Protein AF-A0A1Y2B407-F1 (afdb_monomer_lite)

Organism: NCBI:txid329046

Radius of gyration: 23.1 Å; chains: 1; bounding box: 66×38×56 Å

Foldseek 3Di:
DALVVVVVVLVVVVVDDDDDDPFPWEEEEEEAAPAQDCLVVVVVVVVCVVRGYHYHYPHYRDALVNVLVCCVVRVGLEYEYEHAFQVSLVRLQVSQLVCQVVPNQREYEYDYNNDDPCSQVPPRQVNHPHHYYYPVSVVVVCVVVVVVLVVLLVVVLVVCVVVVLWDKFKDKDKFKWAADVLKIFGADNVRPDGPFIQGKFWADDDDPDPPDDTDIPRVLGHHPPDTGMKMKMKMFRLHNLVVVLVVCVVPVSVNSSSVVSRLVVQVVVVVVVVLCCQDPVPPVVHDRDPDPDDPPPDDDPPPDPPDPGAKDWADQCDQNHQALCSVVRVCVVRVCCVRGVWDADPLRQIVVNRMDMTMMGRRRPDDDDGSPDDDPVSLVVSCVVVVHDSVCCVVRTD

Secondary structure (DSSP, 8-state):
--HHHHHHHHHHHTTS-----SSS-EEEEEEBTT----HHHHHHHHHHHHTT-EEEE--SSB-HHHHHHHHHHH--SEEEEE--SHHHHHHHHHHHHHHHHTT----EEEESTT--HHHIIIIIGGG-SS-EEETHHHHTT-HHHHHHHHHHHHHHHHHHHHHT-SEEEEEEEEEEEEEETTEEEEE-TTSSSEEEEEEP----SPPSSTTS----GGGGSPBTTS-EEEEEEEEEEEETHHHHHHHTTT-HHHHHHHHHHHHHHHHHHHHHHHHHIIIIII-TTSPP----------S---TT---S---EEE-TTBTTB--TTHHHHHHHHHTHHHHH--EE-TTS-EESSSEEEEEEE--TT----------HHHHHHHHHHHT--HHHHHHHT-

pLDDT: mean 80.82, std 17.83, range [25.42, 98.0]

Structure (mmCIF, N/CA/C/O backbone):
data_AF-A0A1Y2B407-F1
#
_entry.id   AF-A0A1Y2B407-F1
#
loop_
_atom_site.group_PDB
_atom_site.id
_atom_site.type_symbol
_atom_site.label_atom_id
_atom_site.label_alt_id
_atom_site.label_comp_id
_atom_site.label_asym_id
_atom_site.label_entity_id
_atom_site.label_seq_id
_atom_site.pdbx_PDB_ins_code
_atom_site.Cartn_x
_atom_site.Cartn_y
_atom_site.Cartn_z
_atom_site.occupancy
_atom_site.B_iso_or_equiv
_atom_site.auth_seq_id
_atom_site.auth_comp_id
_atom_site.auth_asym_id
_atom_site.auth_atom_id
_atom_site.pdbx_PDB_model_num
ATOM 1 N N . MET A 1 1 ? -22.560 20.396 6.260 1.00 43.72 1 MET A N 1
ATOM 2 C CA . MET A 1 1 ? -23.002 20.599 7.660 1.00 43.72 1 MET A CA 1
ATOM 3 C C . MET A 1 1 ? -21.784 20.944 8.505 1.00 43.72 1 MET A C 1
ATOM 5 O O . MET A 1 1 ? -20.765 20.286 8.340 1.00 43.72 1 MET A O 1
ATOM 9 N N . SER A 1 2 ? -21.833 21.989 9.338 1.00 39.78 2 SER A N 1
ATOM 10 C CA . SER A 1 2 ? -20.706 22.339 10.222 1.00 39.78 2 SER A CA 1
ATOM 11 C C . SER A 1 2 ? -20.671 21.443 11.470 1.00 39.78 2 SER A C 1
ATOM 13 O O . SER A 1 2 ? -21.697 20.896 11.871 1.00 39.78 2 SER A O 1
ATOM 15 N N . LEU A 1 3 ? -19.504 21.291 12.108 1.00 39.78 3 LEU A N 1
ATOM 16 C CA . LEU A 1 3 ? -19.342 20.466 13.317 1.00 39.78 3 LEU A CA 1
ATOM 17 C C . LEU A 1 3 ? -20.317 20.856 14.457 1.00 39.78 3 LEU A C 1
ATOM 19 O O . LEU A 1 3 ? -20.930 19.958 15.035 1.00 39.78 3 LEU A O 1
ATOM 23 N N . PRO A 1 4 ? -20.574 22.152 14.739 1.00 39.97 4 PRO A N 1
ATOM 24 C CA . PRO A 1 4 ? -21.578 22.544 15.733 1.00 39.97 4 PRO A CA 1
ATOM 25 C C . PRO A 1 4 ? -23.012 22.159 15.346 1.00 39.97 4 PRO A C 1
ATOM 27 O O . PRO A 1 4 ? -23.808 21.799 16.210 1.00 39.97 4 PRO A O 1
ATOM 30 N N . GLN A 1 5 ? -23.352 22.201 14.053 1.00 44.19 5 GLN A N 1
ATOM 31 C CA . GLN A 1 5 ? -24.663 21.761 13.563 1.00 44.19 5 GLN A CA 1
ATOM 32 C C . GLN A 1 5 ? -24.824 20.244 13.681 1.00 44.19 5 GLN A C 1
ATOM 34 O O . GLN A 1 5 ? -25.907 19.780 14.023 1.00 44.19 5 GLN A O 1
ATOM 39 N N . PHE A 1 6 ? -23.751 19.481 13.454 1.00 48.19 6 PHE A N 1
ATOM 40 C CA . PHE A 1 6 ? -23.750 18.034 13.650 1.00 48.19 6 PHE A CA 1
ATOM 41 C C . PHE A 1 6 ? -23.940 17.661 15.119 1.00 48.19 6 PHE A C 1
ATOM 43 O O . PHE A 1 6 ? -24.850 16.904 15.422 1.00 48.19 6 PHE A O 1
ATOM 50 N N . LEU A 1 7 ? -23.151 18.227 16.039 1.00 45.38 7 LEU A N 1
ATOM 51 C CA . LEU A 1 7 ? -23.281 17.933 17.473 1.00 45.38 7 LEU A CA 1
ATOM 52 C C . LEU A 1 7 ? -24.669 18.304 18.011 1.00 45.38 7 LEU A C 1
ATOM 54 O O . LEU A 1 7 ? -25.234 17.594 18.843 1.00 45.38 7 LEU A O 1
ATOM 58 N N . ARG A 1 8 ? -25.250 19.391 17.493 1.00 47.47 8 ARG A N 1
ATOM 59 C CA . ARG A 1 8 ? -26.625 19.786 17.795 1.00 47.47 8 ARG A CA 1
ATOM 60 C C . ARG A 1 8 ? -27.641 18.777 17.254 1.00 47.47 8 ARG A C 1
ATOM 62 O O . ARG A 1 8 ? -28.490 18.333 18.017 1.00 47.47 8 ARG A O 1
ATOM 69 N N . ARG A 1 9 ? -27.513 18.356 15.992 1.00 48.12 9 ARG A N 1
ATOM 70 C CA . ARG A 1 9 ? -28.394 17.356 15.367 1.00 48.12 9 ARG A CA 1
ATOM 71 C C . ARG A 1 9 ? -28.255 15.972 16.013 1.00 48.12 9 ARG A C 1
ATOM 73 O O . ARG A 1 9 ? -29.255 15.298 16.210 1.00 48.12 9 ARG A O 1
ATOM 80 N N . PHE A 1 10 ? -27.047 15.584 16.416 1.00 47.00 10 PHE A N 1
ATOM 81 C CA . PHE A 1 10 ? -26.757 14.365 17.176 1.00 47.00 10 PHE A CA 1
ATOM 82 C C . PHE A 1 10 ? -27.458 14.379 18.544 1.00 47.00 10 PHE A C 1
ATOM 84 O O . PHE A 1 10 ? -28.128 13.424 18.926 1.00 47.00 10 PHE A O 1
ATOM 91 N N . SER A 1 11 ? -27.392 15.511 19.252 1.00 47.62 11 SER A N 1
ATOM 92 C CA . SER A 1 11 ? -28.117 15.721 20.513 1.00 47.62 11 SER A CA 1
ATOM 93 C C . SER A 1 11 ? -29.646 15.748 20.333 1.00 47.62 11 SER A C 1
ATOM 95 O O . SER A 1 11 ? -30.385 15.292 21.206 1.00 47.62 11 SER A O 1
ATOM 97 N N . GLU A 1 12 ? -30.137 16.254 19.198 1.00 46.25 12 GLU A N 1
ATOM 98 C CA . GLU A 1 12 ? -31.564 16.270 18.843 1.00 46.25 12 GLU A CA 1
ATOM 99 C C . GLU A 1 12 ? -32.093 14.865 18.492 1.00 46.25 12 GLU A C 1
ATOM 101 O O . GLU A 1 12 ? -33.176 14.503 18.950 1.00 46.25 12 GLU A O 1
ATOM 106 N N . LEU A 1 13 ? -31.315 14.041 17.778 1.00 46.06 13 LEU A N 1
ATOM 107 C CA . LEU A 1 13 ? -31.648 12.640 17.470 1.00 46.06 13 LEU A CA 1
ATOM 108 C C . LEU A 1 13 ? -31.741 11.778 18.741 1.00 46.06 13 LEU A C 1
ATOM 110 O O . LEU A 1 13 ? -32.674 10.990 18.878 1.00 46.06 13 LEU A O 1
ATOM 114 N N . LYS A 1 14 ? -30.877 12.030 19.736 1.00 45.94 14 LYS A N 1
ATOM 115 C CA . LYS A 1 14 ? -30.904 11.370 21.056 1.00 45.94 14 LYS A CA 1
ATOM 116 C C . LYS A 1 14 ? -32.222 11.560 21.826 1.00 45.94 14 LYS A C 1
ATOM 118 O O . LYS A 1 14 ? -32.530 10.781 22.725 1.00 45.94 14 LYS A O 1
ATOM 123 N N . LYS A 1 15 ? -33.009 12.598 21.513 1.00 46.09 15 LYS A N 1
ATOM 124 C CA . LYS A 1 15 ? -34.277 12.892 22.208 1.00 46.09 15 LYS A CA 1
ATOM 125 C C . LYS A 1 15 ? -35.482 12.125 21.654 1.00 46.09 15 LYS A C 1
ATOM 127 O O . LYS A 1 15 ? -36.491 12.046 22.351 1.00 46.09 15 LYS A O 1
ATOM 132 N N . ASN A 1 16 ? -35.379 11.518 20.470 1.00 41.81 16 ASN A N 1
ATOM 133 C CA . ASN A 1 16 ? -36.501 10.861 19.796 1.00 41.81 16 ASN A CA 1
ATOM 134 C C . ASN A 1 16 ? -36.338 9.329 19.730 1.00 41.81 16 ASN A C 1
ATOM 136 O O . ASN A 1 16 ? -36.239 8.754 18.657 1.00 41.81 16 ASN A O 1
ATOM 140 N N . GLY A 1 17 ? -36.433 8.670 20.890 1.00 41.44 17 GLY A N 1
ATOM 141 C CA . GLY A 1 17 ? -37.076 7.354 20.991 1.00 41.44 17 GLY A CA 1
ATOM 142 C C . GLY A 1 17 ? -36.211 6.081 21.028 1.00 41.44 17 GLY A C 1
ATOM 143 O O . GLY A 1 17 ? -35.655 5.661 20.026 1.00 41.44 17 GLY A O 1
ATOM 144 N N . LYS A 1 18 ? -36.378 5.380 22.164 1.00 39.78 18 LYS A N 1
ATOM 145 C CA . LYS A 1 18 ? -36.292 3.926 22.443 1.00 39.78 18 LYS A CA 1
ATOM 146 C C . LYS A 1 18 ? -34.944 3.330 22.893 1.00 39.78 18 LYS A C 1
ATOM 148 O O . LYS A 1 18 ? -33.978 3.255 22.155 1.00 39.78 18 LYS A O 1
ATOM 153 N N . VAL A 1 19 ? -35.000 2.882 24.158 1.00 44.81 19 VAL A N 1
ATOM 154 C CA . VAL A 1 19 ? -34.139 1.975 24.944 1.00 44.81 19 VAL A CA 1
ATOM 155 C C . VAL A 1 19 ? -32.742 1.733 24.369 1.00 44.81 19 VAL A C 1
ATOM 157 O O . VAL A 1 19 ? -32.548 0.850 23.544 1.00 44.81 19 VAL A O 1
ATOM 160 N N . GLN A 1 20 ? -31.763 2.467 24.897 1.00 48.12 20 GLN A N 1
ATOM 161 C CA . GLN A 1 20 ? -30.343 2.171 24.728 1.00 48.12 20 GLN A CA 1
ATOM 162 C C . GLN A 1 20 ? -29.704 1.789 26.072 1.00 48.12 20 GLN A C 1
ATOM 164 O O . GLN A 1 20 ? -30.208 2.205 27.125 1.00 48.12 20 GLN A O 1
ATOM 169 N N . PRO A 1 21 ? -28.587 1.035 26.054 1.00 44.84 21 PRO A N 1
ATOM 170 C CA . PRO A 1 21 ? -27.733 0.846 27.222 1.00 44.84 21 PRO A CA 1
ATOM 171 C C . PRO A 1 21 ? -27.356 2.212 27.808 1.00 44.84 21 PRO A C 1
ATOM 173 O O . PRO A 1 21 ? -27.216 3.192 27.078 1.00 44.84 21 PRO A O 1
ATOM 176 N N . SER A 1 22 ? -27.198 2.311 29.125 1.00 43.34 22 SER A N 1
ATOM 177 C CA . SER A 1 22 ? -26.793 3.552 29.793 1.00 43.34 22 SER A CA 1
ATOM 178 C C . SER A 1 22 ? -25.435 4.052 29.258 1.00 43.34 22 SER A C 1
ATOM 180 O O . SER A 1 22 ? -24.397 3.575 29.710 1.00 43.34 22 SER A O 1
ATOM 182 N N . GLY A 1 23 ? -25.429 4.985 28.293 1.00 59.94 23 GLY A N 1
ATOM 183 C CA . GLY A 1 23 ? -24.211 5.439 27.605 1.00 59.94 23 GLY A CA 1
ATOM 184 C C . GLY A 1 23 ? -24.365 6.708 26.745 1.00 59.94 23 GLY A C 1
ATOM 185 O O . GLY A 1 23 ? -25.438 7.313 26.633 1.00 59.94 23 GLY A O 1
ATOM 186 N N . ALA A 1 24 ? -23.253 7.163 26.157 1.00 73.69 24 ALA A N 1
ATOM 187 C CA . ALA A 1 24 ? -23.183 8.358 25.309 1.00 73.69 24 ALA A CA 1
ATOM 188 C C . ALA A 1 24 ? -23.918 8.186 23.961 1.00 73.69 24 ALA A C 1
ATOM 190 O O . ALA A 1 24 ? -24.450 9.179 23.452 1.00 73.69 24 ALA A O 1
ATOM 191 N N . GLY A 1 25 ? -24.016 6.946 23.473 1.00 83.75 25 GLY A N 1
ATOM 192 C CA . GLY A 1 25 ? -24.673 6.486 22.243 1.00 83.75 25 GLY A CA 1
ATOM 193 C C . GLY A 1 25 ? -24.047 5.162 21.776 1.00 83.75 25 GLY A C 1
ATOM 194 O O . GLY A 1 25 ? -23.054 4.724 22.363 1.00 83.75 25 GLY A O 1
ATOM 195 N N . THR A 1 26 ? -24.589 4.548 20.728 1.00 87.94 26 THR A N 1
ATOM 196 C CA . THR A 1 26 ? -24.054 3.339 20.079 1.00 87.94 26 THR A CA 1
ATOM 197 C C . THR A 1 26 ? -23.408 3.684 18.739 1.00 87.94 26 THR A C 1
ATOM 199 O O . THR A 1 26 ? -24.015 4.362 17.912 1.00 87.94 26 THR A O 1
ATOM 202 N N . VAL A 1 27 ? -22.185 3.209 18.504 1.00 91.44 27 VAL A N 1
ATOM 203 C CA . VAL A 1 27 ? -21.447 3.408 17.250 1.00 91.44 27 VAL A CA 1
ATOM 204 C C . VAL A 1 27 ? -21.075 2.054 16.667 1.00 91.44 27 VAL A C 1
ATOM 206 O O . VAL A 1 27 ? -20.457 1.243 17.346 1.00 91.44 27 VAL A O 1
ATOM 209 N N . LEU A 1 28 ? -21.419 1.821 15.405 1.00 96.50 28 LEU A N 1
ATOM 210 C CA . LEU A 1 28 ? -21.003 0.634 14.662 1.00 96.50 28 LEU A CA 1
ATOM 211 C C . LEU A 1 28 ? -19.816 0.994 13.773 1.00 96.50 28 LEU A C 1
ATOM 213 O O . LEU A 1 28 ? -19.899 1.972 13.039 1.00 96.50 28 LEU A O 1
ATOM 217 N N . LEU A 1 29 ? -18.725 0.233 13.821 1.00 95.81 29 LEU A N 1
ATOM 218 C CA . LEU A 1 29 ? -17.519 0.456 13.023 1.00 95.81 29 LEU A CA 1
ATOM 219 C C . LEU A 1 29 ? -17.200 -0.776 12.171 1.00 95.81 29 LEU A C 1
ATOM 221 O O . LEU A 1 29 ? -17.302 -1.901 12.647 1.00 95.81 29 LEU A O 1
ATOM 225 N N . ALA A 1 30 ? -16.777 -0.562 10.927 1.00 96.69 30 ALA A N 1
ATOM 226 C CA . ALA A 1 30 ? -16.337 -1.627 10.030 1.00 96.69 30 ALA A CA 1
ATOM 227 C C . ALA A 1 30 ? -15.230 -1.136 9.091 1.00 96.69 30 ALA A C 1
ATOM 229 O O . ALA A 1 30 ? -15.302 -0.020 8.565 1.00 96.69 30 ALA A O 1
ATOM 230 N N . THR A 1 31 ? -14.218 -1.969 8.848 1.00 94.88 31 THR A N 1
ATOM 231 C CA . THR A 1 31 ? -13.343 -1.793 7.682 1.00 94.88 31 THR A CA 1
ATOM 232 C C . THR A 1 31 ? -14.010 -2.489 6.494 1.00 94.88 31 THR A C 1
ATOM 234 O O . THR A 1 31 ? -14.438 -3.639 6.601 1.00 94.88 31 THR A O 1
ATOM 237 N N . VAL A 1 32 ? -14.175 -1.759 5.390 1.00 93.81 32 VAL A N 1
ATOM 238 C CA . VAL A 1 32 ? -14.973 -2.221 4.243 1.00 93.81 32 VAL A CA 1
ATOM 239 C C . VAL A 1 32 ? -14.363 -3.451 3.565 1.00 93.81 32 VAL A C 1
ATOM 241 O O . VAL A 1 32 ? -13.171 -3.720 3.694 1.00 93.81 32 VAL A O 1
ATOM 244 N N . ASN A 1 33 ? -15.199 -4.199 2.847 1.00 90.25 33 ASN A N 1
ATOM 245 C CA . ASN A 1 33 ? -14.817 -5.409 2.122 1.00 90.25 33 ASN A CA 1
ATOM 246 C C . ASN A 1 33 ? -13.521 -5.249 1.303 1.00 90.25 33 ASN A C 1
ATOM 248 O O . ASN A 1 33 ? -13.332 -4.239 0.627 1.00 90.25 33 ASN A O 1
ATOM 252 N N . GLY A 1 34 ? -12.649 -6.256 1.342 1.00 78.44 34 GLY A N 1
ATOM 253 C CA . GLY A 1 34 ? -11.361 -6.272 0.643 1.00 78.44 34 GLY A CA 1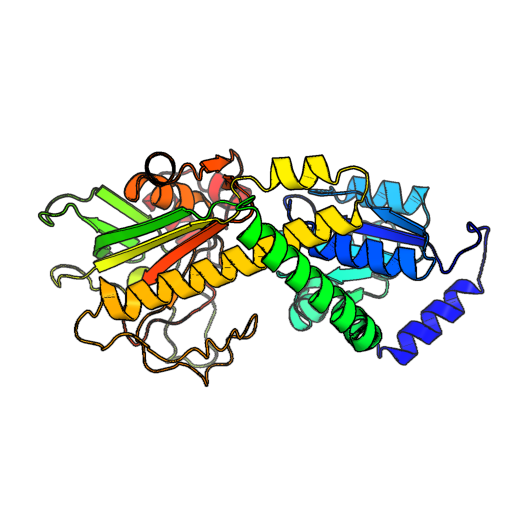
ATOM 254 C C . GLY A 1 34 ? -10.243 -5.482 1.330 1.00 78.44 34 GLY A C 1
ATOM 255 O O . GLY A 1 34 ? -9.112 -5.503 0.852 1.00 78.44 34 GLY A O 1
ATOM 256 N N . ASP A 1 35 ? -10.524 -4.806 2.447 1.00 79.56 35 ASP A N 1
ATOM 257 C CA . ASP A 1 35 ? -9.536 -4.041 3.202 1.00 79.56 35 ASP A CA 1
ATOM 258 C C . ASP A 1 35 ? -9.285 -4.668 4.581 1.00 79.56 35 ASP A C 1
ATOM 260 O O . ASP A 1 35 ? -10.205 -4.929 5.360 1.00 79.56 35 ASP A O 1
ATOM 264 N N . HIS A 1 36 ? -8.009 -4.920 4.875 1.00 80.81 36 HIS A N 1
ATOM 265 C CA . HIS A 1 36 ? -7.549 -5.594 6.090 1.00 80.81 36 HIS A CA 1
ATOM 266 C C . HIS A 1 36 ? -6.851 -4.657 7.084 1.00 80.81 36 HIS A C 1
ATOM 268 O O . HIS A 1 36 ? -6.357 -5.108 8.119 1.00 80.81 36 HIS A O 1
ATOM 274 N N . TYR A 1 37 ? -6.815 -3.354 6.801 1.00 79.12 37 TYR A N 1
ATOM 275 C CA . TYR A 1 37 ? -6.135 -2.370 7.632 1.00 79.12 37 TYR A CA 1
ATOM 276 C C . TYR A 1 37 ? -7.121 -1.698 8.601 1.00 79.12 37 TYR A C 1
ATOM 278 O O . TYR A 1 37 ? -8.022 -0.959 8.204 1.00 79.12 37 TYR A O 1
ATOM 286 N N . ASP A 1 38 ? -6.949 -1.934 9.904 1.00 84.88 38 ASP A N 1
ATOM 287 C CA . ASP A 1 38 ? -7.896 -1.513 10.949 1.00 84.88 38 ASP A CA 1
ATOM 288 C C . ASP A 1 38 ? -7.322 -0.577 12.016 1.00 84.88 38 ASP A C 1
ATOM 290 O O . ASP A 1 38 ? -8.061 -0.127 12.889 1.00 84.88 38 ASP A O 1
ATOM 294 N N . MET A 1 39 ? -6.033 -0.234 11.965 1.00 76.44 39 MET A N 1
ATOM 295 C CA . MET A 1 39 ? -5.388 0.534 13.040 1.00 76.44 39 MET A CA 1
ATOM 296 C C . MET A 1 39 ? -6.094 1.861 13.332 1.00 76.44 39 MET A C 1
ATOM 298 O O . MET A 1 39 ? -6.397 2.168 14.486 1.00 76.44 39 MET A O 1
ATOM 302 N N . GLY A 1 40 ? -6.415 2.627 12.283 1.00 78.31 40 GLY A N 1
ATOM 303 C CA . GLY A 1 40 ? -7.148 3.886 12.422 1.00 78.31 40 GLY A CA 1
ATOM 304 C C . GLY A 1 40 ? -8.560 3.690 12.984 1.00 78.31 40 GLY A C 1
ATOM 305 O O . GLY A 1 40 ? -8.986 4.458 13.846 1.00 78.31 40 GLY A O 1
ATOM 306 N N . LYS A 1 41 ? -9.266 2.637 12.545 1.00 87.56 41 LYS A N 1
ATOM 307 C CA . LYS A 1 41 ? -10.599 2.271 13.049 1.00 87.56 41 LYS A CA 1
ATOM 308 C C . LYS A 1 41 ? -10.550 1.944 14.538 1.00 87.56 41 LYS A C 1
ATOM 310 O O . LYS A 1 41 ? -11.344 2.484 15.302 1.00 87.56 41 LYS A O 1
ATOM 315 N N . ASN A 1 42 ? -9.601 1.116 14.957 1.00 82.81 42 ASN A N 1
ATOM 316 C CA . ASN A 1 42 ? -9.530 0.663 16.340 1.00 82.81 42 ASN A CA 1
ATOM 317 C C . ASN A 1 42 ? -9.114 1.791 17.293 1.00 82.81 42 ASN A C 1
ATOM 319 O O . ASN A 1 42 ? -9.608 1.864 18.414 1.00 82.81 42 ASN A O 1
ATOM 323 N N . LEU A 1 43 ? -8.270 2.727 16.842 1.00 77.19 43 LEU A N 1
ATOM 324 C CA . LEU A 1 43 ? -7.980 3.935 17.615 1.00 77.19 43 LEU A CA 1
ATOM 325 C C . LEU A 1 43 ? -9.250 4.772 17.832 1.00 77.19 43 LEU A C 1
ATOM 327 O O . LEU A 1 43 ? -9.505 5.234 18.945 1.00 77.19 43 LEU A O 1
ATOM 331 N N . VAL A 1 44 ? -10.063 4.952 16.785 1.00 80.12 44 VAL A N 1
ATOM 332 C CA . VAL A 1 44 ? -11.361 5.635 16.895 1.00 80.12 44 VAL A CA 1
ATOM 333 C C . VAL A 1 44 ? -12.289 4.884 17.854 1.00 80.12 44 VAL A C 1
ATOM 335 O O . VAL A 1 44 ? -12.897 5.530 18.707 1.00 80.12 44 VAL A O 1
ATOM 338 N N . ALA A 1 45 ? -12.345 3.551 17.775 1.00 84.12 45 ALA A N 1
ATOM 339 C CA . ALA A 1 45 ? -13.113 2.707 18.690 1.00 84.12 45 ALA A CA 1
ATOM 340 C C . ALA A 1 45 ? -12.720 2.961 20.154 1.00 84.12 45 ALA A C 1
ATOM 342 O O . ALA A 1 45 ? -13.557 3.397 20.942 1.00 84.12 45 ALA A O 1
ATOM 343 N N . SER A 1 46 ? -11.434 2.824 20.495 1.00 74.56 46 SER A N 1
ATOM 344 C CA . SER A 1 46 ? -10.946 3.023 21.867 1.00 74.56 46 SER A CA 1
ATOM 345 C C . SER A 1 46 ? -11.194 4.441 22.393 1.00 74.56 46 SER A C 1
ATOM 347 O O . SER A 1 46 ? -11.510 4.627 23.569 1.00 74.56 46 SER A O 1
ATOM 349 N N . VAL A 1 47 ? -11.085 5.468 21.540 1.00 75.62 47 VAL A N 1
ATOM 350 C CA . VAL A 1 47 ? -11.394 6.855 21.932 1.00 75.62 47 VAL A CA 1
ATOM 351 C C . VAL A 1 47 ? -12.887 7.034 22.212 1.00 75.62 47 VAL A C 1
ATOM 353 O O . VAL A 1 47 ? -13.246 7.715 23.175 1.00 75.62 47 VAL A O 1
ATOM 356 N N . LEU A 1 48 ? -13.762 6.441 21.398 1.00 78.31 48 LEU A N 1
ATOM 357 C CA . LEU A 1 48 ? -15.211 6.497 21.597 1.00 78.31 48 LEU A CA 1
ATOM 358 C C . LEU A 1 48 ? -15.632 5.741 22.867 1.00 78.31 48 LEU A C 1
ATOM 360 O O . LEU A 1 48 ? -16.383 6.290 23.676 1.00 78.31 48 LEU A O 1
ATOM 364 N N . GLU A 1 49 ? -15.087 4.549 23.105 1.00 78.19 49 GLU A N 1
ATOM 365 C CA . GLU A 1 49 ? -15.308 3.772 24.333 1.00 78.19 49 GLU A CA 1
ATOM 366 C C . GLU A 1 49 ? -14.871 4.553 25.578 1.00 78.19 49 GLU A C 1
ATOM 368 O O . GLU A 1 49 ? -15.631 4.679 26.540 1.00 78.19 49 GLU A O 1
ATOM 373 N N . ALA A 1 50 ? -13.696 5.194 25.538 1.00 71.94 50 ALA A N 1
ATOM 374 C CA . ALA A 1 50 ? -13.211 6.050 26.622 1.00 71.94 50 ALA A CA 1
ATOM 375 C C . ALA A 1 50 ? -14.108 7.279 26.884 1.00 71.94 50 ALA A C 1
ATOM 377 O O . ALA A 1 50 ? -14.053 7.876 27.963 1.00 71.94 50 ALA A O 1
ATOM 378 N N . LYS A 1 51 ? -14.944 7.677 25.915 1.00 74.50 51 LYS A N 1
ATOM 379 C CA . LYS A 1 51 ? -15.967 8.728 26.059 1.00 74.50 51 LYS A CA 1
ATOM 380 C C . LYS A 1 51 ? -17.350 8.183 26.439 1.00 74.50 51 LYS A C 1
ATOM 382 O O . LYS A 1 51 ? -18.292 8.968 26.540 1.00 74.50 51 LYS A O 1
ATOM 387 N N . GLY A 1 52 ? -17.468 6.881 26.702 1.00 76.75 52 GLY A N 1
ATOM 388 C CA . GLY A 1 52 ? -18.691 6.226 27.162 1.00 76.75 52 GLY A CA 1
ATOM 389 C C . GLY A 1 52 ? -19.666 5.845 26.047 1.00 76.75 52 GLY A C 1
ATOM 390 O O . GLY A 1 52 ? -20.849 5.649 26.333 1.00 76.75 52 GLY A O 1
ATOM 391 N N . PHE A 1 53 ? -19.215 5.782 24.790 1.00 82.12 53 PHE A N 1
ATOM 392 C CA . PHE A 1 53 ? -19.998 5.190 23.703 1.00 82.12 53 PHE A CA 1
ATOM 393 C C . PHE A 1 53 ? -19.915 3.663 23.762 1.00 82.12 53 PHE A C 1
ATOM 395 O O . PHE A 1 53 ? -18.875 3.108 24.111 1.00 82.12 53 PHE A O 1
ATOM 402 N N . PHE A 1 54 ? -21.000 2.989 23.392 1.00 86.06 54 PHE A N 1
ATOM 403 C CA . PHE A 1 54 ? -20.986 1.555 23.129 1.00 86.06 54 PHE A CA 1
ATOM 404 C C . PHE A 1 54 ? -20.530 1.336 21.685 1.00 86.06 54 PHE A C 1
ATOM 406 O O . PHE A 1 54 ? -21.191 1.812 20.762 1.00 86.06 54 PHE A O 1
ATOM 413 N N . VAL A 1 55 ? -19.387 0.680 21.483 1.00 87.94 55 VAL A N 1
ATOM 414 C CA . VAL A 1 55 ? -18.819 0.462 20.148 1.00 87.94 55 VAL A CA 1
ATOM 415 C C . VAL A 1 55 ? -19.022 -0.989 19.725 1.00 87.94 55 VAL A C 1
ATOM 417 O O . VAL A 1 55 ? -18.615 -1.912 20.424 1.00 87.94 55 VAL A O 1
ATOM 420 N N . VAL A 1 56 ? -19.653 -1.180 18.568 1.00 91.88 56 VAL A N 1
ATOM 421 C CA . VAL A 1 56 ? -19.780 -2.470 17.885 1.00 91.88 56 VAL A CA 1
ATOM 422 C C . VAL A 1 56 ? -18.783 -2.475 16.733 1.00 91.88 56 VAL A C 1
ATOM 424 O O . VAL A 1 56 ? -19.016 -1.835 15.710 1.00 91.88 56 VAL A O 1
ATOM 427 N N . ASP A 1 57 ? -17.658 -3.161 16.903 1.00 94.19 57 ASP A N 1
ATOM 428 C CA . ASP A 1 57 ? -16.641 -3.296 15.860 1.00 94.19 57 ASP A CA 1
ATOM 429 C C . ASP A 1 57 ? -16.823 -4.614 15.096 1.00 94.19 57 ASP A C 1
ATOM 431 O O . ASP A 1 57 ? -16.673 -5.694 15.666 1.00 94.19 57 ASP A O 1
ATOM 435 N N . LEU A 1 58 ? -17.149 -4.524 13.804 1.00 93.19 58 LEU A N 1
ATOM 436 C CA . LEU A 1 58 ? -17.353 -5.678 12.924 1.00 93.19 58 LEU A CA 1
ATOM 437 C C . LEU A 1 58 ? -16.042 -6.260 12.372 1.00 93.19 58 LEU A C 1
ATOM 439 O O . LEU A 1 58 ? -16.060 -7.297 11.715 1.00 93.19 58 LEU A O 1
ATOM 443 N N . GLY A 1 59 ? -14.900 -5.618 12.633 1.00 91.62 59 GLY A N 1
ATOM 444 C CA . GLY A 1 59 ? -13.593 -6.079 12.179 1.00 91.62 59 GLY A CA 1
ATOM 445 C C . GLY A 1 59 ? -13.231 -5.601 10.772 1.00 91.62 59 GLY A C 1
ATOM 446 O O . GLY A 1 59 ? -13.469 -4.443 10.412 1.00 91.62 59 GLY A O 1
ATOM 447 N N . VAL A 1 60 ? -12.570 -6.480 10.013 1.00 90.81 60 VAL A N 1
ATOM 448 C CA . VAL A 1 60 ? -11.973 -6.185 8.702 1.00 90.81 60 VAL A CA 1
ATOM 449 C C . VAL A 1 60 ? -12.606 -6.952 7.561 1.00 90.81 60 VAL A C 1
ATOM 451 O O . VAL A 1 60 ? -13.140 -8.034 7.774 1.00 90.81 60 VAL A O 1
ATOM 454 N N . SER A 1 61 ? -12.490 -6.406 6.348 1.00 89.50 61 SER A N 1
ATOM 455 C CA . SER A 1 61 ? -13.043 -6.983 5.125 1.00 89.50 61 SER A CA 1
ATOM 456 C C . SER A 1 61 ? -14.534 -7.332 5.253 1.00 89.50 61 SER A C 1
ATOM 458 O O . SER A 1 61 ? -14.966 -8.433 4.926 1.00 89.50 61 SER A O 1
ATOM 460 N N . VAL A 1 62 ? -15.333 -6.389 5.766 1.00 93.31 62 VAL A N 1
ATOM 461 C CA . VAL A 1 62 ? -16.751 -6.625 6.071 1.00 93.31 62 VAL A CA 1
ATOM 462 C C . VAL A 1 62 ? -17.631 -6.307 4.858 1.00 93.31 62 VAL A C 1
ATOM 464 O O . VAL A 1 62 ? -17.599 -5.194 4.321 1.00 93.31 62 VAL A O 1
ATOM 467 N N . HIS A 1 63 ? -18.451 -7.273 4.438 1.00 91.81 63 HIS A N 1
ATOM 468 C CA . HIS A 1 63 ? -19.402 -7.107 3.336 1.00 91.81 63 HIS A CA 1
ATOM 469 C C . HIS A 1 63 ? -20.561 -6.161 3.690 1.00 91.81 63 HIS A C 1
ATOM 471 O O . HIS A 1 63 ? -21.019 -6.107 4.831 1.00 91.81 63 HIS A O 1
ATOM 477 N N . ALA A 1 64 ? -21.095 -5.451 2.688 1.00 92.31 64 ALA A N 1
ATOM 478 C CA . ALA A 1 64 ? -22.210 -4.516 2.870 1.00 92.31 64 ALA A CA 1
ATOM 479 C C . ALA A 1 64 ? -23.438 -5.178 3.525 1.00 92.31 64 ALA A C 1
ATOM 481 O O . ALA A 1 64 ? -24.039 -4.593 4.424 1.00 92.31 64 ALA A O 1
ATOM 482 N N . ASP A 1 65 ? -23.758 -6.420 3.150 1.00 88.12 65 ASP A N 1
ATOM 483 C CA . ASP A 1 65 ? -24.872 -7.184 3.728 1.00 88.12 65 ASP A CA 1
ATOM 484 C C . ASP A 1 65 ? -24.687 -7.469 5.225 1.00 88.12 65 ASP A C 1
ATOM 486 O O . ASP A 1 65 ? -25.656 -7.491 5.985 1.00 88.12 65 ASP A O 1
ATOM 490 N N . GLU A 1 66 ? -23.449 -7.694 5.666 1.00 91.06 66 GLU A N 1
ATOM 491 C CA . GLU A 1 66 ? -23.123 -7.909 7.079 1.00 91.06 66 GLU A CA 1
ATOM 492 C C . GLU A 1 66 ? -23.246 -6.607 7.869 1.00 91.06 66 GLU A C 1
ATOM 494 O O . GLU A 1 66 ? -23.845 -6.596 8.945 1.00 91.06 66 GLU A O 1
ATOM 499 N N . ILE A 1 67 ? -22.778 -5.495 7.292 1.00 95.69 67 ILE A N 1
ATOM 500 C CA . ILE A 1 67 ? -22.958 -4.156 7.866 1.00 95.69 67 ILE A CA 1
ATOM 501 C C . ILE A 1 67 ? -24.452 -3.848 8.005 1.00 95.69 67 ILE A C 1
ATOM 503 O O . ILE A 1 67 ? -24.887 -3.424 9.071 1.00 95.69 67 ILE A O 1
ATOM 507 N N . ILE A 1 68 ? -25.260 -4.111 6.974 1.00 92.62 68 ILE A N 1
ATOM 508 C CA . ILE A 1 68 ? -26.717 -3.916 7.000 1.00 92.62 68 ILE A CA 1
ATOM 509 C C . ILE A 1 68 ? -27.364 -4.725 8.127 1.00 92.62 68 ILE A C 1
ATOM 511 O O . ILE A 1 68 ? -28.128 -4.168 8.918 1.00 92.62 68 ILE A O 1
ATOM 515 N N . LYS A 1 69 ? -27.052 -6.024 8.226 1.00 87.69 69 LYS A N 1
ATOM 516 C CA . LYS A 1 69 ? -27.587 -6.895 9.286 1.00 87.69 69 LYS A CA 1
ATOM 517 C C . LYS A 1 69 ? -27.256 -6.345 10.667 1.00 87.69 69 LYS A C 1
ATOM 519 O O . LYS A 1 69 ? -28.149 -6.224 11.499 1.00 87.69 69 LYS A O 1
ATOM 524 N N . ALA A 1 70 ? -26.005 -5.951 10.879 1.00 88.00 70 ALA A N 1
ATOM 525 C CA . ALA A 1 70 ? -25.557 -5.399 12.146 1.00 88.00 70 ALA A CA 1
ATOM 526 C C . ALA A 1 70 ? -26.197 -4.030 12.450 1.00 88.00 70 ALA A C 1
ATOM 528 O O . ALA A 1 70 ? -26.534 -3.754 13.597 1.00 88.00 70 ALA A O 1
ATOM 529 N N . VAL A 1 71 ? -26.444 -3.180 11.448 1.00 92.06 71 VAL A N 1
ATOM 530 C CA . VAL A 1 71 ? -27.176 -1.917 11.651 1.00 92.06 71 VAL A CA 1
ATOM 531 C C . VAL A 1 71 ? -28.616 -2.179 12.093 1.00 92.06 71 VAL A C 1
ATOM 533 O O . VAL A 1 71 ? -29.099 -1.509 13.002 1.00 92.06 71 VAL A O 1
ATOM 536 N N . VAL A 1 72 ? -29.291 -3.166 11.499 1.00 85.69 72 VAL A N 1
ATOM 537 C CA . VAL A 1 72 ? -30.650 -3.560 11.905 1.00 85.69 72 VAL A CA 1
ATOM 538 C C . VAL A 1 72 ? -30.658 -4.178 13.307 1.00 85.69 72 VAL A C 1
ATOM 540 O O . VAL A 1 72 ? -31.557 -3.888 14.094 1.00 85.69 72 VAL A O 1
ATOM 543 N N . GLU A 1 73 ? -29.665 -5.008 13.632 1.00 86.94 73 GLU A N 1
ATOM 544 C CA . GLU A 1 73 ? -29.551 -5.690 14.925 1.00 86.94 73 GLU A CA 1
ATOM 545 C C . GLU A 1 73 ? -29.227 -4.727 16.073 1.00 86.94 73 GLU A C 1
ATOM 547 O O . GLU A 1 73 ? -29.903 -4.733 17.103 1.00 86.94 73 GLU A O 1
ATOM 552 N N . TYR A 1 74 ? -28.205 -3.888 15.899 1.00 85.19 74 TYR A N 1
ATOM 553 C CA . TYR A 1 74 ? -27.686 -3.023 16.960 1.00 85.19 74 TYR A CA 1
ATOM 554 C C . TYR A 1 74 ? -28.318 -1.630 16.982 1.00 85.19 74 TYR A C 1
ATOM 556 O O . TYR A 1 74 ? -28.136 -0.912 17.964 1.00 85.19 74 TYR A O 1
ATOM 564 N N . ASN A 1 75 ? -29.049 -1.245 15.928 1.00 87.81 75 ASN A N 1
ATOM 565 C CA . ASN A 1 75 ? -29.685 0.065 15.767 1.00 87.81 75 ASN A CA 1
ATOM 566 C C . ASN A 1 75 ? -28.764 1.235 16.200 1.00 87.81 75 ASN A C 1
ATOM 568 O O . ASN A 1 75 ? -29.103 1.979 17.128 1.00 87.81 75 ASN A O 1
ATOM 572 N N . PRO A 1 76 ? -27.564 1.366 15.595 1.00 91.19 76 PRO A N 1
ATOM 573 C CA . PRO A 1 76 ? -26.559 2.325 16.034 1.00 91.19 76 PRO A CA 1
ATOM 574 C C . PRO A 1 76 ? -26.992 3.770 15.762 1.00 91.19 76 PRO A C 1
ATOM 576 O O . PRO A 1 76 ? -27.684 4.055 14.785 1.00 91.19 76 PRO A O 1
ATOM 579 N N . ASP A 1 77 ? -26.506 4.707 16.579 1.00 85.94 77 ASP A N 1
ATOM 580 C CA . ASP A 1 77 ? -26.690 6.145 16.342 1.00 85.94 77 ASP A CA 1
ATOM 581 C C . ASP A 1 77 ? -25.791 6.657 15.209 1.00 85.94 77 ASP A C 1
ATOM 583 O O . ASP A 1 77 ? -26.082 7.685 14.594 1.00 85.94 77 ASP A O 1
ATOM 587 N N . VAL A 1 78 ? -24.665 5.974 14.968 1.00 89.94 78 VAL A N 1
ATOM 588 C CA . VA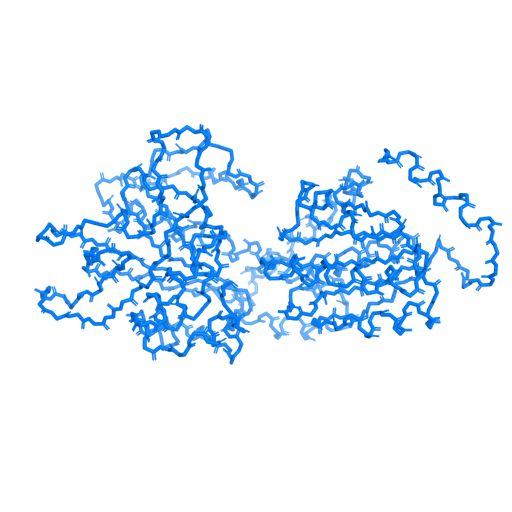L A 1 78 ? -23.668 6.316 13.948 1.00 89.94 78 VAL A CA 1
ATOM 589 C C . VAL A 1 78 ? -23.038 5.049 13.377 1.00 89.94 78 VAL A C 1
ATOM 591 O O . VAL A 1 78 ? -22.692 4.132 14.120 1.00 89.94 78 VAL A O 1
ATOM 594 N N . ILE A 1 79 ? -22.822 5.036 12.064 1.00 94.44 79 ILE A N 1
ATOM 595 C CA . ILE A 1 79 ? -22.048 4.010 11.353 1.00 94.44 79 ILE A CA 1
ATOM 596 C C . ILE A 1 79 ? -20.699 4.617 10.964 1.00 94.44 79 ILE A C 1
ATOM 598 O O . ILE A 1 79 ? -20.657 5.728 10.449 1.00 94.44 79 ILE A O 1
ATOM 602 N N . GLY A 1 80 ? -19.591 3.920 11.183 1.00 94.44 80 GLY A N 1
ATOM 603 C CA . GLY A 1 80 ? -18.260 4.318 10.741 1.00 94.44 80 GLY A CA 1
ATOM 604 C C . GLY A 1 80 ? -17.685 3.316 9.751 1.00 94.44 80 GLY A C 1
ATOM 605 O O . GLY A 1 80 ? -17.566 2.135 10.066 1.00 94.44 80 GLY A O 1
ATOM 606 N N . LEU A 1 81 ? -17.301 3.797 8.570 1.00 95.75 81 LEU A N 1
ATOM 607 C CA . LEU A 1 81 ? -16.640 3.002 7.538 1.00 95.75 81 LEU A CA 1
ATOM 608 C C . LEU A 1 81 ? -15.173 3.421 7.423 1.00 95.75 81 LEU A C 1
ATOM 610 O O . LEU A 1 81 ? -14.866 4.613 7.310 1.00 95.75 81 LEU A O 1
ATOM 614 N N . SER A 1 82 ? -14.275 2.437 7.448 1.00 93.50 82 SER A N 1
ATOM 615 C CA . SER A 1 82 ? -12.828 2.627 7.340 1.00 93.50 82 SER A CA 1
ATOM 616 C C . SER A 1 82 ? -12.258 1.975 6.081 1.00 93.50 82 SER A C 1
ATOM 618 O O . SER A 1 82 ? -12.725 0.911 5.677 1.00 93.50 82 SER A O 1
ATOM 620 N N . GLY A 1 83 ? -11.257 2.612 5.468 1.00 86.00 83 GLY A N 1
ATOM 621 C CA . GLY A 1 83 ? -10.508 2.055 4.341 1.00 86.00 83 GLY A CA 1
ATOM 622 C C . GLY A 1 83 ? -9.169 2.757 4.098 1.00 86.00 83 GLY A C 1
ATOM 623 O O . GLY A 1 83 ? -9.088 3.988 4.082 1.00 86.00 83 GLY A O 1
ATOM 624 N N . LEU A 1 84 ? -8.110 1.972 3.924 1.00 81.44 84 LEU A N 1
ATOM 625 C CA . LEU A 1 84 ? -6.743 2.405 3.659 1.00 81.44 84 LEU A CA 1
ATOM 626 C C . LEU A 1 84 ? -6.419 2.454 2.160 1.00 81.44 84 LEU A C 1
ATOM 628 O O . LEU A 1 84 ? -5.759 3.397 1.731 1.00 81.44 84 LEU A O 1
ATOM 632 N N . ILE A 1 85 ? -6.870 1.469 1.379 1.00 73.00 85 ILE A N 1
ATOM 633 C CA . ILE A 1 85 ? -6.482 1.308 -0.033 1.00 73.00 85 ILE A CA 1
ATOM 634 C C . ILE A 1 85 ? -7.506 1.922 -1.001 1.00 73.00 85 ILE A C 1
ATOM 636 O O . ILE A 1 85 ? -8.672 2.116 -0.665 1.00 73.00 85 ILE A O 1
ATOM 640 N N . VAL A 1 86 ? -7.082 2.249 -2.227 1.00 71.69 86 VAL A N 1
ATOM 641 C CA . VAL A 1 86 ? -7.945 2.904 -3.234 1.00 71.69 86 VAL A CA 1
ATOM 642 C C . VAL A 1 86 ? -9.226 2.102 -3.548 1.00 71.69 86 VAL A C 1
ATOM 644 O O . VAL A 1 86 ? -10.296 2.722 -3.572 1.00 71.69 86 VAL A O 1
ATOM 647 N N . PRO A 1 87 ? -9.192 0.757 -3.700 1.00 75.44 87 PRO A N 1
ATOM 648 C CA . PRO A 1 87 ? -10.406 -0.048 -3.888 1.00 75.44 87 PRO A CA 1
ATOM 649 C C . PRO A 1 87 ? -11.453 0.127 -2.777 1.00 75.44 87 PRO A C 1
ATOM 651 O O . PRO A 1 87 ? -12.657 0.049 -3.037 1.00 75.44 87 PRO A O 1
ATOM 654 N N . SER A 1 88 ? -11.025 0.455 -1.555 1.00 82.38 88 SER A N 1
ATOM 655 C CA . SER A 1 88 ? -11.912 0.679 -0.412 1.00 82.38 88 SER A CA 1
ATOM 656 C C . SER A 1 88 ? -12.868 1.847 -0.640 1.00 82.38 88 SER A C 1
ATOM 658 O O . SER A 1 88 ? -13.987 1.827 -0.132 1.00 82.38 88 SER A O 1
ATOM 660 N N . LEU A 1 89 ? -12.499 2.842 -1.456 1.00 82.19 89 LEU A N 1
ATOM 661 C CA . LEU A 1 89 ? -13.401 3.942 -1.805 1.00 82.19 89 LEU A CA 1
ATOM 662 C C . LEU A 1 89 ? -14.618 3.441 -2.597 1.00 82.19 89 LEU A C 1
ATOM 664 O O . LEU A 1 89 ? -15.747 3.852 -2.324 1.00 82.19 89 LEU A O 1
ATOM 668 N N . HIS A 1 90 ? -14.406 2.523 -3.543 1.00 82.44 90 HIS A N 1
ATOM 669 C CA . HIS A 1 90 ? -15.491 1.910 -4.312 1.00 82.44 90 HIS A CA 1
ATOM 670 C C . HIS A 1 90 ? -16.398 1.066 -3.415 1.00 82.44 90 HIS A C 1
ATOM 672 O O . HIS A 1 90 ? -17.622 1.129 -3.543 1.00 82.44 90 HIS A O 1
ATOM 678 N N . GLN A 1 91 ? -15.811 0.342 -2.460 1.00 88.44 91 GLN A N 1
ATOM 679 C CA . GLN A 1 91 ? -16.560 -0.452 -1.487 1.00 88.44 91 GLN A CA 1
ATOM 680 C C . GLN A 1 91 ? -17.361 0.428 -0.522 1.00 88.44 91 GLN A C 1
ATOM 682 O O . GLN A 1 91 ? -18.520 0.131 -0.253 1.00 88.44 91 GLN A O 1
ATOM 687 N N . MET A 1 92 ? -16.823 1.570 -0.080 1.00 92.94 92 MET A N 1
ATOM 688 C CA . MET A 1 92 ? -17.591 2.557 0.691 1.00 92.94 92 MET A CA 1
ATOM 689 C C . MET A 1 92 ? -18.798 3.070 -0.095 1.00 92.94 92 MET A C 1
ATOM 691 O O . MET A 1 92 ? -19.899 3.108 0.448 1.00 92.94 92 MET A O 1
ATOM 695 N N . VAL A 1 93 ? -18.620 3.425 -1.375 1.00 90.69 93 VAL A N 1
ATOM 696 C CA . VAL A 1 93 ? -19.728 3.849 -2.247 1.00 90.69 93 VAL A CA 1
ATOM 697 C C . VAL A 1 93 ? -20.783 2.751 -2.379 1.00 90.69 93 VAL A C 1
ATOM 699 O O . VAL A 1 93 ? -21.977 3.035 -2.299 1.00 90.69 93 VAL A O 1
ATOM 702 N N . HIS A 1 94 ? -20.359 1.503 -2.571 1.00 90.88 94 HIS A N 1
ATOM 703 C CA . HIS A 1 94 ? -21.263 0.361 -2.653 1.00 90.88 94 HIS A CA 1
ATOM 704 C C . HIS A 1 94 ? -22.065 0.174 -1.355 1.00 90.88 94 HIS A C 1
ATOM 706 O O . HIS A 1 94 ? -23.292 0.110 -1.403 1.00 90.88 94 HIS A O 1
ATOM 712 N N . THR A 1 95 ? -21.397 0.188 -0.200 1.00 94.69 95 THR A N 1
ATOM 713 C CA . THR A 1 95 ? -22.036 0.041 1.114 1.00 94.69 95 THR A CA 1
ATOM 714 C C . THR A 1 95 ? -23.042 1.154 1.395 1.00 94.69 95 THR A C 1
ATOM 716 O O . THR A 1 95 ? -24.155 0.867 1.832 1.00 94.69 95 THR A O 1
ATOM 719 N N . VAL A 1 96 ? -22.710 2.424 1.122 1.00 95.44 96 VAL A N 1
ATOM 720 C CA . VAL A 1 96 ? -23.664 3.519 1.378 1.00 95.44 96 VAL A CA 1
ATOM 721 C C . VAL A 1 96 ? -24.877 3.467 0.447 1.00 95.44 96 VAL A C 1
ATOM 723 O O . VAL A 1 96 ? -25.984 3.750 0.899 1.00 95.44 96 VAL A O 1
ATOM 726 N N . LYS A 1 97 ? -24.709 3.038 -0.815 1.00 92.62 97 LYS A N 1
ATOM 727 C CA . LYS A 1 97 ? -25.842 2.802 -1.728 1.00 92.62 97 LYS A CA 1
ATOM 728 C C . LYS A 1 97 ? -26.766 1.728 -1.177 1.00 92.62 97 LYS A C 1
ATOM 730 O O . LYS A 1 97 ? -27.961 1.972 -1.056 1.00 92.62 97 LYS A O 1
ATOM 735 N N . ALA A 1 98 ? -26.198 0.592 -0.777 1.00 91.19 98 ALA A N 1
ATOM 736 C CA . ALA A 1 98 ? -26.959 -0.529 -0.242 1.00 91.19 98 ALA A CA 1
ATOM 737 C C . ALA A 1 98 ? -27.745 -0.138 1.025 1.00 91.19 98 ALA A C 1
ATOM 739 O O . ALA A 1 98 ? -28.917 -0.480 1.148 1.00 91.19 98 ALA A O 1
ATOM 740 N N . LEU A 1 99 ? -27.144 0.651 1.930 1.00 92.62 99 LEU A N 1
ATOM 741 C CA . LEU A 1 99 ? -27.835 1.205 3.104 1.00 92.62 99 LEU A CA 1
ATOM 742 C C . LEU A 1 99 ? -28.987 2.150 2.708 1.00 92.62 99 LEU A C 1
ATOM 744 O O . LEU A 1 99 ? -30.069 2.086 3.293 1.00 92.62 99 LEU A O 1
ATOM 748 N N . SER A 1 100 ? -28.780 3.015 1.708 1.00 90.81 100 SER A N 1
ATOM 749 C CA . SER A 1 100 ? -29.801 3.967 1.250 1.00 90.81 100 SER A CA 1
ATOM 750 C C . SER A 1 100 ? -30.983 3.281 0.562 1.00 90.81 100 SER A C 1
ATOM 752 O O . SER A 1 100 ? -32.128 3.665 0.792 1.00 90.81 100 SER A O 1
ATOM 754 N N . GLU A 1 101 ? -30.725 2.246 -0.242 1.00 91.19 101 GLU A N 1
ATOM 755 C CA . GLU A 1 101 ? -31.746 1.480 -0.974 1.00 91.19 101 GLU A CA 1
ATOM 756 C C . GLU A 1 101 ? -32.767 0.813 -0.045 1.00 91.19 101 GLU A C 1
ATOM 758 O O . GLU A 1 101 ? -33.942 0.700 -0.392 1.00 91.19 101 GLU A O 1
ATOM 763 N N . ILE A 1 102 ? -32.342 0.428 1.160 1.00 89.19 102 ILE A N 1
ATOM 764 C CA . ILE A 1 102 ? -33.212 -0.161 2.187 1.00 89.19 102 ILE A CA 1
ATOM 765 C C . ILE A 1 102 ? -33.747 0.868 3.195 1.00 89.19 102 ILE A C 1
ATOM 767 O O . ILE A 1 102 ? -34.372 0.494 4.187 1.00 89.19 102 ILE A O 1
ATOM 771 N N . GLY A 1 103 ? -33.524 2.162 2.949 1.00 87.69 103 GLY A N 1
ATOM 772 C CA . GLY A 1 103 ? -34.081 3.256 3.743 1.00 87.69 103 GLY A CA 1
ATOM 773 C C . GLY A 1 103 ? -33.373 3.524 5.072 1.00 87.69 103 GLY A C 1
ATOM 774 O O . GLY A 1 103 ? -33.966 4.147 5.952 1.00 87.69 103 GLY A O 1
ATOM 775 N N . ILE A 1 104 ? -32.126 3.076 5.248 1.00 87.88 104 ILE A N 1
ATOM 776 C CA . ILE A 1 104 ? -31.327 3.459 6.418 1.00 87.88 104 ILE A CA 1
ATOM 777 C C . ILE A 1 104 ? -30.820 4.890 6.215 1.00 87.88 104 ILE A C 1
ATOM 779 O O . ILE A 1 104 ? -30.212 5.215 5.199 1.00 87.88 104 ILE A O 1
ATOM 783 N N . GLU A 1 105 ? -31.076 5.750 7.203 1.00 89.00 105 GLU A N 1
ATOM 784 C CA . GLU A 1 105 ? -30.656 7.161 7.206 1.00 89.00 105 GLU A CA 1
ATOM 785 C C . GLU A 1 105 ? -29.698 7.497 8.360 1.00 89.00 105 GLU A C 1
ATOM 787 O O . GLU A 1 105 ? -29.353 8.665 8.577 1.00 89.00 105 GLU A O 1
ATOM 792 N N . THR A 1 106 ? -29.256 6.481 9.110 1.00 87.69 106 THR A N 1
ATOM 793 C CA . THR A 1 106 ? -28.304 6.625 10.215 1.00 87.69 106 THR A CA 1
ATOM 794 C C . THR A 1 106 ? -27.061 7.389 9.745 1.00 87.69 106 THR A C 1
ATOM 796 O O . THR A 1 106 ? -26.504 7.046 8.702 1.00 87.69 106 THR A O 1
ATOM 799 N N . PRO A 1 107 ? -26.598 8.425 10.464 1.00 87.69 107 PRO A N 1
ATOM 800 C CA . PRO A 1 107 ? -25.402 9.170 10.082 1.00 87.69 107 PRO A CA 1
ATOM 801 C C . PRO A 1 107 ? -24.176 8.271 9.864 1.00 87.69 107 PRO A C 1
ATOM 803 O O . PRO A 1 107 ? -23.876 7.413 10.695 1.00 87.69 107 PRO A O 1
ATOM 806 N N . ILE A 1 108 ? -23.440 8.513 8.775 1.00 92.38 108 ILE A N 1
ATOM 807 C CA . ILE A 1 108 ? -22.229 7.773 8.408 1.00 92.38 108 ILE A CA 1
ATOM 808 C C . ILE A 1 108 ? -20.988 8.652 8.581 1.00 92.38 108 ILE A C 1
ATOM 810 O O . ILE A 1 108 ? -20.906 9.767 8.061 1.00 92.38 108 ILE A O 1
ATOM 814 N N . LEU A 1 109 ? -19.995 8.120 9.286 1.00 89.56 109 LEU A N 1
ATOM 815 C CA . LEU A 1 109 ? -18.634 8.625 9.363 1.00 89.56 109 LEU A CA 1
ATOM 816 C C . LEU A 1 109 ? -17.744 7.856 8.382 1.00 89.56 109 LEU A C 1
ATOM 818 O O . LEU A 1 109 ? -17.700 6.630 8.400 1.00 89.56 109 LEU A O 1
ATOM 822 N N . ILE A 1 110 ? -17.005 8.581 7.550 1.00 89.56 110 ILE A N 1
ATOM 823 C CA . ILE A 1 110 ? -16.055 8.029 6.582 1.00 89.56 110 ILE A CA 1
ATOM 824 C C . ILE A 1 110 ? -14.635 8.374 7.026 1.00 89.56 110 ILE A C 1
ATOM 826 O O . ILE A 1 110 ? -14.330 9.545 7.275 1.00 89.56 110 ILE A O 1
ATOM 830 N N . GLY A 1 111 ? -13.762 7.375 7.124 1.00 86.31 111 GLY A N 1
ATOM 831 C CA . GLY A 1 111 ? -12.360 7.571 7.481 1.00 86.31 111 GLY A CA 1
ATOM 832 C C . GLY A 1 111 ? -11.419 6.533 6.874 1.00 86.31 111 GLY A C 1
ATOM 833 O O . GLY A 1 111 ? -11.837 5.605 6.190 1.00 86.31 111 GLY A O 1
ATOM 834 N N . GLY A 1 112 ? -10.128 6.683 7.169 1.00 80.19 112 GLY A N 1
ATOM 835 C CA . GLY A 1 112 ? -9.045 5.860 6.617 1.00 80.19 112 GLY A CA 1
ATOM 836 C C . GLY A 1 112 ? -8.248 6.587 5.526 1.00 80.19 112 GLY A C 1
ATOM 837 O O . GLY A 1 112 ? -8.699 7.608 5.003 1.00 80.19 112 GLY A O 1
ATOM 838 N N . ALA A 1 113 ? -7.032 6.114 5.234 1.00 75.38 113 ALA A N 1
ATOM 839 C CA . ALA A 1 113 ? -6.054 6.863 4.432 1.00 75.38 113 ALA A CA 1
ATOM 840 C C . ALA A 1 113 ? -6.477 7.091 2.972 1.00 75.38 113 ALA A C 1
ATOM 842 O O . ALA A 1 113 ? -6.102 8.103 2.386 1.00 75.38 113 ALA A O 1
ATOM 843 N N . ALA A 1 114 ? -7.307 6.210 2.403 1.00 68.50 114 ALA A N 1
ATOM 844 C CA . ALA A 1 114 ? -7.856 6.395 1.057 1.00 68.50 114 ALA A CA 1
ATOM 845 C C . ALA A 1 114 ? -8.903 7.521 0.983 1.00 68.50 114 ALA A C 1
ATOM 847 O O . ALA A 1 114 ? -9.299 7.956 -0.105 1.00 68.50 114 ALA A O 1
ATOM 848 N N . THR A 1 115 ? -9.394 7.992 2.133 1.00 75.50 115 THR A N 1
ATOM 849 C CA . THR A 1 115 ? -10.497 8.948 2.204 1.00 75.50 115 THR A CA 1
ATOM 850 C C . THR A 1 115 ? -9.983 10.371 2.370 1.00 75.50 115 THR A C 1
ATOM 852 O O . THR A 1 115 ? -9.195 10.690 3.255 1.00 75.50 115 THR A O 1
ATOM 855 N N . THR A 1 116 ? -10.475 11.269 1.520 1.00 72.75 116 THR A N 1
ATOM 856 C CA . THR A 1 116 ? -10.249 12.712 1.645 1.00 72.75 116 THR A CA 1
ATOM 857 C C . THR A 1 116 ? -11.580 13.420 1.847 1.00 72.75 116 THR A C 1
ATOM 859 O O . THR A 1 116 ? -12.651 12.881 1.543 1.00 72.75 116 THR A O 1
ATOM 862 N N . LYS A 1 117 ? -11.534 14.672 2.316 1.00 70.62 117 LYS A N 1
ATOM 863 C CA . LYS A 1 117 ? -12.724 15.534 2.379 1.00 70.62 117 LYS A CA 1
ATOM 864 C C . LYS A 1 117 ? -13.415 15.620 1.015 1.00 70.62 117 LYS A C 1
ATOM 866 O O . LYS A 1 117 ? -14.637 15.524 0.948 1.00 70.62 117 LYS A O 1
ATOM 871 N N . GLN A 1 118 ? -12.631 15.770 -0.052 1.00 71.81 118 GLN A N 1
ATOM 872 C CA . GLN A 1 118 ? -13.153 15.893 -1.407 1.00 71.81 118 GLN A CA 1
ATOM 873 C C . GLN A 1 118 ? -13.831 14.597 -1.860 1.00 71.81 118 GLN A C 1
ATOM 875 O O . GLN A 1 118 ? -14.993 14.634 -2.251 1.00 71.81 118 GLN A O 1
ATOM 880 N N . ASN A 1 119 ? -13.163 13.448 -1.718 1.00 73.06 119 ASN A N 1
ATOM 881 C CA . ASN A 1 119 ? -13.724 12.158 -2.130 1.00 73.06 119 ASN A CA 1
ATOM 882 C C . ASN A 1 119 ? -14.971 11.792 -1.314 1.00 73.06 119 ASN A C 1
ATOM 884 O O . ASN A 1 119 ? -15.940 11.282 -1.867 1.00 73.06 119 ASN A O 1
ATOM 888 N N . THR A 1 120 ? -14.997 12.121 -0.021 1.00 78.06 120 THR A N 1
ATOM 889 C CA . THR A 1 120 ? -16.176 11.890 0.827 1.00 78.06 120 THR A CA 1
ATOM 890 C C . THR A 1 120 ? -17.382 12.694 0.343 1.00 78.06 120 THR A C 1
ATOM 892 O O . THR A 1 120 ? -18.481 12.157 0.238 1.00 78.06 120 THR A O 1
ATOM 895 N N . ILE A 1 121 ? -17.189 13.976 0.022 1.00 75.38 121 ILE A N 1
ATOM 896 C CA . ILE A 1 121 ? -18.280 14.877 -0.377 1.00 75.38 121 ILE A CA 1
ATOM 897 C C . ILE A 1 121 ? -18.738 14.616 -1.814 1.00 75.38 121 ILE A C 1
ATOM 899 O O . ILE A 1 121 ? -19.932 14.687 -2.087 1.00 75.38 121 ILE A O 1
ATOM 903 N N . VAL A 1 122 ? -17.806 14.349 -2.728 1.00 73.44 122 VAL A N 1
ATOM 904 C CA . VAL A 1 122 ? -18.101 14.243 -4.163 1.00 73.44 122 VAL A CA 1
ATOM 905 C C . VAL A 1 122 ? -18.473 12.820 -4.563 1.00 73.44 122 VAL A C 1
ATOM 907 O O . VAL A 1 122 ? -19.391 12.648 -5.356 1.00 73.44 122 VAL A O 1
ATOM 910 N N . ASN A 1 123 ? -17.800 11.807 -4.012 1.00 79.19 123 ASN A N 1
ATOM 911 C CA . ASN A 1 123 ? -17.943 10.431 -4.490 1.00 79.19 123 ASN A CA 1
ATOM 912 C C . ASN A 1 123 ? -18.817 9.563 -3.581 1.00 79.19 123 ASN A C 1
ATOM 914 O O . ASN A 1 123 ? -19.434 8.637 -4.085 1.00 79.19 123 ASN A O 1
ATOM 918 N N . ILE A 1 124 ? -18.888 9.829 -2.269 1.00 85.88 124 ILE A N 1
ATOM 919 C CA . ILE A 1 124 ? -19.653 8.987 -1.325 1.00 85.88 124 ILE A CA 1
ATOM 920 C C . ILE A 1 124 ? -20.999 9.624 -0.970 1.00 85.88 124 ILE A C 1
ATOM 922 O O . ILE A 1 124 ? -22.045 9.009 -1.162 1.00 85.88 124 ILE A O 1
ATOM 926 N N . ALA A 1 125 ? -20.989 10.860 -0.465 1.00 84.38 125 ALA A N 1
ATOM 927 C CA . ALA A 1 125 ? -22.182 11.521 0.067 1.00 84.38 125 ALA A CA 1
ATOM 928 C C . ALA A 1 125 ? -23.395 11.582 -0.890 1.00 84.38 125 ALA A C 1
ATOM 930 O O . ALA A 1 125 ? -24.508 11.405 -0.402 1.00 84.38 125 ALA A O 1
ATOM 931 N N . PRO A 1 126 ? -23.249 11.771 -2.221 1.00 89.56 126 PRO A N 1
ATOM 932 C CA . PRO A 1 126 ? -24.398 11.820 -3.135 1.00 89.56 126 PRO A CA 1
ATOM 933 C C . PRO A 1 126 ? -25.163 10.499 -3.267 1.00 89.56 126 PRO A C 1
ATOM 935 O O . PRO A 1 126 ? -26.239 10.468 -3.859 1.00 89.56 126 PRO A O 1
ATOM 938 N N . HIS A 1 127 ? -24.597 9.404 -2.765 1.00 89.88 127 HIS A N 1
ATOM 939 C CA . HIS A 1 127 ? -25.160 8.065 -2.868 1.00 89.88 127 HIS A CA 1
ATOM 940 C C . HIS A 1 127 ? -25.862 7.593 -1.590 1.00 89.88 127 HIS A C 1
ATOM 942 O O . HIS A 1 127 ? -26.242 6.428 -1.511 1.00 89.88 127 HIS A O 1
ATOM 948 N N . TYR A 1 128 ? -26.029 8.477 -0.605 1.00 92.25 128 TYR A N 1
ATOM 949 C CA . TYR A 1 128 ? -26.686 8.171 0.659 1.00 92.25 128 TYR A CA 1
ATOM 950 C C . TYR A 1 128 ? -27.754 9.213 0.993 1.00 92.25 128 TYR A C 1
ATOM 952 O O . TYR A 1 128 ? -27.529 10.413 0.846 1.00 92.25 128 TYR A O 1
ATOM 960 N N . SER A 1 129 ? -28.916 8.757 1.461 1.00 82.19 129 SER A N 1
ATOM 961 C CA . SER A 1 129 ? -30.036 9.616 1.869 1.00 82.19 129 SER A CA 1
ATOM 962 C C . SER A 1 129 ? -29.790 10.328 3.206 1.00 82.19 129 SER A C 1
ATOM 964 O O . SER A 1 129 ? -30.277 11.440 3.417 1.00 82.19 129 SER A O 1
ATOM 966 N N . GLY A 1 130 ? -29.017 9.712 4.105 1.00 79.44 130 GLY A N 1
ATOM 967 C CA . GLY A 1 130 ? -28.658 10.275 5.406 1.00 79.44 130 GLY A CA 1
ATOM 968 C C . GLY A 1 130 ? -27.400 11.163 5.393 1.00 79.44 130 GLY A C 1
ATOM 969 O O . GLY A 1 130 ? -26.762 11.379 4.361 1.00 79.44 130 GLY A O 1
ATOM 970 N N . PRO A 1 131 ? -26.990 11.706 6.555 1.00 82.25 131 PRO A N 1
ATOM 971 C CA . PRO A 1 131 ? -25.770 12.504 6.658 1.00 82.25 131 PRO A CA 1
ATOM 972 C C . PRO A 1 131 ? -24.501 11.656 6.477 1.00 82.25 131 PRO A C 1
ATOM 974 O O . PRO A 1 131 ? -24.322 10.678 7.195 1.00 82.25 131 PRO A O 1
ATOM 977 N N . VAL A 1 132 ? -23.577 12.087 5.610 1.00 84.19 132 VAL A N 1
ATOM 978 C CA . VAL A 1 132 ? -22.222 11.512 5.472 1.00 84.19 132 VAL A CA 1
ATOM 979 C C . VAL A 1 132 ? -21.174 12.556 5.854 1.00 84.19 132 VAL A C 1
ATOM 981 O O . VAL A 1 132 ? -21.223 13.695 5.379 1.00 84.19 132 VAL A O 1
ATOM 984 N N . LEU A 1 133 ? -20.228 12.196 6.724 1.00 79.50 133 LEU A N 1
ATOM 985 C CA . LEU A 1 133 ? -19.217 13.111 7.259 1.00 79.50 133 LEU A CA 1
ATOM 986 C C . LEU A 1 133 ? -17.817 12.482 7.289 1.00 79.50 133 LEU A C 1
ATOM 988 O O . LEU A 1 133 ? -17.681 11.323 7.665 1.00 79.50 133 LEU A O 1
ATOM 992 N N . PRO A 1 134 ? -16.755 13.245 6.979 1.00 77.69 134 PRO A N 1
ATOM 993 C CA . PRO A 1 134 ? -15.386 12.772 7.144 1.00 77.69 134 PRO A CA 1
ATOM 994 C C . PRO A 1 134 ? -14.948 12.783 8.622 1.00 77.69 134 PRO A C 1
ATOM 996 O O . PRO A 1 134 ? -15.177 13.756 9.347 1.00 77.69 134 PRO A O 1
ATOM 999 N N . VAL A 1 135 ? -14.233 11.736 9.049 1.00 71.12 135 VAL A N 1
ATOM 1000 C CA . VAL A 1 135 ? -13.742 11.535 10.429 1.00 71.12 135 VAL A CA 1
ATOM 1001 C C . VAL A 1 135 ? -12.788 12.639 10.900 1.00 71.12 135 VAL A C 1
ATOM 1003 O O . VAL A 1 135 ? -12.734 12.915 12.095 1.00 71.12 135 VAL A O 1
ATOM 1006 N N . TRP A 1 136 ? -12.088 13.360 10.014 1.00 63.66 136 TRP A N 1
ATOM 1007 C CA . TRP A 1 136 ? -11.172 14.440 10.434 1.00 63.66 136 TRP A CA 1
ATOM 1008 C C . TRP A 1 136 ? -11.881 15.563 11.221 1.00 63.66 136 TRP A C 1
ATOM 1010 O O . TRP A 1 136 ? -11.272 16.229 12.057 1.00 63.66 136 TRP A O 1
ATOM 1020 N N . MET A 1 137 ? -13.200 15.727 11.064 1.00 54.00 137 MET A N 1
ATOM 1021 C CA . MET A 1 137 ? -13.981 16.658 11.891 1.00 54.00 137 MET A CA 1
ATOM 1022 C C . MET A 1 137 ? -13.981 16.298 13.390 1.00 54.00 137 MET A C 1
ATOM 1024 O O . MET A 1 137 ? -14.237 17.168 14.219 1.00 54.00 137 MET A O 1
ATOM 1028 N N . LEU A 1 138 ? -13.657 15.051 13.746 1.00 57.22 138 LEU A N 1
ATOM 1029 C CA . LEU A 1 138 ? -13.514 14.587 15.125 1.00 57.22 138 LEU A CA 1
ATOM 1030 C C . LEU A 1 138 ? -12.120 14.886 15.705 1.00 57.22 138 LEU A C 1
ATOM 1032 O O . LEU A 1 138 ? -12.014 15.219 16.882 1.00 57.22 138 LEU A O 1
ATOM 1036 N N . LEU A 1 139 ? -11.052 14.852 14.896 1.00 55.50 139 LEU A N 1
ATOM 1037 C CA . LEU A 1 139 ? -9.661 15.022 15.362 1.00 55.50 139 LEU A CA 1
ATOM 1038 C C . LEU A 1 139 ? -9.390 16.398 15.998 1.00 55.50 139 LEU A C 1
ATOM 1040 O O . LEU A 1 139 ? -8.618 16.494 16.953 1.00 55.50 139 LEU A O 1
ATOM 1044 N N . VAL A 1 140 ? -10.077 17.453 15.543 1.00 51.88 140 VAL A N 1
ATOM 1045 C CA . VAL A 1 140 ? -9.967 18.813 16.114 1.00 51.88 140 VAL A CA 1
ATOM 1046 C C . VAL A 1 140 ? -10.416 18.858 17.585 1.00 51.88 140 VAL A C 1
ATOM 1048 O O . VAL A 1 140 ? -9.934 19.687 18.356 1.00 51.88 140 VAL A O 1
ATOM 1051 N N . LEU A 1 141 ? -11.281 17.934 18.017 1.00 51.25 141 LEU A N 1
ATOM 1052 C CA . LEU A 1 141 ? -11.772 17.849 19.397 1.00 51.25 141 LEU A CA 1
ATOM 1053 C C . LEU A 1 141 ? -10.812 17.100 20.339 1.00 51.25 141 LEU A C 1
ATOM 1055 O O . LEU A 1 141 ? -10.957 17.194 21.558 1.00 51.25 141 LEU A O 1
ATOM 1059 N N . PHE A 1 142 ? -9.817 16.383 19.807 1.00 61.25 142 PHE A N 1
ATOM 1060 C CA . PHE A 1 142 ? -8.994 15.443 20.578 1.00 61.25 142 PHE A CA 1
ATOM 1061 C C . PHE A 1 142 ? -7.536 15.868 20.762 1.00 61.25 142 PHE A C 1
ATOM 1063 O O . PHE A 1 142 ? -6.736 15.084 21.264 1.00 61.25 142 PHE A O 1
ATOM 1070 N N . GLY A 1 143 ? -7.164 17.111 20.438 1.00 61.47 143 GLY A N 1
ATOM 1071 C CA . GLY A 1 143 ? -5.762 17.554 20.460 1.00 61.47 143 GLY A CA 1
ATOM 1072 C C . GLY A 1 143 ? -5.018 17.349 21.793 1.00 61.47 143 GLY A C 1
ATOM 1073 O O . GLY A 1 143 ? -3.807 17.130 21.789 1.00 61.47 143 GLY A O 1
ATOM 1074 N N . GLN A 1 144 ? -5.705 17.387 22.943 1.00 67.25 144 GLN A N 1
ATOM 1075 C CA . GLN A 1 144 ? -5.085 17.048 24.234 1.00 67.25 144 GLN A CA 1
ATOM 1076 C C . GLN A 1 144 ? -4.867 15.539 24.417 1.00 67.25 144 GLN A C 1
ATOM 1078 O O . GLN A 1 144 ? -3.809 15.150 24.907 1.00 67.25 144 GLN A O 1
ATOM 1083 N N . GLU A 1 145 ? -5.825 14.704 24.013 1.00 68.69 145 GLU A N 1
ATOM 1084 C CA . GLU A 1 145 ? -5.707 13.243 24.107 1.00 68.69 145 GLU A CA 1
ATOM 1085 C C . GLU A 1 145 ? -4.685 12.706 23.097 1.00 68.69 145 GLU A C 1
ATOM 1087 O O . GLU A 1 145 ? -3.826 11.912 23.466 1.00 68.69 145 GLU A O 1
ATOM 1092 N N . ALA A 1 146 ? -4.655 13.250 21.876 1.00 66.00 146 ALA A N 1
ATOM 1093 C CA . ALA A 1 146 ? -3.651 12.922 20.863 1.00 66.00 146 ALA A CA 1
ATOM 1094 C C . ALA A 1 146 ? -2.215 13.142 21.375 1.00 66.00 146 ALA A C 1
ATOM 1096 O O . ALA A 1 146 ? -1.336 12.307 21.168 1.00 66.00 146 ALA A O 1
ATOM 1097 N N . ARG A 1 147 ? -1.972 14.228 22.128 1.00 70.94 147 ARG A N 1
ATOM 1098 C CA . ARG A 1 147 ? -0.664 14.478 22.758 1.00 70.94 147 ARG A CA 1
ATOM 1099 C C . ARG A 1 147 ? -0.302 13.456 23.835 1.00 70.94 147 ARG A C 1
ATOM 1101 O O . ARG A 1 147 ? 0.887 13.212 24.034 1.00 70.94 147 ARG A O 1
ATOM 1108 N N . LYS A 1 148 ? -1.277 12.895 24.557 1.00 78.50 148 LYS A N 1
ATOM 1109 C CA . LYS A 1 148 ? -1.016 11.839 25.549 1.00 78.50 148 LYS A CA 1
ATOM 1110 C C . LYS A 1 148 ? -0.654 10.533 24.851 1.00 78.50 148 LYS A C 1
ATOM 1112 O O . LYS A 1 148 ? 0.404 9.991 25.150 1.00 78.50 148 LYS A O 1
ATOM 1117 N N . VAL A 1 149 ? -1.452 10.123 23.863 1.00 77.25 149 VAL A N 1
ATOM 1118 C CA . VAL A 1 149 ? -1.196 8.922 23.052 1.00 77.25 149 VAL A CA 1
ATOM 1119 C C . VAL A 1 149 ? 0.186 9.002 22.403 1.00 77.25 149 VAL A C 1
ATOM 1121 O O . VAL A 1 149 ? 0.978 8.076 22.527 1.00 77.25 149 VAL A O 1
ATOM 1124 N N . MET A 1 150 ? 0.549 10.147 21.813 1.00 72.56 150 MET A N 1
ATOM 1125 C CA . MET A 1 150 ? 1.880 10.348 21.227 1.00 72.56 150 MET A CA 1
ATOM 1126 C C . MET A 1 150 ? 3.012 10.115 22.240 1.00 72.56 150 MET A C 1
ATOM 1128 O O . MET A 1 150 ? 3.996 9.451 21.924 1.00 72.56 150 MET A O 1
ATOM 1132 N N . LYS A 1 151 ? 2.884 10.620 23.476 1.00 82.50 151 LYS A N 1
ATOM 1133 C CA . LYS A 1 151 ? 3.887 10.376 24.528 1.00 82.50 151 LYS A CA 1
ATOM 1134 C C . LYS A 1 151 ? 3.993 8.896 24.893 1.00 82.50 151 LYS A C 1
ATOM 1136 O O . LYS A 1 151 ? 5.077 8.447 25.248 1.00 82.50 151 LYS A O 1
ATOM 1141 N N . GLU A 1 152 ? 2.894 8.154 24.845 1.00 87.00 152 GLU A N 1
ATOM 1142 C CA . GLU A 1 152 ? 2.883 6.719 25.135 1.00 87.00 152 GLU A CA 1
ATOM 1143 C C . GLU A 1 152 ? 3.478 5.898 23.993 1.00 87.00 152 GLU A C 1
ATOM 1145 O O . GLU A 1 152 ? 4.308 5.032 24.258 1.00 87.00 152 GLU A O 1
ATOM 1150 N N . VAL A 1 153 ? 3.172 6.237 22.737 1.00 82.25 153 VAL A N 1
ATOM 1151 C CA . VAL A 1 153 ? 3.821 5.634 21.562 1.00 82.25 153 VAL A CA 1
ATOM 1152 C C . VAL A 1 153 ? 5.335 5.849 21.616 1.00 82.25 153 VAL A C 1
ATOM 1154 O O . VAL A 1 153 ? 6.088 4.902 21.421 1.00 82.25 153 VAL A O 1
ATOM 1157 N N . LEU A 1 154 ? 5.806 7.052 21.967 1.00 80.19 154 LEU A N 1
ATOM 1158 C CA . LEU A 1 154 ? 7.243 7.320 22.117 1.00 80.19 154 LEU A CA 1
ATOM 1159 C C . LEU A 1 154 ? 7.900 6.467 23.215 1.00 80.19 154 LEU A C 1
ATOM 1161 O O . LEU A 1 154 ? 9.024 6.002 23.039 1.00 80.19 154 LEU A O 1
ATOM 1165 N N . LYS A 1 155 ? 7.208 6.223 24.336 1.00 91.81 155 LYS A N 1
ATOM 1166 C CA . LYS A 1 155 ? 7.702 5.305 25.378 1.00 91.81 155 LYS A CA 1
ATOM 1167 C C . LYS A 1 155 ? 7.797 3.873 24.859 1.00 91.81 155 LYS A C 1
ATOM 1169 O O . LYS A 1 155 ? 8.801 3.216 25.104 1.00 91.81 155 LYS A O 1
ATOM 1174 N N . VAL A 1 156 ? 6.779 3.416 24.132 1.00 91.94 156 VAL A N 1
ATOM 1175 C CA . VAL A 1 156 ? 6.757 2.082 23.520 1.00 91.94 156 VAL A CA 1
ATOM 1176 C C . VAL A 1 156 ? 7.867 1.928 22.478 1.00 91.94 156 VAL A C 1
ATOM 1178 O O . VAL A 1 156 ? 8.522 0.894 22.447 1.00 91.94 156 VAL A O 1
ATOM 1181 N N . ILE A 1 157 ? 8.147 2.959 21.677 1.00 87.81 157 ILE A N 1
ATOM 1182 C CA . ILE A 1 157 ? 9.289 2.962 20.750 1.00 87.81 157 ILE A CA 1
ATOM 1183 C C . ILE A 1 157 ? 10.607 2.778 21.515 1.00 87.81 157 ILE A C 1
ATOM 1185 O O . ILE A 1 157 ? 11.415 1.938 21.125 1.00 87.81 157 ILE A O 1
ATOM 1189 N N . ASN A 1 158 ? 10.816 3.504 22.618 1.00 92.38 158 ASN A N 1
ATOM 1190 C CA . ASN A 1 158 ? 12.022 3.340 23.437 1.00 92.38 158 ASN A CA 1
ATOM 1191 C C . ASN A 1 158 ? 12.131 1.924 24.018 1.00 92.38 158 ASN A C 1
ATOM 1193 O O . ASN A 1 158 ? 13.191 1.313 23.931 1.00 92.38 158 ASN A O 1
ATOM 1197 N N . GLU A 1 159 ? 11.031 1.370 24.532 1.00 94.75 159 GLU A N 1
ATOM 1198 C CA . GLU A 1 159 ? 10.975 -0.012 25.022 1.00 94.75 159 GLU A CA 1
ATOM 1199 C C . GLU A 1 159 ? 11.332 -1.016 23.916 1.00 94.75 159 GLU A C 1
ATOM 1201 O O . GLU A 1 159 ? 12.129 -1.928 24.140 1.00 94.75 159 GLU A O 1
ATOM 1206 N N . ILE A 1 160 ? 10.799 -0.838 22.702 1.00 94.00 160 ILE A N 1
ATOM 1207 C CA . ILE A 1 160 ? 11.121 -1.678 21.541 1.00 94.00 160 ILE A CA 1
ATOM 1208 C C . ILE A 1 160 ? 12.620 -1.624 21.227 1.00 94.00 160 ILE A C 1
ATOM 1210 O O . ILE A 1 160 ? 13.231 -2.666 20.985 1.00 94.00 160 ILE A O 1
ATOM 1214 N N . ILE A 1 161 ? 13.218 -0.430 21.255 1.00 91.19 161 ILE A N 1
ATOM 1215 C CA . ILE A 1 161 ? 14.647 -0.226 20.987 1.00 91.19 161 ILE A CA 1
ATOM 1216 C C . ILE A 1 161 ? 15.508 -0.891 22.068 1.00 91.19 161 ILE A C 1
ATOM 1218 O O . ILE A 1 161 ? 16.456 -1.606 21.741 1.00 91.19 161 ILE A O 1
ATOM 1222 N N . GLU A 1 162 ? 15.177 -0.689 23.345 1.00 95.19 162 GLU A N 1
ATOM 1223 C CA . GLU A 1 162 ? 15.913 -1.249 24.486 1.00 95.19 162 GLU A CA 1
ATOM 1224 C C . GLU A 1 162 ? 15.855 -2.780 24.505 1.00 95.19 162 GLU A C 1
ATOM 1226 O O . GLU A 1 162 ? 16.873 -3.452 24.681 1.00 95.19 162 GLU A O 1
ATOM 1231 N N . THR A 1 163 ? 14.664 -3.337 24.283 1.00 95.62 163 THR A N 1
ATOM 1232 C CA . THR A 1 163 ? 14.426 -4.788 24.307 1.00 95.62 163 THR A CA 1
ATOM 1233 C C . THR A 1 163 ? 14.811 -5.486 23.007 1.00 95.62 163 THR A C 1
ATOM 1235 O O . THR A 1 163 ? 14.935 -6.710 22.990 1.00 95.62 163 THR A O 1
ATOM 1238 N N . LYS A 1 164 ? 14.995 -4.730 21.916 1.00 94.94 164 LYS A N 1
ATOM 1239 C CA . LYS A 1 164 ? 15.169 -5.246 20.547 1.00 94.94 164 LYS A CA 1
ATOM 1240 C C . LYS A 1 164 ? 14.047 -6.205 20.133 1.00 94.94 164 LYS A C 1
ATOM 1242 O O . LYS A 1 164 ? 14.282 -7.173 19.408 1.00 94.94 164 LYS A O 1
ATOM 1247 N N . SER A 1 165 ? 12.831 -5.942 20.612 1.00 95.12 165 SER A N 1
ATOM 1248 C CA . SER A 1 165 ? 11.664 -6.810 20.406 1.00 95.12 165 SER A CA 1
ATOM 1249 C C . SER A 1 165 ? 11.152 -6.817 18.965 1.00 95.12 165 SER A C 1
ATOM 1251 O O . SER A 1 165 ? 10.521 -7.791 18.562 1.00 95.12 165 SER A O 1
ATOM 1253 N N . LEU A 1 166 ? 11.465 -5.781 18.179 1.00 95.81 166 LEU A N 1
ATOM 1254 C CA . LEU A 1 166 ? 11.222 -5.739 16.738 1.00 95.81 166 LEU A CA 1
ATOM 1255 C C . LEU A 1 166 ? 12.538 -5.751 15.961 1.00 95.81 166 LEU A C 1
ATOM 1257 O O . LEU A 1 166 ? 13.527 -5.146 16.382 1.00 95.81 166 LEU A O 1
ATOM 1261 N N . GLN A 1 167 ? 12.540 -6.417 14.807 1.00 95.12 167 GLN A N 1
ATOM 1262 C CA . GLN A 1 167 ? 13.686 -6.473 13.902 1.00 95.12 167 GLN A CA 1
ATOM 1263 C C . GLN A 1 167 ? 13.368 -5.774 12.580 1.00 95.12 167 GLN A C 1
ATOM 1265 O O . GLN A 1 167 ? 12.392 -6.093 11.902 1.00 95.12 167 GLN A O 1
ATOM 1270 N N . ALA A 1 168 ? 14.231 -4.830 12.209 1.00 95.19 168 ALA A N 1
ATOM 1271 C CA . ALA A 1 168 ? 14.169 -4.132 10.936 1.00 95.19 168 ALA A CA 1
ATOM 1272 C C . ALA A 1 168 ? 14.890 -4.932 9.846 1.00 95.19 168 ALA A C 1
ATOM 1274 O O . ALA A 1 168 ? 16.016 -5.392 10.046 1.00 95.19 168 ALA A O 1
ATOM 1275 N N . ARG A 1 169 ? 14.267 -5.065 8.676 1.00 97.50 169 ARG A N 1
ATOM 1276 C CA . ARG A 1 169 ? 14.875 -5.643 7.473 1.00 97.50 169 ARG A CA 1
ATOM 1277 C C . ARG A 1 169 ? 14.587 -4.751 6.279 1.00 97.50 169 ARG A C 1
ATOM 1279 O O . AR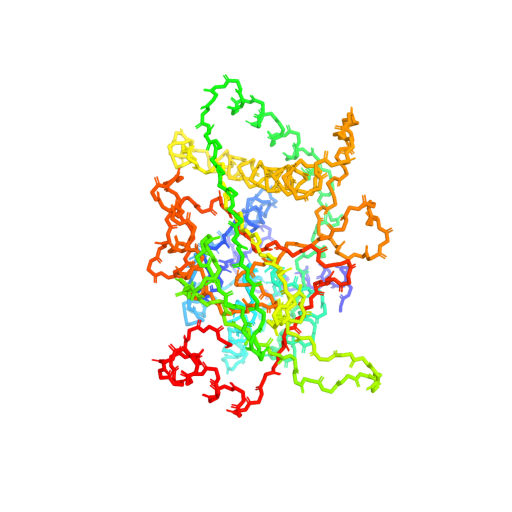G A 1 169 ? 13.513 -4.164 6.180 1.00 97.50 169 ARG A O 1
ATOM 1286 N N . ALA A 1 170 ? 15.558 -4.650 5.385 1.00 96.25 170 ALA A N 1
ATOM 1287 C CA . ALA A 1 170 ? 15.461 -3.845 4.182 1.00 96.25 170 ALA A CA 1
ATOM 1288 C C . ALA A 1 170 ? 16.263 -4.497 3.058 1.00 96.25 170 ALA A C 1
ATOM 1290 O O . ALA A 1 170 ? 17.345 -5.036 3.296 1.00 96.25 170 ALA A O 1
ATOM 1291 N N . ILE A 1 171 ? 15.746 -4.400 1.841 1.00 96.62 171 ILE A N 1
ATOM 1292 C CA . ILE A 1 171 ? 16.487 -4.652 0.611 1.00 96.62 171 ILE A CA 1
ATOM 1293 C C . ILE A 1 171 ? 16.407 -3.412 -0.267 1.00 96.62 171 ILE A C 1
ATOM 1295 O O . ILE A 1 171 ? 15.354 -2.787 -0.387 1.00 96.62 171 ILE A O 1
ATOM 1299 N N . VAL A 1 172 ? 17.538 -3.082 -0.878 1.00 95.62 172 VAL A N 1
ATOM 1300 C CA . VAL A 1 172 ? 17.644 -2.129 -1.977 1.00 95.62 172 VAL A CA 1
ATOM 1301 C C . VAL A 1 172 ? 18.210 -2.891 -3.163 1.00 95.62 172 VAL A C 1
ATOM 1303 O O . VAL A 1 172 ? 19.148 -3.676 -3.014 1.00 95.62 172 VAL A O 1
ATOM 1306 N N . TRP A 1 173 ? 17.632 -2.666 -4.330 1.00 94.81 173 TRP A N 1
ATOM 1307 C CA . TRP A 1 173 ? 17.993 -3.322 -5.573 1.00 94.81 173 TRP A CA 1
ATOM 1308 C C . TRP A 1 173 ? 18.109 -2.279 -6.678 1.00 94.81 173 TRP A C 1
ATOM 1310 O O . TRP A 1 173 ? 17.344 -1.319 -6.705 1.00 94.81 173 TRP A O 1
ATOM 1320 N N . PHE A 1 174 ? 19.055 -2.481 -7.588 1.00 93.81 174 PHE A N 1
ATOM 1321 C CA . PHE A 1 174 ? 19.213 -1.671 -8.789 1.00 93.81 174 PHE A CA 1
ATOM 1322 C C . PHE A 1 174 ? 19.416 -2.594 -9.974 1.00 93.81 174 PHE A C 1
ATOM 1324 O O . PHE A 1 174 ? 20.126 -3.596 -9.867 1.00 93.81 174 PHE A O 1
ATOM 1331 N N . SER A 1 175 ? 18.850 -2.220 -11.112 1.00 94.69 175 SER A N 1
ATOM 1332 C CA . SER A 1 175 ? 19.123 -2.898 -12.368 1.00 94.69 175 SER A CA 1
ATOM 1333 C C . SER A 1 175 ? 19.150 -1.922 -13.525 1.00 94.69 175 SER A C 1
ATOM 1335 O O . SER A 1 175 ? 18.552 -0.845 -13.471 1.00 94.69 175 SER A O 1
ATOM 1337 N N . ARG A 1 176 ? 19.845 -2.323 -14.590 1.00 95.44 176 ARG A N 1
ATOM 1338 C CA . ARG A 1 176 ? 19.720 -1.657 -15.885 1.00 95.44 176 ARG A CA 1
ATOM 1339 C C . ARG A 1 176 ? 18.280 -1.794 -16.355 1.00 95.44 176 ARG A C 1
ATOM 1341 O O . ARG A 1 176 ? 17.699 -2.878 -16.241 1.00 95.44 176 ARG A O 1
ATOM 1348 N N . ALA A 1 177 ? 17.728 -0.707 -16.870 1.00 96.88 177 ALA A N 1
ATOM 1349 C CA . ALA A 1 177 ? 16.381 -0.703 -17.398 1.00 96.88 177 ALA A CA 1
ATOM 1350 C C . ALA A 1 177 ? 16.228 0.292 -18.539 1.00 96.88 177 ALA A C 1
ATOM 1352 O O . ALA A 1 177 ? 16.911 1.312 -18.591 1.00 96.88 177 ALA A O 1
ATOM 1353 N N . ASN A 1 178 ? 15.300 -0.016 -19.435 1.00 97.25 178 ASN A N 1
ATOM 1354 C CA . ASN A 1 178 ? 14.899 0.874 -20.509 1.00 97.25 178 ASN A CA 1
ATOM 1355 C C . ASN A 1 178 ? 13.385 0.880 -20.652 1.00 97.25 178 ASN A C 1
ATOM 1357 O O . ASN A 1 178 ? 12.736 -0.144 -20.432 1.00 97.25 178 ASN A O 1
ATOM 1361 N N . SER A 1 179 ? 12.834 2.021 -21.055 1.00 97.69 179 SER A N 1
ATOM 1362 C CA . SER A 1 179 ? 11.427 2.088 -21.426 1.00 97.69 179 SER A CA 1
ATOM 1363 C C . SER A 1 179 ? 11.188 1.478 -22.808 1.00 97.69 179 SER A C 1
ATOM 1365 O O . SER A 1 179 ? 12.008 1.600 -23.725 1.00 97.69 179 SER A O 1
ATOM 1367 N N . HIS A 1 180 ? 10.048 0.810 -22.951 1.00 96.62 180 HIS A N 1
ATOM 1368 C CA . HIS A 1 180 ? 9.529 0.311 -24.217 1.00 96.62 180 HIS A CA 1
ATOM 1369 C C . HIS A 1 180 ? 8.023 0.580 -24.266 1.00 96.62 180 HIS A C 1
ATOM 1371 O O . HIS A 1 180 ? 7.229 -0.144 -23.671 1.00 96.62 180 HIS A O 1
ATOM 1377 N N . GLY A 1 181 ? 7.630 1.665 -24.938 1.00 96.75 181 GLY A N 1
ATOM 1378 C CA . GLY A 1 181 ? 6.254 2.159 -24.864 1.00 96.75 181 GLY A CA 1
ATOM 1379 C C . GLY A 1 181 ? 5.884 2.530 -23.425 1.00 96.75 181 GLY A C 1
ATOM 1380 O O . GLY A 1 181 ? 6.570 3.331 -22.786 1.00 96.75 181 GLY A O 1
ATOM 1381 N N . ASP A 1 182 ? 4.822 1.917 -22.909 1.00 97.56 182 ASP A N 1
ATOM 1382 C CA . ASP A 1 182 ? 4.337 2.154 -21.546 1.00 97.56 182 ASP A CA 1
ATOM 1383 C C . ASP A 1 182 ? 5.026 1.269 -20.489 1.00 97.56 182 ASP A C 1
ATOM 1385 O O . ASP A 1 182 ? 4.713 1.381 -19.309 1.00 97.56 182 ASP A O 1
ATOM 1389 N N . ASP A 1 183 ? 5.998 0.439 -20.882 1.00 97.81 183 ASP A N 1
ATOM 1390 C CA . ASP A 1 183 ? 6.652 -0.532 -19.998 1.00 97.81 183 ASP A CA 1
ATOM 1391 C C . ASP A 1 183 ? 8.091 -0.188 -19.658 1.00 97.81 183 ASP A C 1
ATOM 1393 O O . ASP A 1 183 ? 8.773 0.550 -20.373 1.00 97.81 183 ASP A O 1
ATOM 1397 N N . ILE A 1 184 ? 8.572 -0.786 -18.568 1.00 98.00 184 ILE A N 1
ATOM 1398 C CA . ILE A 1 184 ? 9.967 -0.726 -18.142 1.00 98.00 184 ILE A CA 1
ATOM 1399 C C . ILE A 1 184 ? 10.549 -2.134 -18.211 1.00 98.00 184 ILE A C 1
ATOM 1401 O O . ILE A 1 184 ? 10.211 -3.010 -17.413 1.00 98.00 184 ILE A O 1
ATOM 1405 N N . HIS A 1 185 ? 11.453 -2.348 -19.163 1.00 97.62 185 HIS A N 1
ATOM 1406 C CA . HIS A 1 185 ? 12.168 -3.607 -19.323 1.00 97.62 185 HIS A CA 1
ATOM 1407 C C . HIS A 1 185 ? 13.371 -3.634 -18.390 1.00 97.62 185 HIS A C 1
ATOM 1409 O O . HIS A 1 185 ? 14.247 -2.773 -18.463 1.00 97.62 185 HIS A O 1
ATOM 1415 N N . ILE A 1 186 ? 13.427 -4.649 -17.535 1.00 97.31 186 ILE A N 1
ATOM 1416 C CA . ILE A 1 186 ? 14.556 -4.909 -16.648 1.00 97.31 186 ILE A CA 1
ATOM 1417 C C . ILE A 1 186 ? 15.550 -5.766 -17.413 1.00 97.31 186 ILE A C 1
ATOM 1419 O O . ILE A 1 186 ? 15.189 -6.808 -17.959 1.00 97.31 186 ILE A O 1
ATOM 1423 N N . LEU A 1 187 ? 16.802 -5.331 -17.440 1.00 95.31 187 LEU A N 1
ATOM 1424 C CA . LEU A 1 187 ? 17.865 -5.992 -18.179 1.00 95.31 187 LEU A CA 1
ATOM 1425 C C . LEU A 1 187 ? 18.816 -6.718 -17.227 1.00 95.31 187 LEU A C 1
ATOM 1427 O O . LEU A 1 187 ? 19.011 -6.318 -16.079 1.00 95.31 187 LEU A O 1
ATOM 1431 N N . SER A 1 188 ? 19.442 -7.779 -17.720 1.00 90.44 188 SER A N 1
ATOM 1432 C CA . SER A 1 188 ? 20.559 -8.454 -17.070 1.00 90.44 188 SER A CA 1
ATOM 1433 C C . SER A 1 188 ? 21.751 -7.500 -16.881 1.00 90.44 188 SER A C 1
ATOM 1435 O O . SER A 1 188 ? 21.837 -6.466 -17.550 1.00 90.44 188 SER A O 1
ATOM 1437 N N . PRO A 1 189 ? 22.714 -7.820 -15.996 1.00 85.12 189 PRO A N 1
ATOM 1438 C CA . PRO A 1 189 ? 23.863 -6.945 -15.737 1.00 85.12 189 PRO A CA 1
ATOM 1439 C C . PRO A 1 189 ? 24.699 -6.600 -16.979 1.00 85.12 189 PRO A C 1
ATOM 1441 O O . PRO A 1 189 ? 25.274 -5.515 -17.052 1.00 85.12 189 PRO A O 1
ATOM 1444 N N . ASP A 1 190 ? 24.750 -7.502 -17.963 1.00 85.94 190 ASP A N 1
ATOM 1445 C CA . ASP A 1 190 ? 25.411 -7.282 -19.255 1.00 85.94 190 ASP A CA 1
ATOM 1446 C C . ASP A 1 190 ? 24.585 -6.409 -20.224 1.00 85.94 190 ASP A C 1
ATOM 1448 O O . ASP A 1 190 ? 25.115 -5.945 -21.228 1.00 85.94 190 ASP A O 1
ATOM 1452 N N . GLY A 1 191 ? 23.316 -6.136 -19.904 1.00 82.12 191 GLY A N 1
ATOM 1453 C CA . GLY A 1 191 ? 22.392 -5.305 -20.678 1.00 82.12 191 GLY A CA 1
ATOM 1454 C C . GLY A 1 191 ? 21.730 -6.006 -21.865 1.00 82.12 191 GLY A C 1
ATOM 1455 O O . GLY A 1 191 ? 20.997 -5.353 -22.599 1.00 82.12 191 GLY A O 1
ATOM 1456 N N . ASN A 1 192 ? 21.975 -7.304 -22.069 1.00 83.38 192 ASN A N 1
ATOM 1457 C CA . ASN A 1 192 ? 21.593 -7.986 -23.312 1.00 83.38 192 ASN A CA 1
ATOM 1458 C C . ASN A 1 192 ? 20.304 -8.806 -23.210 1.00 83.38 192 ASN A C 1
ATOM 1460 O O . ASN A 1 192 ? 19.703 -9.122 -24.234 1.00 83.38 192 ASN A O 1
ATOM 1464 N N . THR A 1 193 ? 19.890 -9.186 -22.000 1.00 91.00 193 THR A N 1
ATOM 1465 C CA . THR A 1 193 ? 18.738 -10.069 -21.782 1.00 91.00 193 THR A CA 1
ATOM 1466 C C . THR A 1 193 ? 17.709 -9.380 -20.906 1.00 91.00 193 THR A C 1
ATOM 1468 O O . THR A 1 193 ? 18.038 -8.879 -19.836 1.00 91.00 193 THR A O 1
ATOM 1471 N N . GLN A 1 194 ? 16.448 -9.390 -21.324 1.00 94.06 194 GLN A N 1
ATOM 1472 C CA . GLN A 1 194 ? 15.344 -8.934 -20.488 1.00 94.06 194 GLN A CA 1
ATOM 1473 C C . GLN A 1 194 ? 15.035 -9.987 -19.414 1.00 94.06 194 GLN A C 1
ATOM 1475 O O . GLN A 1 194 ? 14.749 -11.140 -19.731 1.00 94.06 194 GLN A O 1
ATOM 1480 N N . THR A 1 195 ? 15.115 -9.602 -18.143 1.00 94.25 195 THR A N 1
ATOM 1481 C CA . THR A 1 195 ? 14.911 -10.480 -16.975 1.00 94.25 195 THR A CA 1
ATOM 1482 C C . THR A 1 195 ? 13.559 -10.263 -16.294 1.00 94.25 195 THR A C 1
ATOM 1484 O O . THR A 1 195 ? 13.126 -11.087 -15.488 1.00 94.25 195 THR A O 1
ATOM 1487 N N . GLY A 1 196 ? 12.864 -9.178 -16.634 1.00 95.44 196 GLY A N 1
ATOM 1488 C CA . GLY A 1 196 ? 11.516 -8.876 -16.169 1.00 95.44 196 GLY A CA 1
ATOM 1489 C C . GLY A 1 196 ? 10.965 -7.609 -16.815 1.00 95.44 196 GLY A C 1
ATOM 1490 O O . GLY A 1 196 ? 11.686 -6.896 -17.514 1.00 95.44 196 GLY A O 1
ATOM 1491 N N . THR A 1 197 ? 9.691 -7.330 -16.557 1.00 97.12 197 THR A N 1
ATOM 1492 C CA . THR A 1 197 ? 8.993 -6.139 -17.050 1.00 97.12 197 THR A CA 1
ATOM 1493 C C . THR A 1 197 ? 8.106 -5.597 -15.949 1.00 97.12 197 THR A C 1
ATOM 1495 O O . THR A 1 197 ? 7.336 -6.370 -15.381 1.00 97.12 197 THR A O 1
ATOM 1498 N N . PHE A 1 198 ? 8.205 -4.298 -15.675 1.00 97.06 198 PHE A N 1
ATOM 1499 C CA . PHE A 1 198 ? 7.148 -3.577 -14.974 1.00 97.06 198 PHE A CA 1
ATOM 1500 C C . PHE A 1 198 ? 6.204 -2.970 -15.998 1.00 97.06 198 PHE A C 1
ATOM 1502 O O . PHE A 1 198 ? 6.653 -2.240 -16.888 1.00 97.06 198 PHE A O 1
ATOM 1509 N N . TYR A 1 199 ? 4.922 -3.286 -15.861 1.00 96.06 199 TYR A N 1
ATOM 1510 C CA . TYR A 1 199 ? 3.905 -2.881 -16.811 1.00 96.06 199 TYR A CA 1
ATOM 1511 C C . TYR A 1 199 ? 3.241 -1.579 -16.389 1.00 96.06 199 TYR A C 1
ATOM 1513 O O . TYR A 1 199 ? 2.585 -1.514 -15.345 1.00 96.06 199 TYR A O 1
ATOM 1521 N N . GLY A 1 200 ? 3.391 -0.543 -17.210 1.00 94.62 200 GLY A N 1
ATOM 1522 C CA . GLY A 1 200 ? 2.834 0.773 -16.927 1.00 94.62 200 GLY A CA 1
ATOM 1523 C C . GLY A 1 200 ? 1.451 0.995 -17.533 1.00 94.62 200 GLY A C 1
ATOM 1524 O O . GLY A 1 200 ? 1.058 0.381 -18.533 1.00 94.62 200 GLY A O 1
ATOM 1525 N N . LEU A 1 201 ? 0.729 1.917 -16.899 1.00 94.62 201 LEU A N 1
ATOM 1526 C CA . LEU A 1 201 ? -0.526 2.483 -17.372 1.00 94.62 201 LEU A CA 1
ATOM 1527 C C . LEU A 1 201 ? -0.348 3.986 -17.555 1.00 94.62 201 LEU A C 1
ATOM 1529 O O . LEU A 1 201 ? 0.239 4.675 -16.714 1.00 94.62 201 LEU A O 1
ATOM 1533 N N . ARG A 1 202 ? -0.901 4.497 -18.645 1.00 96.00 202 ARG A N 1
ATOM 1534 C CA . ARG A 1 202 ? -0.864 5.893 -19.039 1.00 96.00 202 ARG A CA 1
ATOM 1535 C C . ARG A 1 202 ? -2.177 6.586 -18.714 1.00 96.00 202 ARG A C 1
ATOM 1537 O O . ARG A 1 202 ? -3.269 6.066 -18.952 1.00 96.00 202 ARG A O 1
ATOM 1544 N N . GLN A 1 203 ? -2.067 7.813 -18.216 1.00 94.62 203 GLN A N 1
ATOM 1545 C CA . GLN A 1 203 ? -3.219 8.694 -18.038 1.00 94.62 203 GLN A CA 1
ATOM 1546 C C . GLN A 1 203 ? -3.981 8.869 -19.361 1.00 94.62 203 GLN A C 1
ATOM 1548 O O . GLN A 1 203 ? -3.378 9.130 -20.396 1.00 94.62 203 GLN A O 1
ATOM 1553 N N . GLN A 1 204 ? -5.313 8.801 -19.323 1.00 93.38 204 GLN A N 1
ATOM 1554 C CA . GLN A 1 204 ? -6.172 9.064 -20.493 1.00 93.38 204 GLN A CA 1
ATOM 1555 C C . GLN A 1 204 ? -7.253 10.126 -20.227 1.00 93.38 204 GLN A C 1
ATOM 1557 O O . GLN A 1 204 ? -8.040 10.461 -21.112 1.00 93.38 204 GLN A O 1
ATOM 1562 N N . GLN A 1 205 ? -7.290 10.704 -19.022 1.00 89.06 205 GLN A N 1
ATOM 1563 C CA . GLN A 1 205 ? -8.217 11.787 -18.698 1.00 89.06 205 GLN A CA 1
ATOM 1564 C C . GLN A 1 205 ? -7.759 13.123 -19.276 1.00 89.06 205 GLN A C 1
ATOM 1566 O O . GLN A 1 205 ? -6.649 13.570 -18.986 1.00 89.06 205 GLN A O 1
ATOM 1571 N N . LEU A 1 206 ? -8.656 13.786 -20.015 1.00 88.75 206 LEU A N 1
ATOM 1572 C CA . LEU A 1 206 ? -8.430 15.114 -20.585 1.00 88.75 206 LEU A CA 1
ATOM 1573 C C . LEU A 1 206 ? -7.848 16.081 -19.551 1.00 88.75 206 LEU A C 1
ATOM 1575 O O . LEU A 1 206 ? -8.448 16.343 -18.505 1.00 88.75 206 LEU A O 1
ATOM 1579 N N . LYS A 1 207 ? -6.676 16.626 -19.874 1.00 86.69 207 LYS A N 1
ATOM 1580 C CA . LYS A 1 207 ? -6.003 17.617 -19.040 1.00 86.69 207 LYS A CA 1
ATOM 1581 C C . LYS A 1 207 ? -6.660 18.991 -19.195 1.00 86.69 207 LYS A C 1
ATOM 1583 O O . LYS A 1 207 ? -7.027 19.361 -20.312 1.00 86.69 207 LYS A O 1
ATOM 1588 N N . PRO A 1 208 ? -6.776 19.781 -18.109 1.00 84.19 208 PRO A N 1
ATOM 1589 C CA . PRO A 1 208 ? -7.252 21.161 -18.198 1.00 84.19 208 PRO A CA 1
ATOM 1590 C C . PRO A 1 208 ? -6.382 22.022 -19.117 1.00 84.19 208 PRO A C 1
ATOM 1592 O O . PRO A 1 208 ? -6.897 22.876 -19.835 1.00 84.19 208 PRO A O 1
ATOM 1595 N N . ASN A 1 209 ? -5.069 21.785 -19.098 1.00 87.75 209 ASN A N 1
ATOM 1596 C CA . ASN A 1 209 ? -4.120 22.443 -19.974 1.00 87.75 209 ASN A CA 1
ATOM 1597 C C . ASN A 1 209 ? -3.654 21.467 -21.075 1.00 87.75 209 ASN A C 1
ATOM 1599 O O . ASN A 1 209 ? -3.061 20.437 -20.756 1.00 87.75 209 ASN A O 1
ATOM 1603 N N . PRO A 1 210 ? -3.884 21.770 -22.367 1.00 86.81 210 PRO A N 1
ATOM 1604 C CA . PRO A 1 210 ? -3.535 20.879 -23.477 1.00 86.81 210 PRO A CA 1
ATOM 1605 C C . PRO A 1 210 ? -2.045 20.546 -23.613 1.00 86.81 210 PRO A C 1
ATOM 1607 O O . PRO A 1 210 ? -1.704 19.592 -24.305 1.00 86.81 210 PRO A O 1
ATOM 1610 N N . THR A 1 211 ? -1.157 21.342 -23.010 1.00 91.06 211 THR A N 1
ATOM 1611 C CA . THR A 1 211 ? 0.292 21.091 -23.039 1.00 91.06 211 THR A CA 1
ATOM 1612 C C . THR A 1 211 ? 0.761 20.139 -21.946 1.00 91.06 211 THR A C 1
ATOM 1614 O O . THR A 1 211 ? 1.921 19.732 -21.968 1.00 91.06 211 THR A O 1
ATOM 1617 N N . ASP A 1 212 ? -0.093 19.831 -20.968 1.00 89.12 212 ASP A N 1
ATOM 1618 C CA . ASP A 1 212 ? 0.283 18.948 -19.871 1.00 89.12 212 ASP A CA 1
ATOM 1619 C C . ASP A 1 212 ? 0.442 17.514 -20.398 1.00 89.12 212 ASP A C 1
ATOM 1621 O O . ASP A 1 212 ? -0.431 17.018 -21.121 1.00 89.12 212 ASP A O 1
ATOM 1625 N N . PRO A 1 213 ? 1.538 16.823 -20.047 1.00 92.44 213 PRO A N 1
ATOM 1626 C CA . PRO A 1 213 ? 1.754 15.456 -20.487 1.00 92.44 213 PRO A CA 1
ATOM 1627 C C . PRO A 1 213 ? 0.767 14.488 -19.819 1.00 92.44 213 PRO A C 1
ATOM 1629 O O . PRO A 1 213 ? 0.289 14.687 -18.697 1.00 92.44 213 PRO A O 1
ATOM 1632 N N . TYR A 1 214 ? 0.491 13.395 -20.524 1.00 95.25 214 TYR A N 1
ATOM 1633 C CA . TYR A 1 214 ? -0.221 12.240 -19.992 1.00 95.25 214 TYR A CA 1
ATOM 1634 C C . TYR A 1 214 ? 0.807 11.240 -19.487 1.00 95.25 214 TYR A C 1
ATOM 1636 O O . TYR A 1 214 ? 1.407 10.520 -20.284 1.00 95.25 214 TYR A O 1
ATOM 1644 N N . TYR A 1 215 ? 1.028 11.226 -18.178 1.00 94.88 215 TYR A N 1
ATOM 1645 C CA . TYR A 1 215 ? 2.117 10.462 -17.586 1.00 94.88 215 TYR A CA 1
ATOM 1646 C C . TYR A 1 215 ? 1.876 8.953 -17.611 1.00 94.88 215 TYR A C 1
ATOM 1648 O O . TYR A 1 215 ? 0.755 8.483 -17.389 1.00 94.88 215 TYR A O 1
ATOM 1656 N N . CYS A 1 216 ? 2.969 8.225 -17.818 1.00 95.94 216 CYS A N 1
ATOM 1657 C CA . CYS A 1 216 ? 3.175 6.824 -17.479 1.00 95.94 216 CYS A CA 1
ATOM 1658 C C . CYS A 1 216 ? 4.480 6.699 -16.671 1.00 95.94 216 CYS A C 1
ATOM 1660 O O . CYS A 1 216 ? 5.390 7.514 -16.820 1.00 95.94 216 CYS A O 1
ATOM 1662 N N . ILE A 1 217 ? 4.610 5.665 -15.835 1.00 94.81 217 ILE A N 1
ATOM 1663 C CA . ILE A 1 217 ? 5.838 5.420 -15.058 1.00 94.81 217 ILE A CA 1
ATOM 1664 C C . ILE A 1 217 ? 7.068 5.209 -15.957 1.00 94.81 217 ILE A C 1
ATOM 1666 O O . ILE A 1 217 ? 8.181 5.560 -15.566 1.00 94.81 217 ILE A O 1
ATOM 1670 N N . SER A 1 218 ? 6.874 4.672 -17.169 1.00 96.88 218 SER A N 1
ATOM 1671 C CA . SER A 1 218 ? 7.951 4.420 -18.129 1.00 96.88 218 SER A CA 1
ATOM 1672 C C . SER A 1 218 ? 8.578 5.703 -18.674 1.00 96.88 218 SER A C 1
ATOM 1674 O O . SER A 1 218 ? 9.744 5.683 -19.058 1.00 96.88 218 SER A O 1
ATOM 1676 N N . ASP A 1 219 ? 7.861 6.833 -18.638 1.00 96.62 219 ASP A N 1
ATOM 1677 C CA . ASP A 1 219 ? 8.336 8.122 -19.161 1.00 96.62 219 ASP A CA 1
ATOM 1678 C C . ASP A 1 219 ? 9.562 8.653 -18.395 1.00 96.62 219 ASP A C 1
ATOM 1680 O O . ASP A 1 219 ? 10.296 9.509 -18.889 1.00 96.62 219 ASP A O 1
ATOM 1684 N N . PHE A 1 220 ? 9.790 8.150 -17.178 1.00 95.00 220 PHE A N 1
ATOM 1685 C CA . PHE A 1 220 ? 10.913 8.526 -16.320 1.00 95.00 220 PHE A CA 1
ATOM 1686 C C . PHE A 1 220 ? 12.130 7.602 -16.453 1.00 95.00 220 PHE A C 1
ATOM 1688 O O . PHE A 1 220 ? 13.074 7.748 -15.677 1.00 95.00 220 PHE A O 1
ATOM 1695 N N . ILE A 1 221 ? 12.111 6.675 -17.415 1.00 96.25 221 ILE A N 1
ATOM 1696 C CA . ILE A 1 221 ? 13.224 5.791 -17.770 1.00 96.25 221 ILE A CA 1
ATOM 1697 C C . ILE A 1 221 ? 13.548 6.000 -19.250 1.00 96.25 221 ILE A C 1
ATOM 1699 O O . ILE A 1 221 ? 12.659 5.996 -20.105 1.00 96.25 221 ILE A O 1
ATOM 1703 N N . ALA A 1 222 ? 14.824 6.169 -19.585 1.00 96.31 222 ALA A N 1
ATOM 1704 C CA . ALA A 1 222 ? 15.235 6.403 -20.958 1.00 96.31 222 ALA A CA 1
ATOM 1705 C C . ALA A 1 222 ? 14.932 5.185 -21.854 1.00 96.31 222 ALA A C 1
ATOM 1707 O O . ALA A 1 222 ? 15.131 4.035 -21.440 1.00 96.31 222 ALA A O 1
ATOM 1708 N N . PRO A 1 223 ? 14.490 5.400 -23.102 1.00 96.19 223 PRO A N 1
ATOM 1709 C CA . PRO A 1 223 ? 14.355 4.319 -24.066 1.00 96.19 223 PRO A CA 1
ATOM 1710 C C . PRO A 1 223 ? 15.733 3.854 -24.554 1.00 96.19 223 PRO A C 1
ATOM 1712 O O . PRO A 1 223 ? 16.703 4.620 -24.591 1.00 96.19 223 PRO A O 1
ATOM 1715 N N . ALA A 1 224 ? 15.817 2.596 -24.989 1.00 89.88 224 ALA A N 1
ATOM 1716 C CA . ALA A 1 224 ? 17.023 2.088 -25.636 1.00 89.88 224 ALA A CA 1
ATOM 1717 C C . ALA A 1 224 ? 17.366 2.934 -26.888 1.00 89.88 224 ALA A C 1
ATOM 1719 O O . ALA A 1 224 ? 16.457 3.365 -27.603 1.00 89.88 224 ALA A O 1
ATOM 1720 N N . PRO A 1 225 ? 18.657 3.178 -27.193 1.00 91.69 225 PRO A N 1
ATOM 1721 C CA . PRO A 1 225 ? 19.851 2.574 -26.592 1.00 91.69 225 PRO A CA 1
ATOM 1722 C C . PRO A 1 225 ? 20.470 3.385 -25.436 1.00 91.69 225 PRO A C 1
ATOM 1724 O O . PRO A 1 225 ? 21.608 3.113 -25.052 1.00 91.69 225 PRO A O 1
ATOM 1727 N N . ILE A 1 226 ? 19.786 4.406 -24.904 1.00 93.56 226 ILE A N 1
ATOM 1728 C CA . ILE A 1 226 ? 20.330 5.220 -23.807 1.00 93.56 226 ILE A CA 1
ATOM 1729 C C . ILE A 1 226 ? 20.356 4.363 -22.546 1.00 93.56 226 ILE A C 1
ATOM 1731 O O . ILE A 1 226 ? 19.320 3.887 -22.105 1.00 93.56 226 ILE A O 1
ATOM 1735 N N . GLN A 1 227 ? 21.530 4.151 -21.959 1.00 91.50 227 GLN A N 1
ATOM 1736 C CA . GLN A 1 227 ? 21.634 3.354 -20.741 1.00 91.50 227 GLN A CA 1
ATOM 1737 C C . GLN A 1 227 ? 21.000 4.097 -19.559 1.00 91.50 227 GLN A C 1
ATOM 1739 O O . GLN A 1 227 ? 21.445 5.190 -19.212 1.00 91.50 227 GLN A O 1
ATOM 1744 N N . ASP A 1 228 ? 20.015 3.467 -18.924 1.00 94.44 228 ASP A N 1
ATOM 1745 C CA . ASP A 1 228 ? 19.340 3.977 -17.733 1.00 94.44 228 ASP A CA 1
ATOM 1746 C C . ASP A 1 228 ? 19.122 2.851 -16.707 1.00 94.44 228 ASP A C 1
ATOM 1748 O O . ASP A 1 228 ? 19.503 1.690 -16.922 1.00 94.44 228 ASP A O 1
ATOM 1752 N N . TYR A 1 229 ? 18.574 3.209 -15.551 1.00 93.81 229 TYR A N 1
ATOM 1753 C CA . TYR A 1 229 ? 18.444 2.340 -14.397 1.00 93.81 229 TYR A CA 1
ATOM 1754 C C . TYR A 1 229 ? 17.125 2.557 -13.674 1.00 93.81 229 TYR A C 1
ATOM 1756 O O . TYR A 1 229 ? 16.614 3.669 -13.566 1.00 93.81 229 TYR A O 1
ATOM 1764 N N . ILE A 1 230 ? 16.647 1.480 -13.069 1.00 95.12 230 ILE A N 1
ATOM 1765 C CA . ILE A 1 230 ? 15.568 1.508 -12.091 1.00 95.12 230 ILE A CA 1
ATOM 1766 C C . ILE A 1 230 ? 16.085 0.947 -10.770 1.00 95.12 230 ILE A C 1
ATOM 1768 O O . ILE A 1 230 ? 16.916 0.033 -10.748 1.00 95.12 230 ILE A O 1
ATOM 1772 N N . GLY A 1 231 ? 15.602 1.504 -9.664 1.00 94.31 231 GLY A N 1
ATOM 1773 C CA . GLY A 1 231 ? 15.818 0.934 -8.343 1.00 94.31 231 GLY A CA 1
ATOM 1774 C C . GLY A 1 231 ? 14.535 0.368 -7.755 1.00 94.31 231 GLY A C 1
ATOM 1775 O O . GLY A 1 231 ? 13.432 0.673 -8.199 1.00 94.31 231 GLY A O 1
ATOM 1776 N N . GLY A 1 232 ? 14.684 -0.431 -6.713 1.00 94.81 232 GLY A N 1
ATOM 1777 C CA . GLY A 1 232 ? 13.587 -0.942 -5.912 1.00 94.81 232 GLY A CA 1
ATOM 1778 C C . GLY A 1 232 ? 14.001 -1.029 -4.452 1.00 94.81 232 GLY A C 1
ATOM 1779 O O . GLY A 1 232 ? 15.164 -1.282 -4.138 1.00 94.81 232 GLY A O 1
ATOM 1780 N N . MET A 1 233 ? 13.049 -0.828 -3.552 1.00 95.31 233 MET A N 1
ATOM 1781 C CA . MET A 1 233 ? 13.231 -1.039 -2.124 1.00 95.31 233 MET A CA 1
ATOM 1782 C C . MET A 1 233 ? 12.034 -1.758 -1.517 1.00 95.31 233 MET A C 1
ATOM 1784 O O . MET A 1 233 ? 10.892 -1.480 -1.873 1.00 95.31 233 MET A O 1
ATOM 1788 N N . VAL A 1 234 ? 12.303 -2.652 -0.570 1.00 97.06 234 VAL A N 1
ATOM 1789 C CA . VAL A 1 234 ? 11.287 -3.223 0.322 1.00 97.06 234 VAL A CA 1
ATOM 1790 C C . VAL A 1 234 ? 11.843 -3.209 1.736 1.00 97.06 234 VAL A C 1
ATOM 1792 O O . VAL A 1 234 ? 12.975 -3.637 1.963 1.00 97.06 234 VAL A O 1
ATOM 1795 N N . VAL A 1 235 ? 11.069 -2.689 2.684 1.00 96.25 235 VAL A N 1
ATOM 1796 C CA . VAL A 1 235 ? 11.473 -2.539 4.085 1.00 96.25 235 VAL A CA 1
ATOM 1797 C C . VAL A 1 235 ? 10.374 -3.019 5.018 1.00 96.25 235 VAL A C 1
ATOM 1799 O O . VAL A 1 235 ? 9.196 -2.931 4.688 1.00 96.25 235 VAL A O 1
ATOM 1802 N N . SER A 1 236 ? 10.746 -3.493 6.203 1.00 96.75 236 SER A N 1
ATOM 1803 C CA . SER A 1 236 ? 9.804 -3.862 7.258 1.00 96.75 236 SER A CA 1
ATOM 1804 C C . SER A 1 236 ? 10.448 -3.743 8.636 1.00 96.75 236 SER A C 1
ATOM 1806 O O . SER A 1 236 ? 11.611 -4.106 8.810 1.00 96.75 236 SER A O 1
ATOM 1808 N N . VAL A 1 237 ? 9.680 -3.282 9.627 1.00 93.88 237 VAL A N 1
ATOM 1809 C CA . VAL A 1 237 ? 10.009 -3.388 11.066 1.00 93.88 237 VAL A CA 1
ATOM 1810 C C . VAL A 1 237 ? 9.057 -4.375 11.767 1.00 93.88 237 VAL A C 1
ATOM 1812 O O . VAL A 1 237 ? 9.017 -4.483 12.988 1.00 93.88 237 VAL A O 1
ATOM 1815 N N . GLY A 1 238 ? 8.267 -5.133 11.001 1.00 91.38 238 GLY A N 1
ATOM 1816 C CA . GLY A 1 238 ? 7.203 -5.985 11.533 1.00 91.38 238 GLY A CA 1
ATOM 1817 C C . GLY A 1 238 ? 7.657 -7.320 12.125 1.00 91.38 238 GLY A C 1
ATOM 1818 O O . GLY A 1 238 ? 6.853 -7.999 12.761 1.00 91.38 238 GLY A O 1
ATOM 1819 N N . PHE A 1 239 ? 8.921 -7.722 11.961 1.00 96.44 239 PHE A N 1
ATOM 1820 C CA . PHE A 1 239 ? 9.408 -8.997 12.497 1.00 96.44 239 PHE A CA 1
ATOM 1821 C C . PHE A 1 239 ? 9.442 -8.960 14.031 1.00 96.44 239 PHE A C 1
ATOM 1823 O O . PHE A 1 239 ? 10.212 -8.199 14.615 1.00 96.44 239 PHE A O 1
ATOM 1830 N N . GLY A 1 240 ? 8.617 -9.797 14.669 1.00 95.19 240 GLY A N 1
ATOM 1831 C CA . GLY A 1 240 ? 8.422 -9.837 16.126 1.00 95.19 240 GLY A CA 1
ATOM 1832 C C . GLY A 1 240 ? 7.148 -9.133 16.612 1.00 95.19 240 GLY A C 1
ATOM 1833 O O . GLY A 1 240 ? 6.751 -9.319 17.763 1.00 95.19 240 GLY A O 1
ATOM 1834 N N . LEU A 1 241 ? 6.456 -8.385 15.741 1.00 94.81 241 LEU A N 1
ATOM 1835 C CA . LEU A 1 241 ? 5.267 -7.617 16.123 1.00 94.81 241 LEU A CA 1
ATOM 1836 C C . LEU A 1 241 ? 4.117 -8.506 16.595 1.00 94.81 241 LEU A C 1
ATOM 1838 O O . LEU A 1 241 ? 3.458 -8.172 17.577 1.00 94.81 241 LEU A O 1
ATOM 1842 N N . GLU A 1 242 ? 3.886 -9.638 15.933 1.00 92.69 242 GLU A N 1
ATOM 1843 C CA . GLU A 1 242 ? 2.835 -10.577 16.330 1.00 92.69 242 GLU A CA 1
ATOM 1844 C C . GLU A 1 242 ? 3.072 -11.108 17.751 1.00 92.69 242 GLU A C 1
ATOM 1846 O O . GLU A 1 242 ? 2.182 -11.026 18.597 1.00 92.69 242 GLU A O 1
ATOM 1851 N N . GLN A 1 243 ? 4.297 -11.551 18.057 1.00 94.25 243 GLN A N 1
ATOM 1852 C CA . GLN A 1 243 ? 4.670 -12.020 19.394 1.00 94.25 243 GLN A CA 1
ATOM 1853 C C . GLN A 1 243 ? 4.503 -10.916 20.450 1.00 94.25 243 GLN A C 1
ATOM 1855 O O . GLN A 1 243 ? 3.991 -11.169 21.544 1.00 94.25 243 GLN A O 1
ATOM 1860 N N . LEU A 1 244 ? 4.890 -9.683 20.116 1.00 93.81 244 LEU A N 1
ATOM 1861 C CA . LEU A 1 244 ? 4.742 -8.530 20.997 1.00 93.81 244 LEU A CA 1
ATOM 1862 C C . LEU A 1 244 ? 3.261 -8.225 21.276 1.00 93.81 244 LEU A C 1
ATOM 1864 O O . LEU A 1 244 ? 2.871 -8.067 22.434 1.00 93.81 244 LEU A O 1
ATOM 1868 N N . CYS A 1 245 ? 2.413 -8.253 20.245 1.00 92.75 245 CYS A N 1
ATOM 1869 C CA . CYS A 1 245 ? 0.966 -8.088 20.387 1.00 92.75 245 CYS A CA 1
ATOM 1870 C C . CYS A 1 245 ? 0.347 -9.221 21.218 1.00 92.75 245 CYS A C 1
ATOM 1872 O O . CYS A 1 245 ? -0.469 -8.958 22.098 1.00 92.75 245 CYS A O 1
ATOM 1874 N N . MET A 1 246 ? 0.768 -10.472 21.004 1.00 93.06 246 MET A N 1
ATOM 1875 C CA . MET A 1 246 ? 0.305 -11.615 21.797 1.00 93.06 246 MET A CA 1
ATOM 1876 C C . MET A 1 246 ? 0.675 -11.482 23.277 1.00 93.06 246 MET A C 1
ATOM 1878 O O . MET A 1 246 ? -0.122 -11.856 24.141 1.00 93.06 246 MET A O 1
ATOM 1882 N N . SER A 1 247 ? 1.846 -10.918 23.591 1.00 92.94 247 SER A N 1
ATOM 1883 C CA . SER A 1 247 ? 2.256 -10.678 24.980 1.00 92.94 247 SER A CA 1
ATOM 1884 C C . SER A 1 247 ? 1.363 -9.654 25.696 1.00 92.94 247 SER A C 1
ATOM 1886 O O . SER A 1 247 ? 1.165 -9.745 26.906 1.00 92.94 247 SER A O 1
ATOM 1888 N N . ALA A 1 248 ? 0.758 -8.733 24.937 1.00 92.31 248 ALA A N 1
ATOM 1889 C CA . ALA A 1 248 ? -0.172 -7.719 25.419 1.00 92.31 248 ALA A CA 1
ATOM 1890 C C . ALA A 1 248 ? -1.644 -8.045 25.116 1.00 92.31 248 ALA A C 1
ATOM 1892 O O . ALA A 1 248 ? -2.486 -7.159 25.181 1.00 92.31 248 ALA A O 1
ATOM 1893 N N . LYS A 1 249 ? -2.002 -9.305 24.829 1.00 87.56 249 LYS A N 1
ATOM 18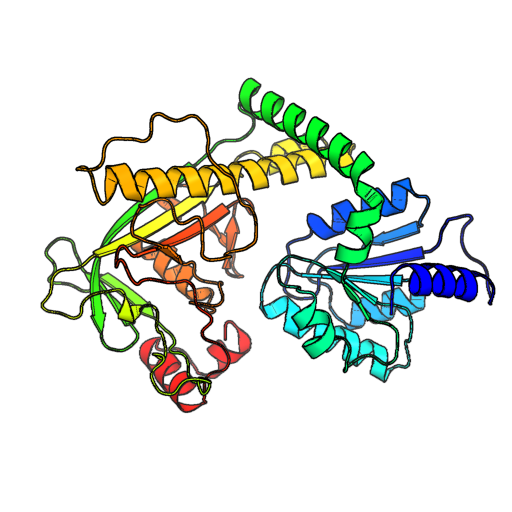94 C CA . LYS A 1 249 ? -3.376 -9.679 24.426 1.00 87.56 249 LYS A CA 1
ATOM 1895 C C . LYS A 1 249 ? -4.484 -9.265 25.409 1.00 87.56 249 LYS A C 1
ATOM 1897 O O . LYS A 1 249 ? -5.624 -9.089 25.001 1.00 87.56 249 LYS A O 1
ATOM 1902 N N . ASN A 1 250 ? -4.151 -9.128 26.695 1.00 89.19 250 ASN A N 1
ATOM 1903 C CA . ASN A 1 250 ? -5.085 -8.708 27.748 1.00 89.19 250 ASN A CA 1
ATOM 1904 C C . ASN A 1 250 ? -5.162 -7.177 27.910 1.00 89.19 250 ASN A C 1
ATOM 1906 O O . ASN A 1 250 ? -5.915 -6.692 28.749 1.00 89.19 250 ASN A O 1
ATOM 1910 N N . ASP A 1 251 ? -4.379 -6.426 27.136 1.00 88.81 251 ASP A N 1
ATOM 1911 C CA . ASP A 1 251 ? -4.359 -4.967 27.086 1.00 88.81 251 ASP A CA 1
ATOM 1912 C C . ASP A 1 251 ? -4.487 -4.519 25.616 1.00 88.81 251 ASP A C 1
ATOM 1914 O O . ASP A 1 251 ? -3.485 -4.260 24.935 1.00 88.81 251 ASP A O 1
ATOM 1918 N N . PRO A 1 252 ? -5.728 -4.445 25.092 1.00 82.38 252 PRO A N 1
ATOM 1919 C CA . PRO A 1 252 ? -5.973 -4.063 23.706 1.00 82.38 252 PRO A CA 1
ATOM 1920 C C . PRO A 1 252 ? -5.382 -2.696 23.363 1.00 82.38 252 PRO A C 1
ATOM 1922 O O . PRO A 1 252 ? -4.903 -2.492 22.251 1.00 82.38 252 PRO A O 1
ATOM 1925 N N . TYR A 1 253 ? -5.361 -1.757 24.310 1.00 82.25 253 TYR A N 1
ATOM 1926 C CA . TYR A 1 253 ? -4.783 -0.437 24.089 1.00 82.25 253 TYR A CA 1
ATOM 1927 C C . TYR A 1 253 ? -3.273 -0.527 23.830 1.00 82.25 253 TYR A C 1
ATOM 1929 O O . TYR A 1 253 ? -2.766 0.051 22.867 1.00 82.25 253 TYR A O 1
ATOM 1937 N N . ARG A 1 254 ? -2.553 -1.336 24.612 1.00 89.69 254 ARG A N 1
ATOM 1938 C CA . ARG A 1 254 ? -1.116 -1.564 24.417 1.00 89.69 254 ARG A CA 1
ATOM 1939 C C . ARG A 1 254 ? -0.796 -2.262 23.093 1.00 89.69 254 ARG A C 1
ATOM 1941 O O . ARG A 1 254 ? 0.197 -1.908 22.459 1.00 89.69 254 ARG A O 1
ATOM 1948 N N . VAL A 1 255 ? -1.653 -3.171 22.618 1.00 88.00 255 VAL A N 1
ATOM 1949 C CA . VAL A 1 255 ? -1.538 -3.749 21.262 1.00 88.00 255 VAL A CA 1
ATOM 1950 C C . VAL A 1 255 ? -1.578 -2.652 20.188 1.00 88.00 255 VAL A C 1
ATOM 1952 O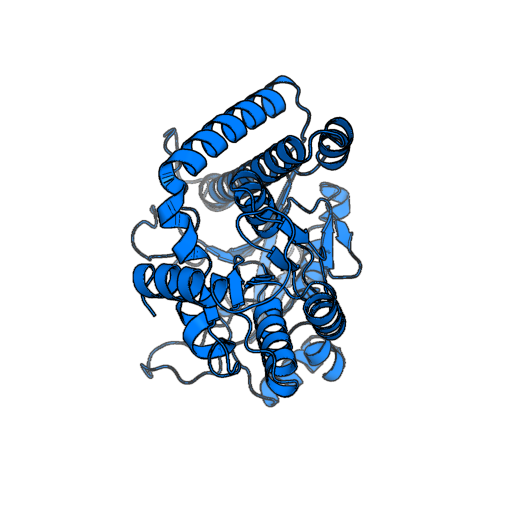 O . VAL A 1 255 ? -0.745 -2.653 19.280 1.00 88.00 255 VAL A O 1
ATOM 1955 N N . HIS A 1 256 ? -2.480 -1.673 20.308 1.00 81.69 256 HIS A N 1
ATOM 1956 C CA . HIS A 1 256 ? -2.550 -0.540 19.376 1.00 81.69 256 HIS A CA 1
ATOM 1957 C C . HIS A 1 256 ? -1.323 0.366 19.443 1.00 81.69 256 HIS A C 1
ATOM 1959 O O . HIS A 1 256 ? -0.878 0.853 18.402 1.00 81.69 256 HIS A O 1
ATOM 1965 N N . LEU A 1 257 ? -0.740 0.559 20.630 1.00 85.19 257 LEU A N 1
ATOM 1966 C CA . LEU A 1 257 ? 0.512 1.302 20.767 1.00 85.19 257 LEU A CA 1
ATOM 1967 C C . LEU A 1 257 ? 1.675 0.583 20.071 1.00 85.19 257 LEU A C 1
ATOM 1969 O O . LEU A 1 257 ? 2.443 1.238 19.372 1.00 85.19 257 LEU A O 1
ATOM 1973 N N . TYR A 1 258 ? 1.786 -0.746 20.201 1.00 92.19 258 TYR A N 1
ATOM 1974 C CA . TYR A 1 258 ? 2.820 -1.523 19.507 1.00 92.19 258 TYR A CA 1
ATOM 1975 C C . TYR A 1 258 ? 2.664 -1.471 17.986 1.00 92.19 258 TYR A C 1
ATOM 1977 O O . TYR A 1 258 ? 3.646 -1.225 17.285 1.00 92.19 258 TYR A O 1
ATOM 1985 N N . LYS A 1 259 ? 1.439 -1.643 17.473 1.00 86.31 259 LYS A N 1
ATOM 1986 C CA . LYS A 1 259 ? 1.155 -1.529 16.034 1.00 86.31 259 LYS A CA 1
ATOM 1987 C C . LYS A 1 259 ? 1.475 -0.125 15.502 1.00 86.31 259 LYS A C 1
ATOM 1989 O O . LYS A 1 259 ? 2.222 -0.007 14.538 1.00 86.31 259 LYS A O 1
ATOM 1994 N N . SER A 1 260 ? 1.014 0.924 16.191 1.00 81.19 260 SER A N 1
ATOM 1995 C CA . SER A 1 260 ? 1.307 2.326 15.838 1.00 81.19 260 SER A CA 1
ATOM 1996 C C . SER A 1 260 ? 2.810 2.628 15.859 1.00 81.19 260 SER A C 1
ATOM 1998 O O . SER A 1 260 ? 3.334 3.301 14.975 1.00 81.19 260 SER A O 1
ATOM 2000 N N . ALA A 1 261 ? 3.532 2.124 16.865 1.00 85.00 261 ALA A N 1
ATOM 2001 C CA . ALA A 1 261 ? 4.979 2.281 16.953 1.00 85.00 261 ALA A CA 1
ATOM 2002 C C . ALA A 1 261 ? 5.694 1.592 15.780 1.00 85.00 261 ALA A C 1
ATOM 2004 O O . ALA A 1 261 ? 6.581 2.189 15.170 1.00 85.00 261 ALA A O 1
ATOM 2005 N N . ALA A 1 262 ? 5.295 0.363 15.440 1.00 88.44 262 ALA A N 1
ATOM 2006 C CA . ALA A 1 262 ? 5.867 -0.388 14.327 1.00 88.44 262 ALA A CA 1
ATOM 2007 C C . ALA A 1 262 ? 5.592 0.274 12.966 1.00 88.44 262 ALA A C 1
ATOM 2009 O O . ALA A 1 262 ? 6.487 0.305 12.121 1.00 88.44 262 ALA A O 1
ATOM 2010 N N . GLU A 1 263 ? 4.405 0.849 12.765 1.00 81.62 263 GLU A N 1
ATOM 2011 C CA . GLU A 1 263 ? 4.064 1.618 11.563 1.00 81.62 263 GLU A CA 1
ATOM 2012 C C . GLU A 1 263 ? 4.955 2.860 11.426 1.00 81.62 263 GLU A C 1
ATOM 2014 O O . GLU A 1 263 ? 5.619 3.035 10.403 1.00 81.62 263 GLU A O 1
ATOM 2019 N N . CYS A 1 264 ? 5.071 3.666 12.489 1.00 77.25 264 CYS A N 1
ATOM 2020 C CA . CYS A 1 264 ? 5.958 4.832 12.520 1.00 77.25 264 CYS A CA 1
ATOM 2021 C C . CYS A 1 264 ? 7.417 4.458 12.224 1.00 77.25 264 CYS A C 1
ATOM 2023 O O . CYS A 1 264 ? 8.085 5.126 11.435 1.00 77.25 264 CYS A O 1
ATOM 2025 N N . LEU A 1 265 ? 7.920 3.381 12.839 1.00 83.38 265 LEU A N 1
ATOM 2026 C CA . LEU A 1 265 ? 9.282 2.896 12.610 1.00 83.38 265 LEU A CA 1
ATOM 2027 C C . LEU A 1 265 ? 9.476 2.372 11.181 1.00 83.38 265 LEU A C 1
ATOM 2029 O O . LEU A 1 265 ? 10.535 2.590 10.598 1.00 83.38 265 LEU A O 1
ATOM 2033 N N . THR A 1 266 ? 8.467 1.720 10.601 1.00 85.25 266 THR A N 1
ATOM 2034 C CA . THR A 1 266 ? 8.509 1.235 9.213 1.00 85.25 266 THR A CA 1
ATOM 2035 C C . THR A 1 266 ? 8.537 2.399 8.225 1.00 85.25 266 THR A C 1
ATOM 2037 O O . THR A 1 266 ? 9.374 2.403 7.322 1.00 85.25 266 THR A O 1
ATOM 2040 N N . GLY A 1 267 ? 7.701 3.422 8.428 1.00 73.88 267 GLY A N 1
ATOM 2041 C CA . GLY A 1 267 ? 7.737 4.653 7.635 1.00 73.88 267 GLY A CA 1
ATOM 2042 C C . GLY A 1 267 ? 9.078 5.384 7.759 1.00 73.88 267 GLY A C 1
ATOM 2043 O O . GLY A 1 267 ? 9.684 5.748 6.753 1.00 73.88 267 GLY A O 1
ATOM 2044 N N . ALA A 1 268 ? 9.606 5.513 8.980 1.00 76.69 268 ALA A N 1
ATOM 2045 C CA . ALA A 1 268 ? 10.918 6.114 9.218 1.00 76.69 268 ALA A CA 1
ATOM 2046 C C . ALA A 1 268 ? 12.060 5.327 8.549 1.00 76.69 268 ALA A C 1
ATOM 2048 O O . ALA A 1 268 ? 12.981 5.929 7.996 1.00 76.69 268 ALA A O 1
ATOM 2049 N N . LEU A 1 269 ? 12.002 3.990 8.561 1.00 87.06 269 LEU A N 1
ATOM 2050 C CA . LEU A 1 269 ? 12.962 3.144 7.853 1.00 87.06 269 LEU A CA 1
ATOM 2051 C C . LEU A 1 269 ? 12.860 3.335 6.337 1.00 87.06 269 LEU A C 1
ATOM 2053 O O . LEU A 1 269 ? 13.892 3.409 5.674 1.00 87.06 269 LEU A O 1
ATOM 2057 N N . ALA A 1 270 ? 11.647 3.447 5.790 1.00 82.62 270 ALA A N 1
ATOM 2058 C CA . ALA A 1 270 ? 11.445 3.678 4.364 1.00 82.62 270 ALA A CA 1
ATOM 2059 C C . ALA A 1 270 ? 12.064 5.009 3.909 1.00 82.62 270 ALA A C 1
ATOM 2061 O O . ALA A 1 270 ? 12.787 5.042 2.912 1.00 82.62 270 ALA A O 1
ATOM 2062 N N . GLU A 1 271 ? 11.853 6.088 4.665 1.00 76.50 271 GLU A N 1
ATOM 2063 C CA . GLU A 1 271 ? 12.506 7.375 4.401 1.00 76.50 271 GLU A CA 1
ATOM 2064 C C . GLU A 1 271 ? 14.023 7.278 4.541 1.00 76.50 271 GLU A C 1
ATOM 2066 O O . GLU A 1 271 ? 14.759 7.690 3.647 1.00 76.50 271 GLU A O 1
ATOM 2071 N N . LYS A 1 272 ? 14.516 6.635 5.606 1.00 82.00 272 LYS A N 1
ATOM 2072 C CA . LYS A 1 272 ? 15.958 6.493 5.823 1.00 82.00 272 LYS A CA 1
ATOM 2073 C C . LYS A 1 272 ? 16.650 5.710 4.705 1.00 82.00 272 LYS A C 1
ATOM 2075 O O . LYS A 1 272 ? 17.750 6.079 4.295 1.00 82.00 272 LYS A O 1
ATOM 2080 N N . VAL A 1 273 ? 16.030 4.631 4.231 1.00 87.62 273 VAL A N 1
ATOM 2081 C CA . VAL A 1 273 ? 16.537 3.825 3.113 1.00 87.62 273 VAL A CA 1
ATOM 2082 C C . VAL A 1 273 ? 16.492 4.628 1.817 1.00 87.62 273 VAL A C 1
ATOM 2084 O O . VAL A 1 273 ? 17.470 4.622 1.075 1.00 87.62 273 VAL A O 1
ATOM 2087 N N . HIS A 1 274 ? 15.415 5.371 1.561 1.00 83.00 274 HIS A N 1
ATOM 2088 C CA . HIS A 1 274 ? 15.314 6.220 0.375 1.00 83.00 274 HIS A CA 1
ATOM 2089 C C . HIS A 1 274 ? 16.370 7.337 0.370 1.00 83.00 274 HIS A C 1
ATOM 2091 O O . HIS A 1 274 ? 17.024 7.545 -0.651 1.00 83.00 274 HIS A O 1
ATOM 2097 N N . ASP A 1 275 ? 16.628 7.976 1.513 1.00 80.94 275 ASP A N 1
ATOM 2098 C CA . ASP A 1 275 ? 17.729 8.931 1.677 1.00 80.94 275 ASP A CA 1
ATOM 2099 C C . ASP A 1 275 ? 19.089 8.283 1.376 1.00 80.94 275 ASP A C 1
ATOM 2101 O O . ASP A 1 275 ? 19.909 8.849 0.651 1.00 80.94 275 ASP A O 1
ATOM 2105 N N . GLN A 1 276 ? 19.342 7.071 1.886 1.00 84.19 276 GLN A N 1
ATOM 2106 C CA . GLN A 1 276 ? 20.570 6.339 1.559 1.00 84.19 276 GLN A CA 1
ATOM 2107 C C . GLN A 1 276 ? 20.672 6.034 0.063 1.00 84.19 276 GLN A C 1
ATOM 2109 O O . GLN A 1 276 ? 21.758 6.136 -0.506 1.00 84.19 276 GLN A O 1
ATOM 2114 N N . VAL A 1 277 ? 19.561 5.717 -0.602 1.00 85.69 277 VAL A N 1
ATOM 2115 C CA . VAL A 1 277 ? 19.557 5.553 -2.057 1.00 85.69 277 VAL A CA 1
ATOM 2116 C C . VAL A 1 277 ? 19.963 6.842 -2.750 1.00 85.69 277 VAL A C 1
ATOM 2118 O O . VAL A 1 277 ? 20.909 6.816 -3.531 1.00 85.69 277 VAL A O 1
ATOM 2121 N N . LYS A 1 278 ? 19.321 7.967 -2.436 1.00 79.31 278 LYS A N 1
ATOM 2122 C CA . LYS A 1 278 ? 19.605 9.247 -3.098 1.00 79.31 278 LYS A CA 1
ATOM 2123 C C . LYS A 1 278 ? 21.059 9.680 -2.932 1.00 79.31 278 LYS A C 1
ATOM 2125 O O . LYS A 1 278 ? 21.707 10.031 -3.913 1.00 79.31 278 LYS A O 1
ATOM 2130 N N . TYR A 1 279 ? 21.570 9.635 -1.705 1.00 74.44 279 TYR A N 1
ATOM 2131 C CA . TYR A 1 279 ? 22.838 10.280 -1.357 1.00 74.44 279 TYR A CA 1
ATOM 2132 C C . TYR A 1 279 ? 24.041 9.336 -1.310 1.00 74.44 279 TYR A C 1
ATOM 2134 O O . TYR A 1 279 ? 25.173 9.805 -1.337 1.00 74.44 279 TYR A O 1
ATOM 2142 N N . VAL A 1 280 ? 23.828 8.020 -1.225 1.00 77.56 280 VAL A N 1
ATOM 2143 C CA . VAL A 1 280 ? 24.924 7.044 -1.099 1.00 77.56 280 VAL A CA 1
ATOM 2144 C C . VAL A 1 280 ? 24.966 6.101 -2.292 1.00 77.56 280 VAL A C 1
ATOM 2146 O O . VAL A 1 280 ? 26.026 5.936 -2.888 1.00 77.56 280 VAL A O 1
ATOM 2149 N N . PHE A 1 281 ? 23.841 5.480 -2.654 1.00 79.75 281 PHE A N 1
ATOM 2150 C CA . PHE A 1 281 ? 23.846 4.434 -3.682 1.00 79.75 281 PHE A CA 1
ATOM 2151 C C . PHE A 1 281 ? 23.721 4.979 -5.111 1.00 79.75 281 PHE A C 1
ATOM 2153 O O . PHE A 1 281 ? 24.450 4.529 -5.991 1.00 79.75 281 PHE A O 1
ATOM 2160 N N . TRP A 1 282 ? 22.827 5.942 -5.348 1.00 77.62 282 TRP A N 1
ATOM 2161 C CA . TRP A 1 282 ? 22.542 6.478 -6.684 1.00 77.62 282 TRP A CA 1
ATOM 2162 C C . TRP A 1 282 ? 23.468 7.634 -7.057 1.00 77.62 282 TRP A C 1
ATOM 2164 O O . TRP A 1 282 ? 23.935 7.717 -8.191 1.00 77.62 282 TRP A O 1
ATOM 2174 N N . ASN A 1 283 ? 23.752 8.526 -6.104 1.00 68.25 283 ASN A N 1
ATOM 2175 C CA . ASN A 1 283 ? 24.618 9.679 -6.322 1.00 68.25 283 ASN A CA 1
ATOM 2176 C C . ASN A 1 283 ? 25.717 9.786 -5.246 1.00 68.25 283 ASN A C 1
ATOM 2178 O O . ASN A 1 283 ? 25.679 10.696 -4.411 1.00 68.25 283 ASN A O 1
ATOM 2182 N N . PRO A 1 284 ? 26.722 8.885 -5.268 1.00 52.38 284 PRO A N 1
ATOM 2183 C CA . PRO A 1 284 ? 27.791 8.823 -4.264 1.00 52.38 284 PRO A CA 1
ATOM 2184 C C . PRO A 1 284 ? 28.680 10.079 -4.208 1.00 52.38 284 PRO A C 1
ATOM 2186 O O . PRO A 1 284 ? 29.516 10.203 -3.317 1.00 52.38 284 PRO A O 1
ATOM 2189 N N . SER A 1 285 ? 28.532 11.014 -5.153 1.00 49.00 285 SER A N 1
ATOM 2190 C CA . SER A 1 285 ? 29.244 12.297 -5.167 1.00 49.00 285 SER A CA 1
ATOM 2191 C C . SER A 1 285 ? 28.615 13.360 -4.255 1.00 49.00 285 SER A C 1
ATOM 2193 O O . SER A 1 285 ? 29.185 14.441 -4.109 1.00 49.00 285 SER A O 1
ATOM 2195 N N . THR A 1 286 ? 27.471 13.070 -3.625 1.00 49.81 286 THR A N 1
ATOM 2196 C CA . THR A 1 286 ? 26.794 13.986 -2.694 1.00 49.81 286 THR A CA 1
ATOM 2197 C C . THR A 1 286 ? 27.206 13.662 -1.253 1.00 49.81 286 THR A C 1
ATOM 2199 O O . THR A 1 286 ? 27.102 12.505 -0.847 1.00 49.81 286 THR A O 1
ATOM 2202 N N . PRO A 1 287 ? 27.693 14.625 -0.446 1.00 41.22 287 PRO A N 1
ATOM 2203 C CA . PRO A 1 287 ? 28.108 14.337 0.924 1.00 41.22 287 PRO A CA 1
ATOM 2204 C C . PRO A 1 287 ? 26.921 13.836 1.771 1.00 41.22 287 PRO A C 1
ATOM 2206 O O . PRO A 1 287 ? 25.811 14.357 1.634 1.00 41.22 287 PRO A O 1
ATOM 2209 N N . PRO A 1 288 ? 27.128 12.850 2.666 1.00 45.09 288 PRO A N 1
ATOM 2210 C CA . PRO A 1 288 ? 26.061 12.326 3.509 1.00 45.09 288 PRO A CA 1
ATOM 2211 C C . PRO A 1 288 ? 25.521 13.416 4.442 1.00 45.09 288 PRO A C 1
ATOM 2213 O O . PRO A 1 288 ? 26.282 14.176 5.044 1.00 45.09 288 PRO A O 1
ATOM 2216 N N . ILE A 1 289 ? 24.197 13.469 4.591 1.00 46.03 289 ILE A N 1
ATOM 2217 C CA . ILE A 1 289 ? 23.515 14.409 5.487 1.00 46.03 289 ILE A CA 1
ATOM 2218 C C . ILE A 1 289 ? 23.942 14.120 6.937 1.00 46.03 289 ILE A C 1
ATOM 2220 O O . ILE A 1 289 ? 23.637 13.064 7.492 1.00 46.03 289 ILE A O 1
ATOM 2224 N N . THR A 1 290 ? 24.635 15.075 7.562 1.00 36.56 290 THR A N 1
ATOM 2225 C CA . THR A 1 290 ? 25.068 15.048 8.975 1.00 36.56 290 THR A CA 1
ATOM 2226 C C . THR A 1 290 ? 24.073 15.720 9.930 1.00 36.56 290 THR A C 1
ATOM 2228 O O . THR A 1 290 ? 24.315 15.783 11.134 1.00 36.56 290 THR A O 1
ATOM 2231 N N . SER A 1 291 ? 22.949 16.228 9.420 1.00 39.81 291 SER A N 1
ATOM 2232 C CA . SER A 1 291 ? 21.954 16.955 10.210 1.00 39.81 291 SER A CA 1
ATOM 2233 C C . SER A 1 291 ? 20.876 16.022 10.770 1.00 39.81 291 SER A C 1
ATOM 2235 O O . SER A 1 291 ? 20.207 15.302 10.033 1.00 39.81 291 SER A O 1
ATOM 2237 N N . SER A 1 292 ? 20.696 16.057 12.090 1.00 32.69 292 SER A N 1
ATOM 2238 C CA . SER A 1 292 ? 19.722 15.288 12.875 1.00 32.69 292 SER A CA 1
ATOM 2239 C C . SER A 1 292 ? 18.261 15.744 12.722 1.00 32.69 292 SER A C 1
ATOM 2241 O O . SER A 1 292 ? 17.393 15.255 13.442 1.00 32.69 292 SER A O 1
ATOM 2243 N N . THR A 1 293 ? 17.951 16.647 11.789 1.00 32.22 293 THR A N 1
ATOM 2244 C CA . THR A 1 293 ? 16.585 17.107 11.495 1.00 32.22 293 THR A CA 1
ATOM 2245 C C . THR A 1 293 ? 16.044 16.471 10.211 1.00 32.22 293 THR A C 1
ATOM 2247 O O . THR A 1 293 ? 15.994 17.083 9.138 1.00 32.22 293 THR A O 1
ATOM 2250 N N . LEU A 1 294 ? 15.601 15.217 10.355 1.00 33.81 294 LEU A N 1
ATOM 2251 C CA . LEU A 1 294 ? 14.590 14.600 9.491 1.00 33.81 294 LEU A CA 1
ATOM 2252 C C . LEU A 1 294 ? 13.263 15.339 9.723 1.00 33.81 294 LEU A C 1
ATOM 2254 O O . LEU A 1 294 ? 12.635 15.185 10.770 1.00 33.81 294 LEU A O 1
ATOM 2258 N N . SER A 1 295 ? 12.855 16.180 8.777 1.00 29.36 295 SER A N 1
ATOM 2259 C CA . SER A 1 295 ? 11.498 16.726 8.729 1.00 29.36 295 SER A CA 1
ATOM 2260 C C . SER A 1 295 ? 10.572 15.634 8.197 1.00 29.36 295 SER A C 1
ATOM 2262 O O . SER A 1 295 ? 10.487 15.409 6.995 1.00 29.36 295 SER A O 1
ATOM 2264 N N . LEU A 1 296 ? 9.942 14.906 9.119 1.00 33.97 296 LEU A N 1
ATOM 2265 C CA . LEU A 1 296 ? 8.872 13.950 8.841 1.00 33.97 296 LEU A CA 1
ATOM 2266 C C . LEU A 1 296 ? 7.588 14.727 8.525 1.00 33.97 296 LEU A C 1
ATOM 2268 O O . LEU A 1 296 ? 6.785 14.982 9.421 1.00 33.97 296 LEU A O 1
ATOM 2272 N N . GLU A 1 297 ? 7.383 15.111 7.269 1.00 28.03 297 GLU A N 1
ATOM 2273 C CA . GLU A 1 297 ? 6.048 15.497 6.805 1.00 28.03 297 GLU A CA 1
ATOM 2274 C C . GLU A 1 297 ? 5.302 14.236 6.365 1.00 28.03 297 GLU A C 1
ATOM 2276 O O . GLU A 1 297 ? 5.366 13.781 5.225 1.00 28.03 297 GLU A O 1
ATOM 2281 N N . LEU A 1 298 ? 4.621 13.623 7.335 1.00 30.70 298 LEU A N 1
ATOM 2282 C CA . LEU A 1 298 ? 3.604 12.612 7.080 1.00 30.70 298 LEU A CA 1
ATOM 2283 C C . LEU A 1 298 ? 2.382 13.306 6.472 1.00 30.70 298 LEU A C 1
ATOM 2285 O O . LEU A 1 298 ? 1.644 13.988 7.176 1.00 30.70 298 LEU A O 1
ATOM 2289 N N . GLY A 1 299 ? 2.156 13.074 5.181 1.00 30.94 299 GLY A N 1
ATOM 2290 C CA . GLY A 1 299 ? 0.852 13.283 4.561 1.00 30.94 299 GLY A CA 1
ATOM 2291 C C . GLY A 1 299 ? 0.528 14.727 4.205 1.00 30.94 299 GLY A C 1
ATOM 2292 O O . GLY A 1 299 ? -0.384 15.305 4.769 1.00 30.94 299 GLY A O 1
ATOM 2293 N N . GLU A 1 300 ? 1.229 15.270 3.219 1.00 26.06 300 GLU A N 1
ATOM 2294 C CA . GLU A 1 300 ? 0.679 16.121 2.160 1.00 26.06 300 GLU A CA 1
ATOM 2295 C C . GLU A 1 300 ? 1.852 16.401 1.219 1.00 26.06 300 GLU A C 1
ATOM 2297 O O . GLU A 1 300 ? 2.784 17.117 1.563 1.00 26.06 300 GLU A O 1
ATOM 2302 N N . HIS A 1 301 ? 1.852 15.809 0.023 1.00 33.69 301 HIS A N 1
ATOM 2303 C CA . HIS A 1 301 ? 2.730 16.284 -1.044 1.00 33.69 301 HIS A CA 1
ATOM 2304 C C . HIS A 1 301 ? 2.201 17.645 -1.517 1.00 33.69 301 HIS A C 1
ATOM 2306 O O . HIS A 1 301 ? 1.610 17.760 -2.587 1.00 33.69 301 HIS A O 1
ATOM 2312 N N . THR A 1 302 ? 2.377 18.680 -0.697 1.00 25.42 302 THR A N 1
ATOM 2313 C CA . THR A 1 302 ? 2.395 20.058 -1.166 1.00 25.42 302 THR A CA 1
ATOM 2314 C C . THR A 1 302 ? 3.826 20.373 -1.567 1.00 25.42 302 THR A C 1
ATOM 2316 O O . THR A 1 302 ? 4.766 20.349 -0.779 1.00 25.42 302 THR A O 1
ATOM 2319 N N . SER A 1 303 ? 3.969 20.581 -2.862 1.00 33.62 303 SER A N 1
ATOM 2320 C CA . SER A 1 303 ? 5.169 20.779 -3.660 1.00 33.62 303 SER A CA 1
ATOM 2321 C C . SER A 1 303 ? 6.004 22.021 -3.298 1.00 33.62 303 SER A C 1
ATOM 2323 O O . SER A 1 303 ? 6.175 22.895 -4.147 1.00 33.62 303 SER A O 1
ATOM 2325 N N . SER A 1 304 ? 6.551 22.134 -2.086 1.00 27.58 304 SER A N 1
ATOM 2326 C CA . SER A 1 304 ? 7.471 23.247 -1.780 1.00 27.58 304 SER A CA 1
ATOM 2327 C C . SER A 1 304 ? 8.726 22.903 -0.984 1.00 27.58 304 SER A C 1
ATOM 2329 O O . SER A 1 304 ? 9.716 23.606 -1.158 1.00 27.58 304 SER A O 1
ATOM 2331 N N . ASP A 1 305 ? 8.765 21.796 -0.237 1.00 28.72 305 ASP A N 1
ATOM 2332 C CA . ASP A 1 305 ? 9.930 21.456 0.602 1.00 28.72 305 ASP A CA 1
ATOM 2333 C C . ASP A 1 305 ? 10.701 20.227 0.082 1.00 28.72 305 ASP A C 1
ATOM 2335 O O . ASP A 1 305 ? 11.241 19.411 0.832 1.00 28.72 305 ASP A O 1
ATOM 2339 N N . LEU A 1 306 ? 10.797 20.116 -1.250 1.00 37.88 306 LEU A N 1
ATOM 2340 C CA . LEU A 1 306 ? 11.751 19.239 -1.933 1.00 37.88 306 LEU A CA 1
ATOM 2341 C C . LEU A 1 306 ? 13.174 19.725 -1.627 1.00 37.88 306 LEU A C 1
ATOM 2343 O O . LEU A 1 306 ? 13.758 20.506 -2.378 1.00 37.88 306 LEU A O 1
ATOM 2347 N N . ARG A 1 307 ? 13.747 19.255 -0.514 1.00 38.72 307 ARG A N 1
ATOM 2348 C CA . ARG A 1 307 ? 15.197 19.305 -0.302 1.00 38.72 307 ARG A CA 1
ATOM 2349 C C . ARG A 1 307 ? 15.873 18.720 -1.543 1.00 38.72 307 ARG A C 1
ATOM 2351 O O . ARG A 1 307 ? 15.528 17.623 -1.980 1.00 38.72 307 ARG A O 1
ATOM 2358 N N . GLU A 1 308 ? 16.803 19.485 -2.109 1.00 40.12 308 GLU A N 1
ATOM 2359 C CA . GLU A 1 308 ? 17.573 19.171 -3.313 1.00 40.12 308 GLU A CA 1
ATOM 2360 C C . GLU A 1 308 ? 18.164 17.750 -3.230 1.00 40.12 308 GLU A C 1
ATOM 2362 O O . GLU A 1 308 ? 19.136 17.466 -2.529 1.00 40.12 308 GLU A O 1
ATOM 2367 N N . GLY A 1 309 ? 17.498 16.823 -3.909 1.00 48.75 309 GLY A N 1
ATOM 2368 C CA . GLY A 1 309 ? 17.776 15.394 -3.901 1.00 48.75 309 GLY A CA 1
ATOM 2369 C C . GLY A 1 309 ? 16.871 14.740 -4.933 1.00 48.75 309 GLY A C 1
ATOM 2370 O O . GLY A 1 309 ? 15.769 14.292 -4.611 1.00 48.75 309 GLY A O 1
ATOM 2371 N N . THR A 1 310 ? 17.311 14.778 -6.192 1.00 62.31 310 THR A N 1
ATOM 2372 C CA . THR A 1 310 ? 16.563 14.304 -7.364 1.00 62.31 310 THR A CA 1
ATOM 2373 C C . THR A 1 310 ? 16.119 12.854 -7.185 1.00 62.31 310 THR A C 1
ATOM 2375 O O . THR A 1 310 ? 16.923 12.002 -6.808 1.00 62.31 310 THR A O 1
ATOM 2378 N N . GLY A 1 311 ? 14.847 12.579 -7.466 1.00 70.56 311 GLY A N 1
ATOM 2379 C CA . GLY A 1 311 ? 14.290 11.231 -7.526 1.00 70.56 311 GLY A CA 1
ATOM 2380 C C . GLY A 1 311 ? 13.071 11.006 -6.631 1.00 70.56 311 GLY A C 1
ATOM 2381 O O . GLY A 1 311 ? 12.933 11.610 -5.560 1.00 70.56 311 GLY A O 1
ATOM 2382 N N . ILE A 1 312 ? 12.185 10.124 -7.088 1.00 81.50 312 ILE A N 1
ATOM 2383 C CA . ILE A 1 312 ? 10.919 9.771 -6.438 1.00 81.50 312 ILE A CA 1
ATOM 2384 C C . ILE A 1 312 ? 10.856 8.275 -6.138 1.00 81.50 312 ILE A C 1
ATOM 2386 O O . ILE A 1 312 ? 11.528 7.462 -6.778 1.00 81.50 312 ILE A O 1
ATOM 2390 N N . ARG A 1 313 ? 9.987 7.925 -5.190 1.00 85.69 313 ARG A N 1
ATOM 2391 C CA . ARG A 1 313 ? 9.621 6.549 -4.860 1.00 85.69 313 ARG A CA 1
ATOM 2392 C C . ARG A 1 313 ? 8.155 6.341 -5.216 1.00 85.69 313 ARG A C 1
ATOM 2394 O O . ARG A 1 313 ? 7.288 6.913 -4.560 1.00 85.69 313 ARG A O 1
ATOM 2401 N N . LEU A 1 314 ? 7.896 5.542 -6.243 1.00 86.31 314 LEU A N 1
ATOM 2402 C CA . LEU A 1 314 ? 6.553 5.105 -6.624 1.00 86.31 314 LEU A CA 1
ATOM 2403 C C . LEU A 1 314 ? 6.368 3.666 -6.174 1.00 86.31 314 LEU A C 1
ATOM 2405 O O . LEU A 1 314 ? 7.328 2.914 -6.179 1.00 86.31 314 LEU A O 1
ATOM 2409 N N . ALA A 1 315 ? 5.169 3.254 -5.798 1.00 81.81 315 ALA A N 1
ATOM 2410 C CA . ALA A 1 315 ? 4.931 1.884 -5.363 1.00 81.81 315 ALA A CA 1
ATOM 2411 C C . ALA A 1 315 ? 3.828 1.247 -6.213 1.00 81.81 315 ALA A C 1
ATOM 2413 O O . ALA A 1 315 ? 2.827 1.911 -6.496 1.00 81.81 315 ALA A O 1
ATOM 2414 N N . PRO A 1 316 ? 3.965 -0.032 -6.598 1.00 83.88 316 PRO A N 1
ATOM 2415 C CA . PRO A 1 316 ? 2.804 -0.837 -6.946 1.00 83.88 316 PRO A CA 1
ATOM 2416 C C . PRO A 1 316 ? 1.704 -0.686 -5.883 1.00 83.88 316 PRO A C 1
ATOM 2418 O O . PRO A 1 316 ? 2.005 -0.521 -4.698 1.00 83.88 316 PRO A O 1
ATOM 2421 N N . CYS A 1 317 ? 0.438 -0.769 -6.295 1.00 77.69 317 CYS A N 1
ATOM 2422 C CA . CYS A 1 317 ? -0.764 -0.535 -5.472 1.00 77.69 317 CYS A CA 1
ATOM 2423 C C . CYS A 1 317 ? -1.088 0.941 -5.174 1.00 77.69 317 CYS A C 1
ATOM 2425 O O . CYS A 1 317 ? -2.113 1.228 -4.552 1.00 77.69 317 CYS A O 1
ATOM 2427 N N . PHE A 1 318 ? -0.248 1.890 -5.598 1.00 79.69 318 PHE A N 1
ATOM 2428 C CA . PHE A 1 318 ? -0.531 3.324 -5.480 1.00 79.69 318 PHE A CA 1
ATOM 2429 C C . PHE A 1 318 ? -1.147 3.883 -6.769 1.00 79.69 318 PHE A C 1
ATOM 2431 O O . PHE A 1 318 ? -1.073 3.244 -7.816 1.00 79.69 318 PHE A O 1
ATOM 2438 N N . PRO A 1 319 ? -1.736 5.095 -6.748 1.00 76.12 319 PRO A N 1
ATOM 2439 C CA . PRO A 1 319 ? -2.425 5.653 -7.914 1.00 76.12 319 PRO A CA 1
ATOM 2440 C C . PRO A 1 319 ? -1.596 5.747 -9.208 1.00 76.12 319 PRO A C 1
ATOM 2442 O O . PRO A 1 319 ? -2.189 5.832 -10.282 1.00 76.12 319 PRO A O 1
ATOM 2445 N N . GLN A 1 320 ? -0.259 5.759 -9.135 1.00 84.69 320 GLN A N 1
ATOM 2446 C CA . GLN A 1 320 ? 0.635 5.741 -10.305 1.00 84.69 320 GLN A CA 1
ATOM 2447 C C . GLN A 1 320 ? 0.729 4.361 -10.968 1.00 84.69 320 GLN A C 1
ATOM 2449 O O . GLN A 1 320 ? 1.026 4.272 -12.154 1.00 84.69 320 GLN A O 1
ATOM 2454 N N . GLN A 1 321 ? 0.520 3.300 -10.191 1.00 85.06 321 GLN A N 1
ATOM 2455 C CA . GLN A 1 321 ? 0.642 1.906 -10.602 1.00 85.06 321 GLN A CA 1
ATOM 2456 C C . GLN A 1 321 ? -0.387 1.076 -9.810 1.00 85.06 321 GLN A C 1
ATOM 2458 O O . GLN A 1 321 ? -0.019 0.345 -8.887 1.00 85.06 321 GLN A O 1
ATOM 2463 N N . PRO A 1 322 ? -1.693 1.247 -10.110 1.00 83.06 322 PRO A N 1
ATOM 2464 C CA . PRO A 1 322 ? -2.788 0.689 -9.311 1.00 83.06 322 PRO A CA 1
ATOM 2465 C C . PRO A 1 322 ? -2.823 -0.843 -9.315 1.00 83.06 322 PRO A C 1
ATOM 2467 O O . PRO A 1 322 ? -3.346 -1.442 -8.375 1.00 83.06 322 PRO A O 1
ATOM 2470 N N . ASP A 1 323 ? -2.214 -1.477 -10.318 1.00 86.00 323 ASP A N 1
ATOM 2471 C CA . ASP A 1 323 ? -2.120 -2.926 -10.400 1.00 86.00 323 ASP A CA 1
ATOM 2472 C C . ASP A 1 323 ? -1.174 -3.489 -9.322 1.00 86.00 323 ASP A C 1
ATOM 2474 O O . ASP A 1 323 ? 0.051 -3.369 -9.396 1.00 86.00 323 ASP A O 1
ATOM 2478 N N . HIS A 1 324 ? -1.755 -4.135 -8.311 1.00 85.00 324 HIS A N 1
ATOM 2479 C CA . HIS A 1 324 ? -1.028 -4.773 -7.213 1.00 85.00 324 HIS A CA 1
ATOM 2480 C C . HIS A 1 324 ? -0.224 -6.014 -7.653 1.00 85.00 324 HIS A C 1
ATOM 2482 O O . HIS A 1 324 ? 0.747 -6.358 -6.983 1.00 85.00 324 HIS A O 1
ATOM 2488 N N . THR A 1 325 ? -0.545 -6.688 -8.769 1.00 88.00 325 THR A N 1
ATOM 2489 C CA . THR A 1 325 ? 0.232 -7.866 -9.226 1.00 88.00 325 THR A CA 1
ATOM 2490 C C . THR A 1 325 ? 1.614 -7.490 -9.719 1.00 88.00 325 THR A C 1
ATOM 2492 O O . THR A 1 325 ? 2.498 -8.338 -9.789 1.00 88.00 325 THR A O 1
ATOM 2495 N N . GLU A 1 326 ? 1.871 -6.210 -9.965 1.00 92.06 326 GLU A N 1
ATOM 2496 C CA . GLU A 1 326 ? 3.227 -5.744 -10.216 1.00 92.06 326 GLU A CA 1
ATOM 2497 C C . GLU A 1 326 ? 4.152 -5.938 -8.999 1.00 92.06 326 GLU A C 1
ATOM 2499 O O . GLU A 1 326 ? 5.376 -5.996 -9.158 1.00 92.06 326 GLU A O 1
ATOM 2504 N N . MET A 1 327 ? 3.602 -6.142 -7.792 1.00 92.44 327 MET A N 1
ATOM 2505 C CA . MET A 1 327 ? 4.391 -6.615 -6.652 1.00 92.44 327 MET A CA 1
ATOM 2506 C C . MET A 1 327 ? 4.957 -8.016 -6.874 1.00 92.44 327 MET A C 1
ATOM 2508 O O . MET A 1 327 ? 6.062 -8.277 -6.417 1.00 92.44 327 MET A O 1
ATOM 2512 N N . GLU A 1 328 ? 4.291 -8.906 -7.611 1.00 93.56 328 GLU A N 1
ATOM 2513 C CA . GLU A 1 328 ? 4.847 -10.229 -7.925 1.00 93.56 328 GLU A CA 1
ATOM 2514 C C . GLU A 1 328 ? 6.113 -10.098 -8.778 1.00 93.56 328 GLU A C 1
ATOM 2516 O O . GLU A 1 328 ? 7.133 -10.735 -8.497 1.00 93.56 328 GLU A O 1
ATOM 2521 N N . THR A 1 329 ? 6.079 -9.216 -9.787 1.00 94.19 329 THR A N 1
ATOM 2522 C CA . THR A 1 329 ? 7.270 -8.857 -10.567 1.00 94.19 329 THR A CA 1
ATOM 2523 C C . THR A 1 329 ? 8.348 -8.310 -9.641 1.00 94.19 329 THR A C 1
ATOM 2525 O O . THR A 1 329 ? 9.477 -8.795 -9.694 1.00 94.19 329 THR A O 1
ATOM 2528 N N . MET A 1 330 ? 8.008 -7.356 -8.768 1.00 95.94 330 MET A N 1
ATOM 2529 C CA . MET A 1 330 ? 8.952 -6.754 -7.825 1.00 95.94 330 MET A CA 1
ATOM 2530 C C . MET A 1 330 ? 9.599 -7.802 -6.906 1.00 95.94 330 MET A C 1
ATOM 2532 O O . MET A 1 330 ? 10.822 -7.832 -6.775 1.00 95.94 330 MET A O 1
ATOM 2536 N N . TRP A 1 331 ? 8.807 -8.712 -6.335 1.00 97.19 331 TRP A N 1
ATOM 2537 C CA . TRP A 1 331 ? 9.289 -9.785 -5.463 1.00 97.19 331 TRP A CA 1
ATOM 2538 C C . TRP A 1 331 ? 10.217 -10.746 -6.195 1.00 97.19 331 TRP A C 1
ATOM 2540 O O . TRP A 1 331 ? 11.253 -11.123 -5.645 1.00 97.19 331 TRP A O 1
ATOM 2550 N N . ARG A 1 332 ? 9.880 -11.106 -7.439 1.00 96.19 332 ARG A N 1
ATOM 2551 C CA . ARG A 1 332 ? 10.677 -12.013 -8.271 1.00 96.19 332 ARG A CA 1
ATOM 2552 C C . ARG A 1 332 ? 12.014 -11.399 -8.678 1.00 96.19 332 ARG A C 1
ATOM 2554 O O . ARG A 1 332 ? 13.043 -12.049 -8.536 1.00 96.19 332 ARG A O 1
ATOM 2561 N N . VAL A 1 333 ? 12.014 -10.172 -9.200 1.00 95.31 333 VAL A N 1
ATOM 2562 C CA . VAL A 1 333 ? 13.227 -9.553 -9.777 1.00 95.31 333 VAL A CA 1
ATOM 2563 C C . VAL A 1 333 ? 14.204 -9.072 -8.706 1.00 95.31 333 VAL A C 1
ATOM 2565 O O . VAL A 1 333 ? 15.411 -9.055 -8.943 1.00 95.31 333 VAL A O 1
ATOM 2568 N N . MET A 1 334 ? 13.695 -8.724 -7.521 1.00 96.12 334 MET A N 1
ATOM 2569 C CA . MET A 1 334 ? 14.507 -8.318 -6.371 1.00 96.12 334 MET A CA 1
ATOM 2570 C C . MET A 1 334 ? 14.816 -9.472 -5.407 1.00 96.12 334 MET A C 1
ATOM 2572 O O . MET A 1 334 ? 15.616 -9.292 -4.492 1.00 96.12 334 MET A O 1
ATOM 2576 N N . ASP A 1 335 ? 14.192 -10.640 -5.587 1.00 96.31 335 ASP A N 1
ATOM 2577 C CA . ASP A 1 335 ? 14.342 -11.810 -4.711 1.00 96.31 335 ASP A CA 1
ATOM 2578 C C . ASP A 1 335 ? 14.001 -11.507 -3.234 1.00 96.31 335 ASP A C 1
ATOM 2580 O O . ASP A 1 335 ? 14.707 -11.886 -2.294 1.00 96.31 335 ASP A O 1
ATOM 2584 N N . VAL A 1 336 ? 12.921 -10.744 -3.025 1.00 97.75 336 VAL A N 1
ATOM 2585 C CA . VAL A 1 336 ? 12.602 -10.097 -1.737 1.00 97.75 336 VAL A CA 1
ATOM 2586 C C . VAL A 1 336 ? 12.433 -11.115 -0.614 1.00 97.75 336 VAL A C 1
ATOM 2588 O O . VAL A 1 336 ? 13.022 -10.945 0.457 1.00 97.75 336 VAL A O 1
ATOM 2591 N N . GLU A 1 337 ? 11.666 -12.181 -0.850 1.00 97.38 337 GLU A N 1
ATOM 2592 C CA . GLU A 1 337 ? 11.370 -13.184 0.176 1.00 97.38 337 GLU A CA 1
ATOM 2593 C C . GLU A 1 337 ? 12.640 -13.895 0.648 1.00 97.38 337 GLU A C 1
ATOM 2595 O O . GLU A 1 337 ? 12.868 -13.997 1.853 1.00 97.38 337 GLU A O 1
ATOM 2600 N N . ARG A 1 338 ? 13.520 -14.325 -0.264 1.00 97.50 338 ARG A N 1
ATOM 2601 C CA . ARG A 1 338 ? 14.766 -14.996 0.129 1.00 97.50 338 ARG A CA 1
ATOM 2602 C C . ARG A 1 338 ? 15.690 -14.060 0.901 1.00 97.50 338 ARG A C 1
ATOM 2604 O O . ARG A 1 338 ? 16.331 -14.480 1.861 1.00 97.50 338 ARG A O 1
ATOM 2611 N N . MET A 1 339 ? 15.787 -12.806 0.465 1.00 97.38 339 MET A N 1
ATOM 2612 C CA . MET A 1 339 ? 16.756 -11.849 1.000 1.00 97.38 339 MET A CA 1
ATOM 2613 C C . MET A 1 339 ? 16.313 -11.224 2.326 1.00 97.38 339 MET A C 1
ATOM 2615 O O . MET A 1 339 ? 17.152 -10.894 3.162 1.00 97.38 339 MET A O 1
ATOM 2619 N N . THR A 1 340 ? 15.006 -11.049 2.529 1.00 97.38 340 THR A N 1
ATOM 2620 C CA . THR A 1 340 ? 14.461 -10.322 3.687 1.00 97.38 340 THR A CA 1
ATOM 2621 C C . THR A 1 340 ? 13.503 -11.149 4.535 1.00 97.38 340 THR A C 1
ATOM 2623 O O . THR A 1 340 ? 13.289 -10.827 5.701 1.00 97.38 340 THR A O 1
ATOM 2626 N N . GLY A 1 341 ? 12.920 -12.216 3.995 1.00 97.19 341 GLY A N 1
ATOM 2627 C CA . GLY A 1 341 ? 11.819 -12.945 4.620 1.00 97.19 341 GLY A CA 1
ATOM 2628 C C . GLY A 1 341 ? 10.472 -12.220 4.573 1.00 97.19 341 GLY A C 1
ATOM 2629 O O . GLY A 1 341 ? 9.543 -12.706 5.207 1.00 97.19 341 GLY A O 1
ATOM 2630 N N . ILE A 1 342 ? 10.364 -11.076 3.883 1.00 97.38 342 ILE A N 1
ATOM 2631 C CA . ILE A 1 342 ? 9.088 -10.386 3.652 1.00 97.38 342 ILE A CA 1
ATOM 2632 C C . ILE A 1 342 ? 8.381 -11.082 2.486 1.00 97.38 342 ILE A C 1
ATOM 2634 O O . ILE A 1 342 ? 8.940 -11.190 1.391 1.00 97.38 342 ILE A O 1
ATOM 2638 N N . LYS A 1 343 ? 7.162 -11.556 2.713 1.00 95.62 343 LYS A N 1
ATOM 2639 C CA . LYS A 1 343 ? 6.387 -12.370 1.772 1.00 95.62 343 LYS A CA 1
ATOM 2640 C C . LYS A 1 343 ? 5.227 -11.586 1.181 1.00 95.62 343 LYS A C 1
ATOM 2642 O O . LYS A 1 343 ? 4.772 -10.614 1.781 1.00 95.62 343 LYS A O 1
ATOM 2647 N N . LEU A 1 344 ? 4.737 -12.054 0.037 1.00 91.62 344 LEU A N 1
ATOM 2648 C CA . LEU A 1 344 ? 3.415 -11.689 -0.460 1.00 91.62 344 LEU A CA 1
ATOM 2649 C C . LEU A 1 344 ? 2.401 -12.747 -0.020 1.00 91.62 344 LEU A C 1
ATOM 2651 O O . LEU A 1 344 ? 2.675 -13.944 -0.099 1.00 91.62 344 LEU A O 1
ATOM 2655 N N . THR A 1 345 ? 1.242 -12.307 0.459 1.00 87.38 345 THR A N 1
ATOM 2656 C CA . THR A 1 345 ? 0.095 -13.183 0.713 1.00 87.38 345 THR A CA 1
ATOM 2657 C C . THR A 1 345 ? -0.603 -13.533 -0.603 1.00 87.38 345 THR A C 1
ATOM 2659 O O . THR A 1 345 ? -0.358 -12.914 -1.636 1.00 87.38 345 THR A O 1
ATOM 2662 N N . GLU A 1 346 ? -1.530 -14.492 -0.567 1.00 78.75 346 GLU A N 1
ATOM 2663 C CA . GLU A 1 346 ? -2.344 -14.871 -1.736 1.00 78.75 346 GLU A CA 1
ATOM 2664 C C . GLU A 1 346 ? -3.151 -13.696 -2.313 1.00 78.75 346 GLU A C 1
ATOM 2666 O O . GLU A 1 346 ? -3.439 -13.658 -3.504 1.00 78.75 346 GLU A O 1
ATOM 2671 N N . THR A 1 347 ? -3.489 -12.714 -1.474 1.00 77.25 347 THR A N 1
ATOM 2672 C CA . THR A 1 347 ? -4.202 -11.487 -1.854 1.00 77.25 347 THR A CA 1
ATOM 2673 C C . THR A 1 347 ? -3.261 -10.320 -2.152 1.00 77.25 347 THR A C 1
ATOM 2675 O O . THR A 1 347 ? -3.707 -9.176 -2.169 1.00 77.25 347 THR A O 1
ATOM 2678 N N . LEU A 1 348 ? -1.960 -10.580 -2.325 1.00 83.19 348 LEU A N 1
ATOM 2679 C CA . LEU A 1 348 ? -0.929 -9.567 -2.567 1.00 83.19 348 LEU A CA 1
ATOM 2680 C C . LEU A 1 348 ? -0.777 -8.559 -1.413 1.00 83.19 348 LEU A C 1
ATOM 2682 O O . LEU A 1 348 ? -0.316 -7.442 -1.601 1.00 83.19 348 LEU A O 1
ATOM 2686 N N . GLY A 1 349 ? -1.124 -8.943 -0.186 1.00 83.81 349 GLY A N 1
ATOM 2687 C CA . GLY A 1 349 ? -0.684 -8.225 1.012 1.00 83.81 349 GLY A CA 1
ATOM 2688 C C . GLY A 1 349 ? 0.785 -8.527 1.317 1.00 83.81 349 GLY A C 1
ATOM 2689 O O . GLY A 1 349 ? 1.323 -9.526 0.850 1.00 83.81 349 GLY A O 1
ATOM 2690 N N . MET A 1 350 ? 1.442 -7.698 2.128 1.00 90.94 350 MET A N 1
ATOM 2691 C CA . MET A 1 350 ? 2.800 -7.983 2.612 1.00 90.94 350 MET A CA 1
ATOM 2692 C C . MET A 1 350 ? 2.756 -8.641 3.995 1.00 90.94 350 MET A C 1
ATOM 2694 O O . MET A 1 350 ? 1.983 -8.222 4.855 1.00 90.94 350 MET A O 1
ATOM 2698 N N . ASP A 1 351 ? 3.612 -9.637 4.220 1.00 90.62 351 ASP A N 1
ATOM 2699 C CA . ASP A 1 351 ? 3.840 -10.263 5.525 1.00 90.62 351 ASP A CA 1
ATOM 2700 C C . ASP A 1 351 ? 5.331 -10.171 5.901 1.00 90.62 351 ASP A C 1
ATOM 2702 O O . ASP A 1 351 ? 6.168 -10.733 5.190 1.00 90.62 351 ASP A O 1
ATOM 2706 N N . PRO A 1 352 ? 5.712 -9.463 6.981 1.00 93.50 352 PRO A N 1
ATOM 2707 C CA . PRO A 1 352 ? 4.843 -8.775 7.941 1.00 93.50 352 PRO A CA 1
ATOM 2708 C C . PRO A 1 352 ? 4.043 -7.609 7.346 1.00 93.50 352 PRO A C 1
ATOM 2710 O O . PRO A 1 352 ? 4.555 -6.871 6.509 1.00 93.50 352 PRO A O 1
ATOM 2713 N N . VAL A 1 353 ? 2.833 -7.377 7.877 1.00 83.06 353 VAL A N 1
ATOM 2714 C CA . VAL A 1 353 ? 1.933 -6.275 7.456 1.00 83.06 353 VAL A CA 1
ATOM 2715 C C . VAL A 1 353 ? 2.610 -4.904 7.544 1.00 83.06 353 VAL A C 1
ATOM 2717 O O . VAL A 1 353 ? 2.357 -4.027 6.721 1.00 83.06 353 VAL A O 1
ATOM 2720 N N . MET A 1 354 ? 3.503 -4.719 8.523 1.00 88.19 354 MET A N 1
ATOM 2721 C CA . MET A 1 354 ? 4.311 -3.504 8.669 1.00 88.19 354 MET A CA 1
ATOM 2722 C C . MET A 1 354 ? 5.473 -3.515 7.680 1.00 88.19 354 MET A C 1
ATOM 2724 O O . MET A 1 354 ? 6.628 -3.728 8.063 1.00 88.19 354 MET A O 1
ATOM 2728 N N . ALA A 1 355 ? 5.161 -3.315 6.405 1.00 91.31 355 ALA A N 1
ATOM 2729 C CA . ALA A 1 355 ? 6.128 -3.252 5.324 1.00 91.31 355 ALA A CA 1
ATOM 2730 C C . ALA A 1 355 ? 5.793 -2.129 4.336 1.00 91.31 355 ALA A C 1
ATOM 2732 O O . ALA A 1 355 ? 4.641 -1.731 4.180 1.00 91.31 355 ALA A O 1
ATOM 2733 N N . VAL A 1 356 ? 6.825 -1.615 3.672 1.00 88.94 356 VAL A N 1
ATOM 2734 C CA . VAL A 1 356 ? 6.723 -0.603 2.616 1.00 88.94 356 VAL A CA 1
ATOM 2735 C C . VAL A 1 356 ? 7.576 -1.058 1.444 1.00 88.94 356 VAL A C 1
ATOM 2737 O O . VAL A 1 356 ? 8.724 -1.461 1.632 1.00 88.94 356 VAL A O 1
ATOM 2740 N N . ASN A 1 357 ? 7.031 -0.962 0.237 1.00 93.62 357 ASN A N 1
ATOM 2741 C CA . ASN A 1 357 ? 7.757 -1.188 -1.004 1.00 93.62 357 ASN A CA 1
ATOM 2742 C C . ASN A 1 357 ? 7.789 0.094 -1.854 1.00 93.62 357 ASN A C 1
ATOM 2744 O O . ASN A 1 357 ? 7.016 1.024 -1.624 1.00 93.62 357 ASN A O 1
ATOM 2748 N N . GLY A 1 358 ? 8.714 0.163 -2.806 1.00 91.62 358 GLY A N 1
ATOM 2749 C CA . GLY A 1 358 ? 8.715 1.198 -3.831 1.00 91.62 358 GLY A CA 1
ATOM 2750 C C . GLY A 1 358 ? 9.788 1.009 -4.900 1.00 91.62 358 GLY A C 1
ATOM 2751 O O . GLY A 1 358 ? 10.925 0.651 -4.602 1.00 91.62 358 GLY A O 1
ATOM 2752 N N . LEU A 1 359 ? 9.417 1.283 -6.143 1.00 93.94 359 LEU A N 1
ATOM 2753 C CA . LEU A 1 359 ? 10.286 1.552 -7.279 1.00 93.94 359 LEU A CA 1
ATOM 2754 C C . LEU A 1 359 ? 10.882 2.956 -7.176 1.00 93.94 359 LEU A C 1
ATOM 2756 O O . LEU A 1 359 ? 10.224 3.913 -6.766 1.00 93.94 359 LEU A O 1
ATOM 2760 N N . LEU A 1 360 ? 12.146 3.071 -7.555 1.00 93.12 360 LEU A N 1
ATOM 2761 C CA . LEU A 1 360 ? 12.956 4.267 -7.387 1.00 93.12 360 LEU A CA 1
ATOM 2762 C C . LEU A 1 360 ? 13.345 4.803 -8.759 1.00 93.12 360 LEU A C 1
ATOM 2764 O O . LEU A 1 360 ? 13.970 4.098 -9.555 1.00 93.12 360 LEU A O 1
ATOM 2768 N N . PHE A 1 361 ? 12.989 6.061 -9.000 1.00 91.44 361 PHE A N 1
ATOM 2769 C CA . PHE A 1 361 ? 13.246 6.776 -10.245 1.00 91.44 361 PHE A CA 1
ATOM 2770 C C . PHE A 1 361 ? 14.139 7.969 -9.951 1.00 91.44 361 PHE A C 1
ATOM 2772 O O . PHE A 1 361 ? 13.853 8.740 -9.037 1.00 91.44 361 PHE A O 1
ATOM 2779 N N . SER A 1 362 ? 15.204 8.145 -10.730 1.00 88.75 362 SER A N 1
ATOM 2780 C CA . SER A 1 362 ? 16.166 9.237 -10.522 1.00 88.75 362 SER A CA 1
ATOM 2781 C C . SER A 1 362 ? 15.948 10.447 -11.422 1.00 88.75 362 SER A C 1
ATOM 2783 O O . SER A 1 362 ? 16.531 11.503 -11.167 1.00 88.75 362 SER A O 1
ATOM 2785 N N . HIS A 1 363 ? 15.104 10.322 -12.452 1.00 89.00 363 HIS A N 1
ATOM 2786 C CA . HIS A 1 363 ? 14.856 11.405 -13.391 1.00 89.00 363 HIS A CA 1
ATOM 2787 C C . HIS A 1 363 ? 14.376 12.669 -12.643 1.00 89.00 363 HIS A C 1
ATOM 2789 O O . HIS A 1 363 ? 13.427 12.599 -11.861 1.00 89.00 363 HIS A O 1
ATOM 2795 N N . PRO A 1 364 ? 14.984 13.851 -12.866 1.00 84.19 364 PRO A N 1
ATOM 2796 C CA . PRO A 1 364 ? 14.734 15.046 -12.051 1.00 84.19 364 PRO A CA 1
ATOM 2797 C C . PRO A 1 364 ? 13.326 15.628 -12.220 1.00 84.19 364 PRO A C 1
ATOM 2799 O O . PRO A 1 364 ? 12.890 16.414 -11.388 1.00 84.19 364 PRO A O 1
ATOM 2802 N N . LYS A 1 365 ? 12.626 15.255 -13.299 1.00 86.75 365 LYS A N 1
ATOM 2803 C CA . LYS A 1 365 ? 11.219 15.618 -13.536 1.00 86.75 365 LYS A CA 1
ATOM 2804 C C . LYS A 1 365 ? 10.235 14.507 -13.169 1.00 86.75 365 LYS A C 1
ATOM 2806 O O . LYS A 1 365 ? 9.074 14.594 -13.546 1.00 86.75 365 LYS A O 1
ATOM 2811 N N . ALA A 1 366 ? 10.705 13.434 -12.537 1.00 86.81 366 ALA A N 1
ATOM 2812 C CA . ALA A 1 366 ? 9.807 12.406 -12.050 1.00 86.81 366 ALA A CA 1
ATOM 2813 C C . ALA A 1 366 ? 8.923 12.999 -10.948 1.00 86.81 366 ALA A C 1
ATOM 2815 O O . ALA A 1 366 ? 9.425 13.634 -10.021 1.00 86.81 366 ALA A O 1
ATOM 2816 N N . GLU A 1 367 ? 7.614 12.795 -11.055 1.00 82.12 367 GLU A N 1
ATOM 2817 C CA . GLU A 1 367 ? 6.643 13.268 -10.072 1.00 82.12 367 GLU A CA 1
ATOM 2818 C C . GLU A 1 367 ? 5.590 12.208 -9.746 1.00 82.12 367 GLU A C 1
ATOM 2820 O O . GLU A 1 367 ? 5.369 11.257 -10.499 1.00 82.12 367 GLU A O 1
ATOM 2825 N N . CYS A 1 368 ? 4.935 12.365 -8.596 1.00 80.25 368 CYS A N 1
ATOM 2826 C CA . CYS A 1 368 ? 3.808 11.526 -8.215 1.00 80.25 368 CYS A CA 1
ATOM 2827 C C . CYS A 1 368 ? 2.557 11.968 -8.984 1.00 80.25 368 CYS A C 1
ATOM 2829 O O . CYS A 1 368 ? 2.119 13.109 -8.860 1.00 80.25 368 CYS A O 1
ATOM 2831 N N . PHE A 1 369 ? 1.936 11.049 -9.719 1.00 82.75 369 PHE A N 1
ATOM 2832 C CA . PHE A 1 369 ? 0.686 11.295 -10.445 1.00 82.75 369 PHE A CA 1
ATOM 2833 C C . PHE A 1 369 ? -0.390 10.257 -10.083 1.00 82.75 369 PHE A C 1
ATOM 2835 O O . PHE A 1 369 ? -0.186 9.403 -9.231 1.00 82.75 369 PHE A O 1
ATOM 2842 N N . ALA A 1 370 ? -1.570 10.332 -10.684 1.00 82.06 370 ALA A N 1
ATOM 2843 C CA . ALA A 1 370 ? -2.559 9.260 -10.612 1.00 82.06 370 ALA A CA 1
ATOM 2844 C C . ALA A 1 370 ? -2.965 8.896 -12.036 1.00 82.06 370 ALA A C 1
ATOM 2846 O O . ALA A 1 370 ? -3.286 9.800 -12.808 1.00 82.06 370 ALA A O 1
ATOM 2847 N N . VAL A 1 371 ? -2.939 7.611 -12.391 1.00 86.81 371 VAL A N 1
ATOM 2848 C CA . VAL A 1 371 ? -3.342 7.125 -13.724 1.00 86.81 371 VAL A CA 1
ATOM 2849 C C . VAL A 1 371 ? -4.797 7.511 -14.001 1.00 86.81 371 VAL A C 1
ATOM 2851 O O . VAL A 1 371 ? -5.111 8.062 -15.057 1.00 86.81 371 VAL A O 1
ATOM 2854 N N . GLY A 1 372 ? -5.662 7.313 -13.002 1.00 82.12 372 GLY A N 1
ATOM 2855 C CA . GLY A 1 372 ? -7.093 7.571 -13.109 1.00 82.12 372 GLY A CA 1
ATOM 2856 C C . GLY A 1 372 ? -7.802 6.576 -14.039 1.00 82.12 372 GLY A C 1
ATOM 2857 O O . GLY A 1 372 ? -7.234 5.551 -14.405 1.00 82.12 372 GLY A O 1
ATOM 2858 N N . PRO A 1 373 ? -9.060 6.860 -14.410 1.00 82.31 373 PRO A N 1
ATOM 2859 C CA . PRO A 1 373 ? -9.813 6.063 -15.369 1.00 82.31 373 PRO A CA 1
ATOM 2860 C C . PRO A 1 373 ? -9.092 5.920 -16.712 1.00 82.31 373 PRO A C 1
ATOM 2862 O O . PRO A 1 373 ? -8.684 6.918 -17.314 1.00 82.31 373 PRO A O 1
ATOM 2865 N N . ILE A 1 374 ? -9.024 4.682 -17.195 1.00 88.31 374 ILE A N 1
ATOM 2866 C CA . ILE A 1 374 ? -8.489 4.316 -18.508 1.00 88.31 374 ILE A CA 1
ATOM 2867 C C . ILE A 1 374 ? -9.599 3.764 -19.408 1.00 88.31 374 ILE A C 1
ATOM 2869 O O . ILE A 1 374 ? -10.594 3.206 -18.940 1.00 88.31 374 ILE A O 1
ATOM 2873 N N . ALA A 1 375 ? -9.445 3.962 -20.710 1.00 90.44 375 ALA A N 1
ATOM 2874 C CA . ALA A 1 375 ? -10.357 3.503 -21.738 1.00 90.44 375 ALA A CA 1
ATOM 2875 C C . ALA A 1 375 ? -10.131 2.022 -22.084 1.00 90.44 375 ALA A C 1
ATOM 2877 O O . ALA A 1 375 ? -9.117 1.405 -21.754 1.00 90.44 375 ALA A O 1
ATOM 2878 N N . ASP A 1 376 ? -11.140 1.432 -22.728 1.00 90.31 376 ASP A N 1
ATOM 2879 C CA . ASP A 1 376 ? -11.204 -0.008 -22.987 1.00 90.31 376 ASP A CA 1
ATOM 2880 C C . ASP A 1 376 ? -10.094 -0.503 -23.930 1.00 90.31 376 ASP A C 1
ATOM 2882 O O . ASP A 1 376 ? -9.708 -1.667 -23.853 1.00 90.31 376 ASP A O 1
ATOM 2886 N N . ASP A 1 377 ? -9.556 0.380 -24.773 1.00 94.69 377 ASP A N 1
ATOM 2887 C CA . ASP A 1 377 ? -8.413 0.121 -25.647 1.00 94.69 377 ASP A CA 1
ATOM 2888 C C . ASP A 1 377 ? -7.139 -0.156 -24.840 1.00 94.69 377 ASP A C 1
ATOM 2890 O O . ASP A 1 377 ? -6.512 -1.196 -25.034 1.00 94.69 377 ASP A O 1
ATOM 2894 N N . GLN A 1 378 ? -6.820 0.699 -23.867 1.00 94.12 378 GLN A N 1
ATOM 2895 C CA . GLN A 1 378 ? -5.671 0.520 -22.988 1.00 94.12 378 GLN A CA 1
ATOM 2896 C C . GLN A 1 378 ? -5.846 -0.699 -22.078 1.00 94.12 378 GLN A C 1
ATOM 2898 O O . GLN A 1 378 ? -4.885 -1.417 -21.829 1.00 94.12 378 GLN A O 1
ATOM 2903 N N . VAL A 1 379 ? -7.069 -0.995 -21.622 1.00 91.31 379 VAL A N 1
ATOM 2904 C CA . VAL A 1 379 ? -7.336 -2.233 -20.867 1.00 91.31 379 VAL A CA 1
ATOM 2905 C C . VAL A 1 379 ? -7.040 -3.475 -21.720 1.00 91.31 379 VAL A C 1
ATOM 2907 O O . VAL A 1 379 ? -6.502 -4.454 -21.205 1.00 91.31 379 VAL A O 1
ATOM 2910 N N . CYS A 1 380 ? -7.400 -3.465 -23.009 1.00 92.12 380 CYS A N 1
ATOM 2911 C CA . CYS A 1 380 ? -7.098 -4.572 -23.922 1.00 92.12 380 CYS A CA 1
ATOM 2912 C C . CYS A 1 380 ? -5.592 -4.705 -24.176 1.00 92.12 380 CYS A C 1
ATOM 2914 O O . CYS A 1 380 ? -5.063 -5.807 -24.064 1.00 92.12 380 CYS A O 1
ATOM 2916 N N . ASP A 1 381 ? -4.922 -3.590 -24.464 1.00 95.38 381 ASP A N 1
ATOM 2917 C CA . ASP A 1 381 ? -3.475 -3.533 -24.686 1.00 95.38 381 ASP A CA 1
ATOM 2918 C C . ASP A 1 381 ? -2.688 -4.012 -23.453 1.00 95.38 381 ASP A C 1
ATOM 2920 O O . ASP A 1 381 ? -1.820 -4.877 -23.556 1.00 95.38 381 ASP A O 1
ATOM 2924 N N . TYR A 1 382 ? -3.055 -3.545 -22.259 1.00 94.12 382 TYR A N 1
ATOM 2925 C CA . TYR A 1 382 ? -2.432 -3.968 -21.004 1.00 94.12 382 TYR A CA 1
ATOM 2926 C C . TYR A 1 382 ? -2.626 -5.469 -20.738 1.00 94.12 382 TYR A C 1
ATOM 2928 O O . TYR A 1 382 ? -1.692 -6.159 -20.326 1.00 94.12 382 TYR A O 1
ATOM 2936 N N . ALA A 1 383 ? -3.819 -6.008 -21.023 1.00 91.94 383 ALA A N 1
ATOM 2937 C CA . ALA A 1 383 ? -4.095 -7.441 -20.907 1.00 91.94 383 ALA A CA 1
ATOM 2938 C C . ALA A 1 383 ? -3.205 -8.279 -21.835 1.00 91.94 383 ALA A C 1
ATOM 2940 O O . ALA A 1 383 ? -2.676 -9.311 -21.417 1.00 91.94 383 ALA A O 1
ATOM 2941 N N . GLU A 1 384 ? -3.020 -7.820 -23.074 1.00 94.50 384 GLU A N 1
ATOM 2942 C CA . GLU A 1 384 ? -2.167 -8.472 -24.065 1.00 94.50 384 GLU A CA 1
ATOM 2943 C C . GLU A 1 384 ? -0.693 -8.435 -23.648 1.00 94.50 384 GLU A C 1
ATOM 2945 O O . GLU A 1 384 ? -0.053 -9.487 -23.597 1.00 94.50 384 GLU A O 1
ATOM 2950 N N . ARG A 1 385 ? -0.178 -7.262 -23.249 1.00 94.50 385 ARG A N 1
ATOM 2951 C CA . ARG A 1 385 ? 1.212 -7.093 -22.787 1.00 94.50 385 ARG A CA 1
ATOM 2952 C C . ARG A 1 385 ? 1.551 -7.980 -21.589 1.00 94.50 385 ARG A C 1
ATOM 2954 O O . ARG A 1 385 ? 2.654 -8.526 -21.520 1.00 94.50 385 ARG A O 1
ATOM 2961 N N . ARG A 1 386 ? 0.596 -8.169 -20.673 1.00 90.19 386 ARG A N 1
ATOM 2962 C CA . ARG A 1 386 ? 0.745 -9.032 -19.488 1.00 90.19 386 ARG A CA 1
ATOM 2963 C C . ARG A 1 386 ? 0.430 -10.506 -19.740 1.00 90.19 386 ARG A C 1
ATOM 2965 O O . ARG A 1 386 ? 0.719 -11.339 -18.884 1.00 90.19 386 ARG A O 1
ATOM 2972 N N . GLY A 1 387 ? -0.166 -10.848 -20.882 1.00 90.25 387 GLY A N 1
ATOM 2973 C CA . GLY A 1 387 ? -0.593 -12.214 -21.187 1.00 90.25 387 GLY A CA 1
ATOM 2974 C C . GLY A 1 387 ? -1.720 -12.724 -20.280 1.00 90.25 387 GLY A C 1
ATOM 2975 O O . GLY A 1 387 ? -1.800 -13.924 -20.017 1.00 90.25 387 GLY A O 1
ATOM 2976 N N . VAL A 1 388 ? -2.584 -11.832 -19.784 1.00 87.06 388 VAL A N 1
ATOM 2977 C CA . VAL A 1 388 ? -3.697 -12.169 -18.881 1.00 87.06 388 VAL A CA 1
ATOM 2978 C C . VAL A 1 388 ? -5.049 -11.915 -19.537 1.00 87.06 388 VAL A C 1
ATOM 2980 O O . VAL A 1 388 ? -5.203 -11.082 -20.426 1.00 87.06 388 VAL A O 1
ATOM 2983 N N . ALA A 1 389 ? -6.083 -12.626 -19.085 1.00 83.19 389 ALA A N 1
ATOM 2984 C CA . ALA A 1 389 ? -7.435 -12.368 -19.560 1.00 83.19 389 ALA A CA 1
ATOM 2985 C C . ALA A 1 389 ? -7.929 -11.002 -19.058 1.00 83.19 389 ALA A C 1
ATOM 2987 O O . ALA A 1 389 ? -7.902 -10.732 -17.859 1.00 83.19 389 ALA A O 1
ATOM 2988 N N . LYS A 1 390 ? -8.508 -10.192 -19.952 1.00 79.31 390 LYS A N 1
ATOM 2989 C CA . LYS A 1 390 ? -9.103 -8.877 -19.642 1.00 79.31 390 LYS A CA 1
ATOM 2990 C C . LYS A 1 390 ? -10.024 -8.868 -18.414 1.00 79.31 390 LYS A C 1
ATOM 2992 O O . LYS A 1 390 ? -10.095 -7.876 -17.696 1.00 79.31 390 LYS A O 1
ATOM 2997 N N . LYS A 1 391 ? -10.747 -9.966 -18.176 1.00 72.50 391 LYS A N 1
ATOM 2998 C CA . LYS A 1 391 ? -11.642 -10.112 -17.020 1.00 72.50 391 LYS A CA 1
ATOM 2999 C C . LYS A 1 391 ? -10.882 -10.073 -15.684 1.00 72.50 391 LYS A C 1
ATOM 3001 O O . LYS A 1 391 ? -11.353 -9.437 -14.754 1.00 72.50 391 LYS A O 1
ATOM 3006 N N . LEU A 1 392 ? -9.694 -10.678 -15.618 1.00 64.31 392 LEU A N 1
ATOM 3007 C CA . LEU A 1 392 ? -8.875 -10.728 -14.401 1.00 64.31 392 LEU A CA 1
ATOM 3008 C C . LEU A 1 392 ? -8.358 -9.346 -13.989 1.00 64.31 392 LEU A C 1
ATOM 3010 O O . LEU A 1 392 ? -8.232 -9.076 -12.802 1.00 64.31 392 LEU A O 1
ATOM 3014 N N . LEU A 1 393 ? -8.127 -8.452 -14.953 1.00 68.12 393 LEU A N 1
ATOM 3015 C CA . LEU A 1 393 ? -7.730 -7.076 -14.658 1.00 68.12 393 LEU A CA 1
ATOM 3016 C C . LEU A 1 393 ? -8.860 -6.274 -13.992 1.00 68.12 393 LEU A C 1
ATOM 3018 O O . LEU A 1 393 ? -8.602 -5.516 -13.064 1.00 68.12 393 LEU A O 1
ATOM 3022 N N . LYS A 1 394 ? -10.112 -6.482 -14.431 1.00 60.41 394 LYS A N 1
ATOM 3023 C CA . LYS A 1 394 ? -11.304 -5.825 -13.859 1.00 60.41 394 LYS A CA 1
ATOM 3024 C C . LYS A 1 394 ? -11.688 -6.365 -12.482 1.00 60.41 394 LYS A C 1
ATOM 3026 O O . LYS A 1 394 ? -12.221 -5.618 -11.672 1.00 60.41 394 LYS A O 1
ATOM 3031 N N . ASP A 1 395 ? -11.447 -7.652 -12.248 1.00 52.53 395 ASP A N 1
ATOM 3032 C CA . ASP A 1 395 ? -11.812 -8.323 -10.997 1.00 52.53 395 ASP A CA 1
ATOM 3033 C C . ASP A 1 395 ? -10.703 -8.213 -9.931 1.00 52.53 395 ASP A C 1
ATOM 3035 O O . ASP A 1 395 ? -10.960 -8.466 -8.756 1.00 52.53 395 ASP A O 1
ATOM 3039 N N . GLY A 1 396 ? -9.482 -7.837 -10.328 1.00 50.03 396 GLY A N 1
ATOM 3040 C CA . GLY A 1 396 ? -8.334 -7.772 -9.433 1.00 50.03 396 GLY A CA 1
ATOM 3041 C C . GLY A 1 396 ? -7.862 -6.365 -9.062 1.00 50.03 396 GLY A C 1
ATOM 3042 O O . GLY A 1 396 ? -7.518 -6.146 -7.904 1.00 50.03 396 GLY A O 1
ATOM 3043 N N . LEU A 1 397 ? -7.614 -5.484 -10.036 1.00 48.88 397 LEU A N 1
ATOM 3044 C CA . LEU A 1 397 ? -6.401 -4.650 -9.936 1.00 48.88 397 LEU A CA 1
ATOM 3045 C C . LEU A 1 397 ? -6.428 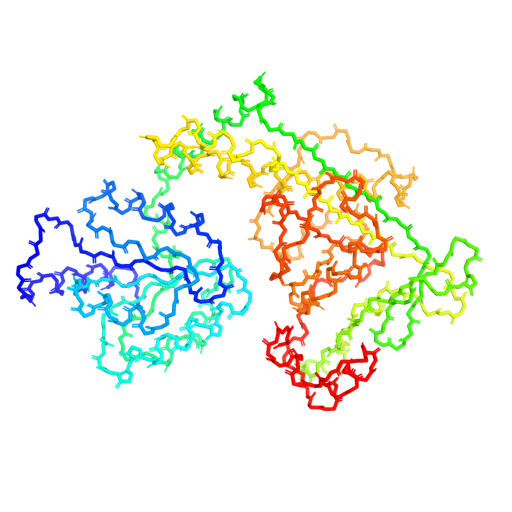-3.315 -10.708 1.00 48.88 397 LEU A C 1
ATOM 3047 O O . LEU A 1 397 ? -5.466 -2.553 -10.603 1.00 48.88 397 LEU A O 1
ATOM 3051 N N . LEU A 1 398 ? -7.495 -3.015 -11.459 1.00 50.44 398 LEU A N 1
ATOM 3052 C CA . LEU A 1 398 ? -7.689 -1.749 -12.189 1.00 50.44 398 LEU A CA 1
ATOM 3053 C C . LEU A 1 398 ? -8.891 -0.950 -11.689 1.00 50.44 398 LEU A C 1
ATOM 3055 O O . LEU A 1 398 ? -9.960 -1.567 -11.475 1.00 50.44 398 LEU A O 1
#

Sequence (398 aa):
MSLPQFLRRFSELKKNGKVQPSGAGTVLLATVNGDHYDMGKNLVASVLEAKGFFVVDLGVSVHADEIIKAVVEYNPDVIGLSGLIVPSLHQMVHTVKALSEIGIETPILIGGAATTKQNTIVNIAPHYSGPVLPVWMLLVLFGQEARKVMKEVLKVINEIIETKSLQARAIVWFSRANSHGDDIHILSPDGNTQTGTFYGLRQQQLKPNPTDPYYCISDFIAPAPIQDYIGGMVVSVGFGLEQLCMSAKNDPYRVHLYKSAAECLTGALAEKVHDQVKYVFWNPSTPPITSSTLSLELGEHTSSDLREGTGIRLAPCFPQQPDHTEMETMWRVMDVERMTGIKLTETLGMDPVMAVNGLLFSHPKAECFAVGPIADDQVCDYAERRGVAKKLLKDGLL

InterPro domains:
  IPR004223 Vitamin B12-dependent methionine synthase, activation domain [PF02965] (143-387)
  IPR004223 Vitamin B12-dependent methionine synthase, activation domain [PS50974] (47-398)
  IPR006158 Cobalamin (vitamin B12)-binding domain [PF02310] (26-116)
  IPR006158 Cobalamin (vitamin B12)-binding domain [PS51332] (24-164)
  IPR036724 Cobalamin-binding domain superfamily [SSF52242] (21-132)
  IPR037010 Vitamin B12-dependent methionine synthase, activation domain superfamily [G3DSA:3.10.196.10] (141-397)
  IPR037010 Vitamin B12-dependent methionine synthase, activation domain superfamily [SSF56507] (142-390)
  IPR050554 Methionine Synthase/Corrinoid [PTHR45833] (143-391)